Protein AF-0000000078664572 (afdb_homodimer)

Nearest PDB structures (foldseek):
  1z69-assembly1_C  TM=8.982E-01  e=6.714E-24  Methanosarcina barkeri
  8qpl-assembly1_B  TM=8.865E-01  e=1.838E-23  Methanocaldococcus jannaschii
  8cbb-assembly1_A  TM=8.096E-01  e=1.458E-16  Enhygromyxa salina
  8cbb-assembly2_C  TM=8.112E-01  e=4.990E-16  Enhygromyxa salina
  8cbb-assembly2_D  TM=7.894E-01  e=3.161E-15  Enhygromyxa salina

Organism: Nitrososphaera gargensis (strain Ga9.2) (NCBI:txid1237085)

Radius of gyration: 26.11 Å; Cα contacts (8 Å, |Δi|>4): 1426; chains: 2; bounding box: 55×78×59 Å

InterPro domains:
  IPR011251 Luciferase-like domain [PF00296] (15-304)
  IPR036661 Luciferase-like domain superfamily [G3DSA:3.20.20.30] (4-326)
  IPR036661 Luciferase-like domain superfamily [SSF51679] (7-321)
  IPR050564 F420-dependent glucose-6-phosphate dehydrogenase/mer [PTHR43244] (7-321)

Structure (mmCIF, N/CA/C/O backbone):
data_AF-0000000078664572-model_v1
#
loop_
_entity.id
_entity.type
_entity.pdbx_description
1 polymer 'Luciferase-like monooxygenase family protein'
#
loop_
_atom_site.group_PDB
_atom_site.id
_atom_site.type_symbol
_atom_site.label_atom_id
_atom_site.label_alt_id
_atom_site.label_comp_id
_atom_site.label_asym_id
_atom_site.label_entity_id
_atom_site.label_seq_id
_atom_site.pdbx_PDB_ins_code
_atom_site.Cartn_x
_atom_site.Cartn_y
_atom_site.Cartn_z
_atom_site.occupancy
_atom_site.B_iso_or_equiv
_atom_site.auth_seq_id
_atom_site.auth_comp_id
_atom_site.auth_asym_id
_atom_site.auth_atom_id
_atom_site.pdbx_PDB_model_num
ATOM 1 N N . MET A 1 1 ? -15.117 16.203 30.25 1 37.31 1 MET A N 1
ATOM 2 C CA . MET A 1 1 ? -14.383 16.844 29.156 1 37.31 1 MET A CA 1
ATOM 3 C C . MET A 1 1 ? -14.227 15.898 27.984 1 37.31 1 MET A C 1
ATOM 5 O O . MET A 1 1 ? -13.766 14.766 28.141 1 37.31 1 MET A O 1
ATOM 9 N N . THR A 1 2 ? -15.039 15.898 26.969 1 49.5 2 THR A N 1
ATOM 10 C CA . THR A 1 2 ? -15.117 14.906 25.906 1 49.5 2 THR A CA 1
ATOM 11 C C . THR A 1 2 ? -13.719 14.562 25.391 1 49.5 2 THR A C 1
ATOM 13 O O . THR A 1 2 ? -12.93 15.453 25.078 1 49.5 2 THR A O 1
ATOM 16 N N . THR A 1 3 ? -13.148 13.445 25.844 1 66.44 3 THR A N 1
ATOM 17 C CA . THR A 1 3 ? -11.781 13 25.578 1 66.44 3 THR A CA 1
ATOM 18 C C . THR A 1 3 ? -11.461 13.078 24.094 1 66.44 3 THR A C 1
ATOM 20 O O . THR A 1 3 ? -12.195 12.531 23.266 1 66.44 3 THR A O 1
ATOM 23 N N . THR A 1 4 ? -10.703 14.156 23.766 1 82.06 4 THR A N 1
ATOM 24 C CA . THR A 1 4 ? -10.25 14.359 22.391 1 82.06 4 THR A CA 1
ATOM 25 C C . THR A 1 4 ? -9.531 13.117 21.859 1 82.06 4 THR A C 1
ATOM 27 O O . THR A 1 4 ? -8.641 12.586 22.531 1 82.06 4 THR A O 1
ATOM 30 N N . ILE A 1 5 ? -10.148 12.594 20.781 1 92.19 5 ILE A N 1
ATOM 31 C CA . ILE A 1 5 ? -9.438 11.477 20.156 1 92.19 5 ILE A CA 1
ATOM 32 C C . ILE A 1 5 ? -8.281 12.008 19.312 1 92.19 5 ILE A C 1
ATOM 34 O O . ILE A 1 5 ? -8.383 13.07 18.703 1 92.19 5 ILE A O 1
ATOM 38 N N . ILE A 1 6 ? -7.199 11.352 19.391 1 96.94 6 ILE A N 1
ATOM 39 C CA . ILE A 1 6 ? -5.965 11.82 18.781 1 96.94 6 ILE A CA 1
ATOM 40 C C . ILE A 1 6 ? -5.406 10.742 17.859 1 96.94 6 ILE A C 1
ATOM 42 O O . ILE A 1 6 ? -5.43 9.555 18.188 1 96.94 6 ILE A O 1
ATOM 46 N N . GLY A 1 7 ? -5.07 11.109 16.656 1 98.44 7 GLY A N 1
ATOM 47 C CA . GLY A 1 7 ? -4.246 10.266 15.805 1 98.44 7 GLY A CA 1
ATOM 48 C C . GLY A 1 7 ? -2.77 10.602 15.883 1 98.44 7 GLY A C 1
ATOM 49 O O . GLY A 1 7 ? -2.398 11.695 16.312 1 98.44 7 GLY A O 1
ATOM 50 N N . TYR A 1 8 ? -1.929 9.711 15.562 1 98.31 8 TYR A N 1
ATOM 51 C CA . TYR A 1 8 ? -0.491 9.945 15.492 1 98.31 8 TYR A CA 1
ATOM 52 C C . TYR A 1 8 ? 0.048 9.625 14.102 1 98.31 8 TYR A C 1
ATOM 54 O O . TYR A 1 8 ? -0.328 8.617 13.508 1 98.31 8 TYR A O 1
ATOM 62 N N . SER A 1 9 ? 0.808 10.477 13.562 1 97.38 9 SER A N 1
ATOM 63 C CA . SER A 1 9 ? 1.527 10.25 12.312 1 97.38 9 SER A CA 1
ATOM 64 C C . SER A 1 9 ? 2.955 9.781 12.578 1 97.38 9 SER A C 1
ATOM 66 O O . SER A 1 9 ? 3.74 10.492 13.211 1 97.38 9 SER A O 1
ATOM 68 N N . LEU A 1 10 ? 3.211 8.617 12.164 1 94.38 10 LEU A N 1
ATOM 69 C CA . LEU A 1 10 ? 4.539 8.031 12.305 1 94.38 10 LEU A CA 1
ATOM 70 C C . LEU A 1 10 ? 5.262 7.992 10.961 1 94.38 10 LEU A C 1
ATOM 72 O O . LEU A 1 10 ? 4.902 7.215 10.078 1 94.38 10 LEU A O 1
ATOM 76 N N . GLY A 1 11 ? 6.266 8.906 10.875 1 86.88 11 GLY A N 1
ATOM 77 C CA . GLY A 1 11 ? 6.832 9.156 9.555 1 86.88 11 GLY A CA 1
ATOM 78 C C . GLY A 1 11 ? 8.336 8.953 9.508 1 86.88 11 GLY A C 1
ATOM 79 O O . GLY A 1 11 ? 8.883 8.133 10.25 1 86.88 11 GLY A O 1
ATOM 80 N N . PRO A 1 12 ? 8.906 9.656 8.562 1 80.88 12 PRO A N 1
ATOM 81 C CA . PRO A 1 12 ? 10.281 9.359 8.156 1 80.88 12 PRO A CA 1
ATOM 82 C C . PRO A 1 12 ? 11.32 9.789 9.188 1 80.88 12 PRO A C 1
ATOM 84 O O . PRO A 1 12 ? 12.492 9.406 9.094 1 80.88 12 PRO A O 1
ATOM 87 N N . LEU A 1 13 ? 10.953 10.539 10.203 1 84.31 13 LEU A N 1
ATOM 88 C CA . LEU A 1 13 ? 11.883 10.93 11.25 1 84.31 13 LEU A CA 1
ATOM 89 C C . LEU A 1 13 ? 12.203 9.75 12.164 1 84.31 13 LEU A C 1
ATOM 91 O O . LEU A 1 13 ? 13.141 9.812 12.961 1 84.31 13 LEU A O 1
ATOM 95 N N . LEU A 1 14 ? 11.445 8.727 11.961 1 91.25 14 LEU A N 1
ATOM 96 C CA . LEU A 1 14 ? 11.609 7.531 12.773 1 91.25 14 LEU A CA 1
ATOM 97 C C . LEU A 1 14 ? 12.188 6.387 11.945 1 91.25 14 LEU A C 1
ATOM 99 O O . LEU A 1 14 ? 11.906 6.273 10.75 1 91.25 14 LEU A O 1
ATOM 103 N N . SER A 1 15 ? 13.07 5.574 12.633 1 91.88 15 SER A N 1
ATOM 104 C CA . SER A 1 15 ? 13.414 4.289 12.023 1 91.88 15 SER A CA 1
ATOM 105 C C . SER A 1 15 ? 12.195 3.373 11.961 1 91.88 15 SER A C 1
ATOM 107 O O . SER A 1 15 ? 11.203 3.602 12.648 1 91.88 15 SER A O 1
ATOM 109 N N . MET A 1 16 ? 12.25 2.4 11.148 1 93.06 16 MET A N 1
ATOM 110 C CA . MET A 1 16 ? 11.125 1.475 11.039 1 93.06 16 MET A CA 1
ATOM 111 C C . MET A 1 16 ? 10.867 0.77 12.367 1 93.06 16 MET A C 1
ATOM 113 O O . MET A 1 16 ? 9.719 0.523 12.727 1 93.06 16 MET A O 1
ATOM 117 N N . GLN A 1 17 ? 11.969 0.43 13.055 1 94.25 17 GLN A N 1
ATOM 118 C CA . GLN A 1 17 ? 11.828 -0.169 14.375 1 94.25 17 GLN A CA 1
ATOM 119 C C . GLN A 1 17 ? 11.094 0.77 15.328 1 94.25 17 GLN A C 1
ATOM 121 O O . GLN A 1 17 ? 10.227 0.334 16.094 1 94.25 17 GLN A O 1
ATOM 126 N N . GLU A 1 18 ? 11.422 2.041 15.227 1 95.94 18 GLU A N 1
ATOM 127 C CA . GLU A 1 18 ? 10.773 3.037 16.078 1 95.94 18 GLU A CA 1
ATOM 128 C C . GLU A 1 18 ? 9.312 3.221 15.688 1 95.94 18 GLU A C 1
ATOM 130 O O . GLU A 1 18 ? 8.453 3.434 16.547 1 95.94 18 GLU A O 1
ATOM 135 N N . VAL A 1 19 ? 9.008 3.162 14.398 1 96.25 19 VAL A N 1
ATOM 136 C CA . VAL A 1 19 ? 7.629 3.248 13.922 1 96.25 19 VAL A CA 1
ATOM 137 C C . VAL A 1 19 ? 6.793 2.139 14.555 1 96.25 19 VAL A C 1
ATOM 139 O O . VAL A 1 19 ? 5.723 2.398 15.109 1 96.25 19 VAL A O 1
ATOM 142 N N . LEU A 1 20 ? 7.305 0.915 14.531 1 97.62 20 LEU A N 1
ATOM 143 C CA . LEU A 1 20 ? 6.574 -0.23 15.062 1 97.62 20 LEU A CA 1
ATOM 144 C C . LEU A 1 20 ? 6.438 -0.129 16.578 1 97.62 20 LEU A C 1
ATOM 146 O O . LEU A 1 20 ? 5.371 -0.406 17.125 1 97.62 20 LEU A O 1
ATOM 150 N N . ALA A 1 21 ? 7.539 0.292 17.25 1 97.62 21 ALA A N 1
ATOM 151 C CA . ALA A 1 21 ? 7.504 0.44 18.703 1 97.62 21 ALA A CA 1
ATOM 152 C C . ALA A 1 21 ? 6.492 1.501 19.125 1 97.62 21 ALA A C 1
ATOM 154 O O . ALA A 1 21 ? 5.699 1.284 20.047 1 97.62 21 ALA A O 1
ATOM 155 N N . CYS A 1 22 ? 6.461 2.637 18.391 1 97.81 22 CYS A N 1
ATOM 156 C CA . CYS A 1 22 ? 5.535 3.723 18.688 1 97.81 22 CYS A CA 1
ATOM 157 C C . CYS A 1 22 ? 4.094 3.303 18.406 1 97.81 22 CYS A C 1
ATOM 159 O O . CYS A 1 22 ? 3.191 3.621 19.188 1 97.81 22 CYS A O 1
ATOM 161 N N . ALA A 1 23 ? 3.91 2.559 17.344 1 98.31 23 ALA A N 1
ATOM 162 C CA . ALA A 1 23 ? 2.574 2.074 17 1 98.31 23 ALA A CA 1
ATOM 163 C C . ALA A 1 23 ? 2.029 1.164 18.109 1 98.31 23 ALA A C 1
ATOM 165 O O . ALA A 1 23 ? 0.873 1.293 18.516 1 98.31 23 ALA A O 1
ATOM 166 N N . LYS A 1 24 ? 2.883 0.262 18.562 1 97.94 24 LYS A N 1
ATOM 167 C CA . LYS A 1 24 ? 2.488 -0.663 19.609 1 97.94 24 LYS A CA 1
ATOM 168 C C . LYS A 1 24 ? 2.127 0.087 20.891 1 97.94 24 LYS A C 1
ATOM 170 O O . LYS A 1 24 ? 1.111 -0.207 21.531 1 97.94 24 LYS A O 1
ATOM 175 N N . MET A 1 25 ? 2.936 1.123 21.25 1 97.56 25 MET A N 1
ATOM 176 C CA . MET A 1 25 ? 2.674 1.936 22.438 1 97.56 25 MET A CA 1
ATOM 177 C C . MET A 1 25 ? 1.358 2.695 22.297 1 97.56 25 MET A C 1
ATOM 179 O O . MET A 1 25 ? 0.562 2.748 23.234 1 97.56 25 MET A O 1
ATOM 183 N N . ALA A 1 26 ? 1.149 3.244 21.094 1 97.81 26 ALA A N 1
ATOM 184 C CA . ALA A 1 26 ? -0.062 4.02 20.844 1 97.81 26 ALA A CA 1
ATOM 185 C C . ALA A 1 26 ? -1.308 3.148 20.969 1 97.81 26 ALA A C 1
ATOM 187 O O . ALA A 1 26 ? -2.334 3.598 21.484 1 97.81 26 ALA A O 1
ATOM 188 N N . ASP A 1 27 ? -1.21 1.961 20.547 1 98.06 27 ASP A N 1
ATOM 189 C CA . ASP A 1 27 ? -2.338 1.035 20.547 1 98.06 27 ASP A CA 1
ATOM 190 C C . ASP A 1 27 ? -2.826 0.75 21.969 1 98.06 27 ASP A C 1
ATOM 192 O O . ASP A 1 27 ? -4.004 0.449 22.172 1 98.06 27 ASP A O 1
ATOM 196 N N . SER A 1 28 ? -1.952 0.826 22.922 1 95.81 28 SER A N 1
ATOM 197 C CA . SER A 1 28 ? -2.273 0.498 24.297 1 95.81 28 SER A CA 1
ATOM 198 C C . SER A 1 28 ? -2.861 1.701 25.031 1 95.81 28 SER A C 1
ATOM 200 O O . SER A 1 28 ? -3.35 1.572 26.156 1 95.81 28 SER A O 1
ATOM 202 N N . HIS A 1 29 ? -2.879 2.869 24.406 1 94 29 HIS A N 1
ATOM 203 C CA . HIS A 1 29 ? -3.354 4.094 25.047 1 94 29 HIS A CA 1
ATOM 204 C C . HIS A 1 29 ? -4.785 4.41 24.625 1 94 29 HIS A C 1
ATOM 206 O O . HIS A 1 29 ? -5.066 4.594 23.438 1 94 29 HIS A O 1
ATOM 212 N N . GLN A 1 30 ? -5.586 4.605 25.484 1 90.12 30 GLN A N 1
ATOM 213 C CA . GLN A 1 30 ? -7.023 4.691 25.25 1 90.12 30 GLN A CA 1
ATOM 214 C C . GLN A 1 30 ? -7.383 5.957 24.484 1 90.12 30 GLN A C 1
ATOM 216 O O . GLN A 1 30 ? -8.383 5.988 23.75 1 90.12 30 GLN A O 1
ATOM 221 N N . SER A 1 31 ? -6.574 6.98 24.547 1 91.56 31 SER A N 1
ATOM 222 C CA . SER A 1 31 ? -6.898 8.242 23.891 1 91.56 31 SER A CA 1
ATOM 223 C C . SER A 1 31 ? -6.48 8.234 22.438 1 91.56 31 SER A C 1
ATOM 225 O O . SER A 1 31 ? -6.824 9.148 21.672 1 91.56 31 SER A O 1
ATOM 227 N N . VAL A 1 32 ? -5.797 7.176 22.031 1 97.62 32 VAL A N 1
ATOM 228 C CA . VAL A 1 32 ? -5.301 7.129 20.656 1 97.62 32 VAL A CA 1
ATOM 229 C C . VAL A 1 32 ? -6.352 6.504 19.75 1 97.62 32 VAL A C 1
ATOM 231 O O . VAL A 1 32 ? -6.809 5.387 20 1 97.62 32 VAL A O 1
ATOM 234 N N . ASP A 1 33 ? -6.664 7.223 18.719 1 98.06 33 ASP A N 1
ATOM 235 C CA . ASP A 1 33 ? -7.707 6.809 17.781 1 98.06 33 ASP A CA 1
ATOM 236 C C . ASP A 1 33 ? -7.113 6.082 16.578 1 98.06 33 ASP A C 1
ATOM 238 O O . ASP A 1 33 ? -7.691 5.113 16.078 1 98.06 33 ASP A O 1
ATOM 242 N N . SER A 1 34 ? -6.035 6.551 16.156 1 98.75 34 SER A N 1
ATOM 243 C CA . SER A 1 34 ? -5.57 6.105 14.844 1 98.75 34 SER A CA 1
ATOM 244 C C . SER A 1 34 ? -4.074 6.352 14.672 1 98.75 34 SER A C 1
ATOM 246 O O . SER A 1 34 ? -3.502 7.211 15.352 1 98.75 34 SER A O 1
ATOM 248 N N . ILE A 1 35 ? -3.48 5.586 13.867 1 98.69 35 ILE A N 1
ATOM 249 C CA . ILE A 1 35 ? -2.102 5.746 13.414 1 98.69 35 ILE A CA 1
ATOM 250 C C . ILE A 1 35 ? -2.078 6.016 11.906 1 98.69 35 ILE A C 1
ATOM 252 O O . ILE A 1 35 ? -2.768 5.34 11.141 1 98.69 35 ILE A O 1
ATOM 256 N N . TRP A 1 36 ? -1.33 7.016 11.531 1 98.5 36 TRP A N 1
ATOM 257 C CA . TRP A 1 36 ? -1.239 7.449 10.148 1 98.5 36 TRP A CA 1
ATOM 258 C C . TRP A 1 36 ? 0.193 7.348 9.633 1 98.5 36 TRP A C 1
ATOM 260 O O . TRP A 1 36 ? 1.138 7.715 10.336 1 98.5 36 TRP A O 1
ATOM 270 N N . VAL A 1 37 ? 0.343 6.793 8.438 1 97.56 37 VAL A N 1
ATOM 271 C CA . VAL A 1 37 ? 1.661 6.578 7.852 1 97.56 37 VAL A CA 1
ATOM 272 C C . VAL A 1 37 ? 1.778 7.359 6.543 1 97.56 37 VAL A C 1
ATOM 274 O O . VAL A 1 37 ? 1.081 7.062 5.574 1 97.56 37 VAL A O 1
ATOM 277 N N . PRO A 1 38 ? 2.645 8.383 6.527 1 95.56 38 PRO A N 1
ATOM 278 C CA . PRO A 1 38 ? 2.867 9.109 5.273 1 95.56 38 PRO A CA 1
ATOM 279 C C . PRO A 1 38 ? 3.688 8.312 4.266 1 95.56 38 PRO A C 1
ATOM 281 O O . PRO A 1 38 ? 4.379 7.363 4.641 1 95.56 38 PRO A O 1
ATOM 284 N N . GLU A 1 39 ? 3.4 8.562 2.938 1 92.56 39 GLU A N 1
ATOM 285 C CA . GLU A 1 39 ? 4.234 8.016 1.873 1 92.56 39 GLU A CA 1
ATOM 286 C C . GLU A 1 39 ? 5.078 9.102 1.214 1 92.56 39 GLU A C 1
ATOM 288 O O . GLU A 1 39 ? 4.559 9.922 0.459 1 92.56 39 GLU A O 1
ATOM 293 N N . SER A 1 40 ? 6.137 9.57 1.822 1 75.62 40 SER A N 1
ATOM 294 C CA . SER A 1 40 ? 7.016 10.57 1.221 1 75.62 40 SER A CA 1
ATOM 295 C C . SER A 1 40 ? 8.023 9.922 0.277 1 75.62 40 SER A C 1
ATOM 297 O O . SER A 1 40 ? 7.75 8.867 -0.299 1 75.62 40 SER A O 1
ATOM 299 N N . TRP A 1 41 ? 9.227 10.492 0.074 1 66.44 41 TRP A N 1
ATOM 300 C CA . TRP A 1 41 ? 10.203 9.93 -0.853 1 66.44 41 TRP A CA 1
ATOM 301 C C . TRP A 1 41 ? 11.094 8.906 -0.152 1 66.44 41 TRP A C 1
ATOM 303 O O . TRP A 1 41 ? 12.297 8.852 -0.406 1 66.44 41 TRP A O 1
ATOM 313 N N . GLY A 1 42 ? 10.367 7.973 0.665 1 76.12 42 GLY A N 1
ATOM 314 C CA . GLY A 1 42 ? 11.227 6.91 1.151 1 76.12 42 GLY A CA 1
ATOM 315 C C . GLY A 1 42 ? 10.461 5.711 1.68 1 76.12 42 GLY A C 1
ATOM 316 O O . GLY A 1 42 ? 10.742 4.57 1.312 1 76.12 42 GLY A O 1
ATOM 317 N N . ARG A 1 43 ? 9.453 5.922 2.469 1 91.44 43 ARG A N 1
ATOM 318 C CA . ARG A 1 43 ? 8.719 4.805 3.057 1 91.44 43 ARG A CA 1
ATOM 319 C C . ARG A 1 43 ? 7.355 4.633 2.393 1 91.44 43 ARG A C 1
ATOM 321 O O . ARG A 1 43 ? 6.668 5.617 2.115 1 91.44 43 ARG A O 1
ATOM 328 N N . GLU A 1 44 ? 7.16 3.438 2.053 1 96.06 44 GLU A N 1
ATOM 329 C CA . GLU A 1 44 ? 5.883 3.127 1.422 1 96.06 44 GLU A CA 1
ATOM 330 C C . GLU A 1 44 ? 4.816 2.801 2.465 1 96.06 44 GLU A C 1
ATOM 332 O O . GLU A 1 44 ? 5.082 2.066 3.42 1 96.06 44 GLU A O 1
ATOM 337 N N . SER A 1 45 ? 3.646 3.285 2.324 1 97.25 45 SER A N 1
ATOM 338 C CA . SER A 1 45 ? 2.623 3.322 3.363 1 97.25 45 SER A CA 1
ATOM 339 C C . SER A 1 45 ? 2.014 1.942 3.588 1 97.25 45 SER A C 1
ATOM 341 O O . SER A 1 45 ? 1.865 1.504 4.73 1 97.25 45 SER A O 1
ATOM 343 N N . PHE A 1 46 ? 1.7 1.214 2.531 1 97.88 46 PHE A N 1
ATOM 344 C CA . PHE A 1 46 ? 0.928 -0.016 2.672 1 97.88 46 PHE A CA 1
ATOM 345 C C . PHE A 1 46 ? 1.774 -1.117 3.301 1 97.88 46 PHE A C 1
ATOM 347 O O . PHE A 1 46 ? 1.289 -1.877 4.141 1 97.88 46 PHE A O 1
ATOM 354 N N . VAL A 1 47 ? 3.078 -1.199 2.895 1 97.94 47 VAL A N 1
ATOM 355 C CA . VAL A 1 47 ? 3.979 -2.166 3.514 1 97.94 47 VAL A CA 1
ATOM 356 C C . VAL A 1 47 ? 4.086 -1.887 5.012 1 97.94 47 VAL A C 1
ATOM 358 O O . VAL A 1 47 ? 3.982 -2.805 5.828 1 97.94 47 VAL A O 1
ATOM 361 N N . THR A 1 48 ? 4.219 -0.647 5.332 1 98 48 THR A N 1
ATOM 362 C CA . THR A 1 48 ? 4.367 -0.22 6.719 1 98 48 THR A CA 1
ATOM 363 C C . THR A 1 48 ? 3.102 -0.518 7.516 1 98 48 THR A C 1
ATOM 365 O O . THR A 1 48 ? 3.17 -1.071 8.617 1 98 48 THR A O 1
ATOM 368 N N . LEU A 1 49 ? 1.989 -0.214 6.91 1 98.81 49 LEU A N 1
ATOM 369 C CA . LEU A 1 49 ? 0.723 -0.424 7.602 1 98.81 49 LEU A CA 1
ATOM 370 C C . LEU A 1 49 ? 0.423 -1.913 7.746 1 98.81 49 LEU A C 1
ATOM 372 O O . LEU A 1 49 ? -0.178 -2.336 8.734 1 98.81 49 LEU A O 1
ATOM 376 N N . GLY A 1 50 ? 0.824 -2.729 6.727 1 98.69 50 GLY A N 1
ATOM 377 C CA . GLY A 1 50 ? 0.743 -4.172 6.898 1 98.69 50 GLY A CA 1
ATOM 378 C C . GLY A 1 50 ? 1.487 -4.668 8.125 1 98.69 50 GLY A C 1
ATOM 379 O O . GLY A 1 50 ? 0.953 -5.461 8.898 1 98.69 50 GLY A O 1
ATOM 380 N N . ALA A 1 51 ? 2.668 -4.156 8.328 1 98.75 51 ALA A N 1
ATOM 381 C CA . ALA A 1 51 ? 3.467 -4.52 9.5 1 98.75 51 ALA A CA 1
ATOM 382 C C . ALA A 1 51 ? 2.812 -4.02 10.781 1 98.75 51 ALA A C 1
ATOM 384 O O . ALA A 1 51 ? 2.713 -4.766 11.766 1 98.75 51 ALA A O 1
ATOM 385 N N . ILE A 1 52 ? 2.307 -2.768 10.758 1 98.81 52 ILE A N 1
ATOM 386 C CA . ILE A 1 52 ? 1.703 -2.154 11.938 1 98.81 52 ILE A CA 1
ATOM 387 C C . ILE A 1 52 ? 0.449 -2.93 12.336 1 98.81 52 ILE A C 1
ATOM 389 O O . ILE A 1 52 ? 0.161 -3.084 13.523 1 98.81 52 ILE A O 1
ATOM 393 N N . SER A 1 53 ? -0.296 -3.473 11.344 1 98.75 53 SER A N 1
ATOM 394 C CA . SER A 1 53 ? -1.51 -4.23 11.633 1 98.75 53 SER A CA 1
ATOM 395 C C . SER A 1 53 ? -1.215 -5.43 12.523 1 98.75 53 SER A C 1
ATOM 397 O O . SER A 1 53 ? -2.098 -5.914 13.234 1 98.75 53 SER A O 1
ATOM 399 N N . GLN A 1 54 ? 0.06 -5.922 12.531 1 98.44 54 GLN A N 1
ATOM 400 C CA . GLN A 1 54 ? 0.412 -7.125 13.273 1 98.44 54 GLN A CA 1
ATOM 401 C C . GLN A 1 54 ? 0.862 -6.789 14.695 1 98.44 54 GLN A C 1
ATOM 403 O O . GLN A 1 54 ? 0.981 -7.676 15.539 1 98.44 54 GLN A O 1
ATOM 408 N N . VAL A 1 55 ? 1.099 -5.457 14.969 1 98.31 55 VAL A N 1
ATOM 409 C CA . VAL A 1 55 ? 1.568 -5.102 16.297 1 98.31 55 VAL A CA 1
ATOM 410 C C . VAL A 1 55 ? 0.533 -4.219 17 1 98.31 55 VAL A C 1
ATOM 412 O O . VAL A 1 55 ? 0.803 -3.654 18.062 1 98.31 55 VAL A O 1
ATOM 415 N N . THR A 1 56 ? -0.637 -4 16.391 1 98.69 56 THR A N 1
ATOM 416 C CA . THR A 1 56 ? -1.75 -3.24 16.953 1 98.69 56 THR A CA 1
ATOM 417 C C . THR A 1 56 ? -3.047 -4.043 16.875 1 98.69 56 THR A C 1
ATOM 419 O O . THR A 1 56 ? -3.174 -4.945 16.047 1 98.69 56 THR A O 1
ATOM 422 N N . LYS A 1 57 ? -4.047 -3.654 17.672 1 97.94 57 LYS A N 1
ATOM 423 C CA . LYS A 1 57 ? -5.305 -4.395 17.719 1 97.94 57 LYS A CA 1
ATOM 424 C C . LYS A 1 57 ? -6.5 -3.449 17.719 1 97.94 57 LYS A C 1
ATOM 426 O O . LYS A 1 57 ? -7.621 -3.854 17.391 1 97.94 57 LYS A O 1
ATOM 431 N N . ARG A 1 58 ? -6.273 -2.178 18.062 1 98.12 58 ARG A N 1
ATOM 432 C CA . ARG A 1 58 ? -7.418 -1.32 18.359 1 98.12 58 ARG A CA 1
ATOM 433 C C . ARG A 1 58 ? -7.414 -0.079 17.469 1 98.12 58 ARG A C 1
ATOM 435 O O . ARG A 1 58 ? -8.445 0.295 16.906 1 98.12 58 ARG A O 1
ATOM 442 N N . VAL A 1 59 ? -6.273 0.577 17.344 1 98.69 59 VAL A N 1
ATOM 443 C CA . VAL A 1 59 ? -6.188 1.871 16.672 1 98.69 59 VAL A CA 1
ATOM 444 C C . VAL A 1 59 ? -6.469 1.702 15.18 1 98.69 59 VAL A C 1
ATOM 446 O O . VAL A 1 59 ? -6.102 0.687 14.586 1 98.69 59 VAL A O 1
ATOM 449 N N . LYS A 1 60 ? -7.125 2.643 14.594 1 98.81 60 LYS A N 1
ATOM 450 C CA . LYS A 1 60 ? -7.301 2.67 13.141 1 98.81 60 LYS A CA 1
ATOM 451 C C . LYS A 1 60 ? -5.973 2.916 12.43 1 98.81 60 LYS A C 1
ATOM 453 O O . LYS A 1 60 ? -5.051 3.492 13.008 1 98.81 60 LYS A O 1
ATOM 458 N N . LEU A 1 61 ? -5.875 2.398 11.266 1 98.88 61 LEU A N 1
ATOM 459 C CA . LEU A 1 61 ? -4.664 2.484 10.453 1 98.88 61 LEU A CA 1
ATOM 460 C C . LEU A 1 61 ? -4.93 3.236 9.156 1 98.88 61 LEU A C 1
ATOM 462 O O . LEU A 1 61 ? -5.777 2.826 8.359 1 98.88 61 LEU A O 1
ATOM 466 N N . GLY A 1 62 ? -4.172 4.359 8.938 1 98.75 62 GLY A N 1
ATOM 467 C CA . GLY A 1 62 ? -4.48 5.188 7.785 1 98.75 62 GLY A CA 1
ATOM 468 C C . GLY A 1 62 ? -3.256 5.574 6.98 1 98.75 62 GLY A C 1
ATOM 469 O O . GLY A 1 62 ? -2.166 5.727 7.535 1 98.75 62 GLY A O 1
ATOM 470 N N . THR A 1 63 ? -3.443 5.691 5.672 1 98.38 63 THR A N 1
ATOM 471 C CA . THR A 1 63 ? -2.438 6.348 4.844 1 98.38 63 THR A CA 1
ATOM 472 C C . THR A 1 63 ? -2.59 7.863 4.906 1 98.38 63 THR A C 1
ATOM 474 O O . THR A 1 63 ? -3.709 8.383 4.93 1 98.38 63 THR A O 1
ATOM 477 N N . SER A 1 64 ? -1.463 8.633 4.969 1 96.81 64 SER A N 1
ATOM 478 C CA . SER A 1 64 ? -1.563 10.086 5.059 1 96.81 64 SER A CA 1
ATOM 479 C C . SER A 1 64 ? -0.404 10.766 4.336 1 96.81 64 SER A C 1
ATOM 481 O O . SER A 1 64 ? 0.455 11.383 4.973 1 96.81 64 SER A O 1
ATOM 483 N N . ILE A 1 65 ? -0.376 10.531 3.078 1 96.5 65 ILE A N 1
ATOM 484 C CA . ILE A 1 65 ? -1.34 10.023 2.105 1 96.5 65 ILE A CA 1
ATOM 485 C C . ILE A 1 65 ? -0.617 9.203 1.041 1 96.5 65 ILE A C 1
ATOM 487 O O . ILE A 1 65 ? 0.615 9.172 1.004 1 96.5 65 ILE A O 1
ATOM 491 N N . ILE A 1 66 ? -1.343 8.5 0.234 1 97.19 66 ILE A N 1
ATOM 492 C CA . ILE A 1 66 ? -0.825 7.938 -1.009 1 97.19 66 ILE A CA 1
ATOM 493 C C . ILE A 1 66 ? -1.33 8.75 -2.195 1 97.19 66 ILE A C 1
ATOM 495 O O . ILE A 1 66 ? -2.436 9.297 -2.156 1 97.19 66 ILE A O 1
ATOM 499 N N . SER A 1 67 ? -0.48 8.906 -3.258 1 96.56 67 SER A N 1
ATOM 500 C CA . SER A 1 67 ? -0.771 9.719 -4.438 1 96.56 67 SER A CA 1
ATOM 501 C C . SER A 1 67 ? -1.711 8.984 -5.391 1 96.56 67 SER A C 1
ATOM 503 O O . SER A 1 67 ? -1.505 7.812 -5.695 1 96.56 67 SER A O 1
ATOM 505 N N . ILE A 1 68 ? -2.674 9.68 -5.977 1 97.5 68 ILE A N 1
ATOM 506 C CA . ILE A 1 68 ? -3.633 9.133 -6.93 1 97.5 68 ILE A CA 1
ATOM 507 C C . ILE A 1 68 ? -2.965 8.945 -8.289 1 97.5 68 ILE A C 1
ATOM 509 O O . ILE A 1 68 ? -3.557 8.375 -9.203 1 97.5 68 ILE A O 1
ATOM 513 N N . TYR A 1 69 ? -1.716 9.383 -8.414 1 96.56 69 TYR A N 1
ATOM 514 C CA . TYR A 1 69 ? -1.006 9.25 -9.688 1 96.56 69 TYR A CA 1
ATOM 515 C C . TYR A 1 69 ? -0.082 8.039 -9.664 1 96.56 69 TYR A C 1
ATOM 517 O O . TYR A 1 69 ? 0.261 7.496 -10.719 1 96.56 69 TYR A O 1
ATOM 525 N N . ALA A 1 70 ? 0.221 7.57 -8.5 1 95.56 70 ALA A N 1
ATOM 526 C CA . ALA A 1 70 ? 1.333 6.629 -8.375 1 95.56 70 ALA A CA 1
ATOM 527 C C . ALA A 1 70 ? 0.844 5.188 -8.469 1 95.56 70 ALA A C 1
ATOM 529 O O . ALA A 1 70 ? 1.642 4.266 -8.648 1 95.56 70 ALA A O 1
ATOM 530 N N . ARG A 1 71 ? -0.463 4.93 -8.312 1 96.38 71 ARG A N 1
ATOM 531 C CA . ARG A 1 71 ? -1.112 3.623 -8.375 1 96.38 71 ARG A CA 1
ATOM 532 C C . ARG A 1 71 ? -2.457 3.717 -9.086 1 96.38 71 ARG A C 1
ATOM 534 O O . ARG A 1 71 ? -3.102 4.766 -9.078 1 96.38 71 ARG A O 1
ATOM 541 N N . THR A 1 72 ? -2.883 2.621 -9.664 1 96.62 72 THR A N 1
ATOM 542 C CA . THR A 1 72 ? -4.234 2.578 -10.211 1 96.62 72 THR A CA 1
ATOM 543 C C . THR A 1 72 ? -5.266 2.438 -9.102 1 96.62 72 THR A C 1
ATOM 545 O O . THR A 1 72 ? -4.953 1.927 -8.023 1 96.62 72 THR A O 1
ATOM 548 N N . PRO A 1 73 ? -6.523 2.844 -9.383 1 97.12 73 PRO A N 1
ATOM 549 C CA . PRO A 1 73 ? -7.574 2.615 -8.391 1 97.12 73 PRO A CA 1
ATOM 550 C C . PRO A 1 73 ? -7.719 1.144 -8.008 1 97.12 73 PRO A C 1
ATOM 552 O O . PRO A 1 73 ? -7.984 0.824 -6.848 1 97.12 73 PRO A O 1
ATOM 555 N N . ALA A 1 74 ? -7.535 0.245 -8.961 1 96.62 74 ALA A N 1
ATOM 556 C CA . ALA A 1 74 ? -7.637 -1.187 -8.695 1 96.62 74 ALA A CA 1
ATOM 557 C C . ALA A 1 74 ? -6.586 -1.634 -7.688 1 96.62 74 ALA A C 1
ATOM 559 O O . ALA A 1 74 ? -6.887 -2.385 -6.754 1 96.62 74 ALA A O 1
ATOM 560 N N . THR A 1 75 ? -5.355 -1.149 -7.863 1 97 75 THR A N 1
ATOM 561 C CA . THR A 1 75 ? -4.262 -1.49 -6.957 1 97 75 THR A CA 1
ATOM 562 C C . THR A 1 75 ? -4.559 -1.003 -5.543 1 97 75 THR A C 1
ATOM 564 O O . THR A 1 75 ? -4.371 -1.741 -4.574 1 97 75 THR A O 1
ATOM 567 N N . VAL A 1 76 ? -5.082 0.192 -5.438 1 97.81 76 VAL A N 1
ATOM 568 C CA . VAL A 1 76 ? -5.355 0.769 -4.125 1 97.81 76 VAL A CA 1
ATOM 569 C C . VAL A 1 76 ? -6.559 0.071 -3.492 1 97.81 76 VAL A C 1
ATOM 571 O O . VAL A 1 76 ? -6.594 -0.141 -2.279 1 97.81 76 VAL A O 1
ATOM 574 N N . ALA A 1 77 ? -7.539 -0.304 -4.312 1 97.12 77 ALA A N 1
ATOM 575 C CA . ALA A 1 77 ? -8.68 -1.054 -3.791 1 97.12 77 ALA A CA 1
ATOM 576 C C . ALA A 1 77 ? -8.234 -2.389 -3.201 1 97.12 77 ALA A C 1
ATOM 578 O O . ALA A 1 77 ? -8.664 -2.77 -2.111 1 97.12 77 ALA A O 1
ATOM 579 N N . MET A 1 78 ? -7.367 -3.074 -3.898 1 96.44 78 MET A N 1
ATOM 580 C CA . MET A 1 78 ? -6.84 -4.34 -3.4 1 96.44 78 MET A CA 1
ATOM 581 C C . MET A 1 78 ? -6.047 -4.133 -2.115 1 96.44 78 MET A C 1
ATOM 583 O O . MET A 1 78 ? -6.199 -4.895 -1.157 1 96.44 78 MET A O 1
ATOM 587 N N . ALA A 1 79 ? -5.246 -3.1 -2.074 1 97.25 79 ALA A N 1
ATOM 588 C CA . ALA A 1 79 ? -4.445 -2.814 -0.887 1 97.25 79 ALA A CA 1
ATOM 589 C C . ALA A 1 79 ? -5.336 -2.455 0.301 1 97.25 79 ALA A C 1
ATOM 591 O O . ALA A 1 79 ? -5.117 -2.936 1.415 1 97.25 79 ALA A O 1
ATOM 592 N N . ALA A 1 80 ? -6.312 -1.672 0.012 1 97.69 80 ALA A N 1
ATOM 593 C CA . ALA A 1 80 ? -7.23 -1.219 1.055 1 97.69 80 ALA A CA 1
ATOM 594 C C . ALA A 1 80 ? -7.988 -2.395 1.668 1 97.69 80 ALA A C 1
ATOM 596 O O . ALA A 1 80 ? -8.062 -2.52 2.893 1 97.69 80 ALA A O 1
ATOM 597 N N . THR A 1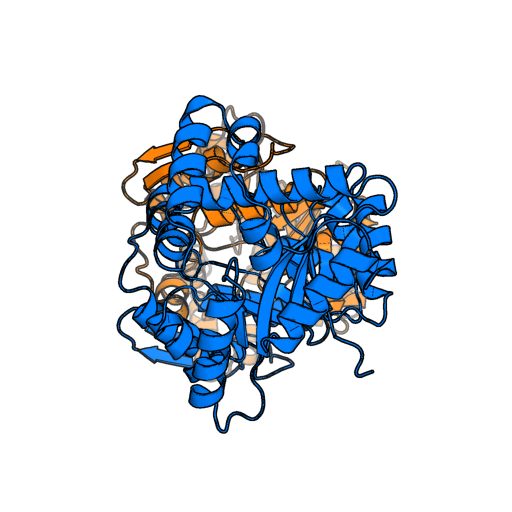 81 ? -8.562 -3.219 0.848 1 96.75 81 THR A N 1
ATOM 598 C CA . THR A 1 81 ? -9.359 -4.336 1.346 1 96.75 81 THR A CA 1
ATOM 599 C C . THR A 1 81 ? -8.477 -5.367 2.035 1 96.75 81 THR A C 1
ATOM 601 O O . THR A 1 81 ? -8.867 -5.961 3.039 1 96.75 81 THR A O 1
ATOM 604 N N . THR A 1 82 ? -7.246 -5.582 1.525 1 96.69 82 THR A N 1
ATOM 605 C CA . THR A 1 82 ? -6.305 -6.492 2.174 1 96.69 82 THR A CA 1
ATOM 606 C C . THR A 1 82 ? -5.918 -5.973 3.557 1 96.69 82 THR A C 1
ATOM 608 O O . THR A 1 82 ? -5.941 -6.723 4.535 1 96.69 82 THR A O 1
ATOM 611 N N . LEU A 1 83 ? -5.605 -4.688 3.641 1 98.06 83 LEU A N 1
ATOM 612 C CA . LEU A 1 83 ? -5.262 -4.094 4.926 1 98.06 83 LEU A CA 1
ATOM 613 C C . LEU A 1 83 ? -6.445 -4.152 5.887 1 98.06 83 LEU A C 1
ATOM 615 O O . LEU A 1 83 ? -6.262 -4.375 7.086 1 98.06 83 LEU A O 1
ATOM 619 N N . ASP A 1 84 ? -7.59 -3.934 5.336 1 97.81 84 ASP A N 1
ATOM 620 C CA . ASP A 1 84 ? -8.789 -3.969 6.164 1 97.81 84 ASP A CA 1
ATOM 621 C C . ASP A 1 84 ? -9.016 -5.359 6.754 1 97.81 84 ASP A C 1
ATOM 623 O O . ASP A 1 84 ? -9.398 -5.492 7.914 1 97.81 84 ASP A O 1
ATOM 627 N N . MET A 1 85 ? -8.781 -6.344 5.977 1 95.62 85 MET A N 1
ATOM 628 C CA . MET A 1 85 ? -8.852 -7.723 6.461 1 95.62 85 MET A CA 1
ATOM 629 C C . MET A 1 85 ? -7.809 -7.973 7.543 1 95.62 85 MET A C 1
ATOM 631 O O . MET A 1 85 ? -8.125 -8.531 8.594 1 95.62 85 MET A O 1
ATOM 635 N N . LEU A 1 86 ? -6.598 -7.527 7.344 1 97.19 86 LEU A N 1
ATOM 636 C CA . LEU A 1 86 ? -5.492 -7.754 8.266 1 97.19 86 LEU A CA 1
ATOM 637 C C . LEU A 1 86 ? -5.719 -7.016 9.578 1 97.19 86 LEU A C 1
ATOM 639 O O . LEU A 1 86 ? -5.355 -7.512 10.648 1 97.19 86 LEU A O 1
ATOM 643 N N . SER A 1 87 ? -6.328 -5.824 9.492 1 97.88 87 SER A N 1
ATOM 644 C CA . SER A 1 87 ? -6.441 -4.938 10.648 1 97.88 87 SER A CA 1
ATOM 645 C C . SER A 1 87 ? -7.734 -5.188 11.414 1 97.88 87 SER A C 1
ATOM 647 O O . SER A 1 87 ? -7.906 -4.695 12.531 1 97.88 87 SER A O 1
ATOM 649 N N . GLY A 1 88 ? -8.656 -5.988 10.875 1 97.06 88 GLY A N 1
ATOM 650 C CA . GLY A 1 88 ? -9.953 -6.168 11.5 1 97.06 88 GLY A CA 1
ATOM 651 C C . GLY A 1 88 ? -10.852 -4.953 11.359 1 97.06 88 GLY A C 1
ATOM 652 O O . GLY A 1 88 ? -11.406 -4.465 12.352 1 97.06 88 GLY A O 1
ATOM 653 N N . ASN A 1 89 ? -10.906 -4.406 10.133 1 97.94 89 ASN A N 1
ATOM 654 C CA . ASN A 1 89 ? -11.828 -3.334 9.773 1 97.94 89 ASN A CA 1
ATOM 655 C C . ASN A 1 89 ? -11.406 -2.006 10.398 1 97.94 89 ASN A C 1
ATOM 657 O O . ASN A 1 89 ? -12.25 -1.226 10.836 1 97.94 89 ASN A O 1
ATOM 661 N N . ARG A 1 90 ? -10.102 -1.733 10.414 1 98.56 90 ARG A N 1
ATOM 662 C CA . ARG A 1 90 ? -9.609 -0.522 11.055 1 98.56 90 ARG A CA 1
ATOM 663 C C . ARG A 1 90 ? -8.961 0.415 10.039 1 98.56 90 ARG A C 1
ATOM 665 O O . ARG A 1 90 ? -8.328 1.403 10.414 1 98.56 90 ARG A O 1
ATOM 672 N N . THR A 1 91 ? -9.172 0.147 8.734 1 98.75 91 THR A N 1
ATOM 673 C CA . THR A 1 91 ? -8.43 0.818 7.676 1 98.75 91 THR A CA 1
ATOM 674 C C . THR A 1 91 ? -9.109 2.121 7.273 1 98.75 91 THR A C 1
ATOM 676 O O . THR A 1 91 ? -10.336 2.172 7.145 1 98.75 91 THR A O 1
ATOM 679 N N . ILE A 1 92 ? -8.32 3.215 7.113 1 98.88 92 ILE A N 1
ATOM 680 C CA . ILE A 1 92 ? -8.711 4.469 6.477 1 98.88 92 ILE A CA 1
ATOM 681 C C . ILE A 1 92 ? -7.746 4.785 5.336 1 98.88 92 ILE A C 1
ATOM 683 O O . ILE A 1 92 ? -6.527 4.684 5.5 1 98.88 92 ILE A O 1
ATOM 687 N N . ILE A 1 93 ? -8.281 5.109 4.172 1 98.81 93 ILE A N 1
ATOM 688 C CA . ILE A 1 93 ? -7.406 5.41 3.041 1 98.81 93 ILE A CA 1
ATOM 689 C C . ILE A 1 93 ? -7.344 6.922 2.826 1 98.81 93 ILE A C 1
ATOM 691 O O . ILE A 1 93 ? -8.336 7.543 2.441 1 98.81 93 ILE A O 1
ATOM 695 N N . GLY A 1 94 ? -6.168 7.496 3.172 1 98.75 94 GLY A N 1
ATOM 696 C CA . GLY A 1 94 ? -5.906 8.891 2.85 1 98.75 94 GLY A CA 1
ATOM 697 C C . GLY A 1 94 ? -5.25 9.078 1.494 1 98.75 94 GLY A C 1
ATOM 698 O O . GLY A 1 94 ? -4.172 8.539 1.242 1 98.75 94 GLY A O 1
ATOM 699 N N . LEU A 1 95 ? -5.883 9.898 0.67 1 98.62 95 LEU A N 1
ATOM 700 C CA . LEU A 1 95 ? -5.441 10.133 -0.701 1 98.62 95 LEU A CA 1
ATOM 701 C C . LEU A 1 95 ? -5.02 11.586 -0.897 1 98.62 95 LEU A C 1
ATOM 703 O O . LEU A 1 95 ? -5.543 12.484 -0.234 1 98.62 95 LEU A O 1
ATOM 707 N N . GLY A 1 96 ? -4.086 11.773 -1.78 1 97.5 96 GLY A N 1
ATOM 708 C CA . GLY A 1 96 ? -3.705 13.102 -2.227 1 97.5 96 GLY A CA 1
ATOM 709 C C . GLY A 1 96 ? -3.182 13.125 -3.65 1 97.5 96 GLY A C 1
ATOM 710 O O . GLY A 1 96 ? -2.859 12.078 -4.215 1 97.5 96 GLY A O 1
ATOM 711 N N . ALA A 1 97 ? -3.076 14.297 -4.227 1 95.38 97 ALA A N 1
ATOM 712 C CA . ALA A 1 97 ? -2.568 14.461 -5.586 1 95.38 97 ALA A CA 1
ATOM 713 C C . ALA A 1 97 ? -1.049 14.594 -5.594 1 95.38 97 ALA A C 1
ATOM 715 O O . ALA A 1 97 ? -0.415 14.484 -6.645 1 95.38 97 ALA A O 1
ATOM 716 N N . SER A 1 98 ? -0.54 14.703 -4.367 1 93.25 98 SER A N 1
ATOM 717 C CA . SER A 1 98 ? 0.88 15.039 -4.305 1 93.25 98 SER A CA 1
ATOM 718 C C . SER A 1 98 ? 1.168 16.359 -5 1 93.25 98 SER A C 1
ATOM 720 O O . SER A 1 98 ? 0.382 17.312 -4.898 1 93.25 98 SER A O 1
ATOM 722 N N . THR A 1 99 ? 2.422 16.625 -5.449 1 92.19 99 THR A N 1
ATOM 723 C CA . THR A 1 99 ? 2.814 17.844 -6.148 1 92.19 99 THR A CA 1
ATOM 724 C C . THR A 1 99 ? 3.262 17.531 -7.574 1 92.19 99 THR A C 1
ATOM 726 O O . THR A 1 99 ? 3.646 16.391 -7.871 1 92.19 99 THR A O 1
ATOM 729 N N . ALA A 1 100 ? 3.199 18.578 -8.453 1 93.69 100 ALA A N 1
ATOM 730 C CA . ALA A 1 100 ? 3.674 18.422 -9.828 1 93.69 100 ALA A CA 1
ATOM 731 C C . ALA A 1 100 ? 5.113 17.906 -9.859 1 93.69 100 ALA A C 1
ATOM 733 O O . ALA A 1 100 ? 5.453 17.031 -10.641 1 93.69 100 ALA A O 1
ATOM 734 N N . ALA A 1 101 ? 5.934 18.422 -8.953 1 92.44 101 ALA A N 1
ATOM 735 C CA . ALA A 1 101 ? 7.344 18.062 -8.914 1 92.44 101 ALA A CA 1
ATOM 736 C C . ALA A 1 101 ? 7.516 16.562 -8.617 1 92.44 101 ALA A C 1
ATOM 738 O O . ALA A 1 101 ? 8.297 15.883 -9.281 1 92.44 101 ALA A O 1
ATOM 739 N N . ILE A 1 102 ? 6.785 16.047 -7.66 1 93.31 102 ILE A N 1
ATOM 740 C CA . ILE A 1 102 ? 6.895 14.641 -7.266 1 93.31 102 ILE A CA 1
ATOM 741 C C . ILE A 1 102 ? 6.332 13.75 -8.367 1 93.31 102 ILE A C 1
ATOM 743 O O . ILE A 1 102 ? 6.977 12.781 -8.789 1 93.31 102 ILE A O 1
ATOM 747 N N . VAL A 1 103 ? 5.148 14.086 -8.922 1 95.56 103 VAL A N 1
ATOM 748 C CA . VAL A 1 103 ? 4.441 13.273 -9.914 1 95.56 103 VAL A CA 1
ATOM 749 C C . VAL A 1 103 ? 5.234 13.242 -11.219 1 95.56 103 VAL A C 1
ATOM 751 O O . VAL A 1 103 ? 5.43 12.172 -11.805 1 95.56 103 VAL A O 1
ATOM 754 N N . GLU A 1 104 ? 5.746 14.398 -11.625 1 96.5 104 GLU A N 1
ATOM 755 C CA . GLU A 1 104 ? 6.414 14.492 -12.922 1 96.5 104 GLU A CA 1
ATOM 756 C C . GLU A 1 104 ? 7.867 14.031 -12.82 1 96.5 104 GLU A C 1
ATOM 758 O O . GLU A 1 104 ? 8.344 13.289 -13.68 1 96.5 104 GLU A O 1
ATOM 763 N N . ASN A 1 105 ? 8.586 14.414 -11.734 1 95.25 105 ASN A N 1
ATOM 764 C CA . ASN A 1 105 ? 10.016 14.125 -11.656 1 95.25 105 ASN A CA 1
ATOM 765 C C . ASN A 1 105 ? 10.281 12.734 -11.102 1 95.25 105 ASN A C 1
ATOM 767 O O . ASN A 1 105 ? 11.188 12.039 -11.555 1 95.25 105 ASN A O 1
ATOM 771 N N . TRP A 1 106 ? 9.5 12.273 -10.18 1 95.06 106 TRP A N 1
ATOM 772 C CA . TRP A 1 106 ? 9.812 11.008 -9.516 1 95.06 106 TRP A CA 1
ATOM 773 C C . TRP A 1 106 ? 9.055 9.852 -10.148 1 95.06 106 TRP A C 1
ATOM 775 O O . TRP A 1 106 ? 9.562 8.734 -10.227 1 95.06 106 TRP A O 1
ATOM 785 N N . HIS A 1 107 ? 7.855 10.188 -10.648 1 95.19 107 HIS A N 1
ATOM 786 C CA . HIS A 1 107 ? 7.027 9.125 -11.195 1 95.19 107 HIS A CA 1
ATOM 787 C C . HIS A 1 107 ? 6.965 9.203 -12.719 1 95.19 107 HIS A C 1
ATOM 789 O O . HIS A 1 107 ? 6.516 8.266 -13.375 1 95.19 107 HIS A O 1
ATOM 795 N N . GLY A 1 108 ? 7.426 10.289 -13.312 1 95.5 108 GLY A N 1
ATOM 796 C CA . GLY A 1 108 ? 7.461 10.438 -14.758 1 95.5 108 GLY A CA 1
ATOM 797 C C . GLY A 1 108 ? 6.082 10.531 -15.383 1 95.5 108 GLY A C 1
ATOM 798 O O . GLY A 1 108 ? 5.887 10.102 -16.531 1 95.5 108 GLY A O 1
ATOM 799 N N . LEU A 1 109 ? 5.102 10.898 -14.578 1 95.81 109 LEU A N 1
ATOM 800 C CA . LEU A 1 109 ? 3.721 10.984 -15.039 1 95.81 109 LEU A CA 1
ATOM 801 C C . LEU A 1 109 ? 3.311 12.43 -15.289 1 95.81 109 LEU A C 1
ATOM 803 O O . LEU A 1 109 ? 3.988 13.352 -14.828 1 95.81 109 LEU A O 1
ATOM 807 N N . LYS A 1 110 ? 2.277 12.648 -16.062 1 95.5 110 LYS A N 1
ATOM 808 C CA . LYS A 1 110 ? 1.739 13.984 -16.266 1 95.5 110 LYS A CA 1
ATOM 809 C C . LYS A 1 110 ? 0.846 14.414 -15.109 1 95.5 110 LYS A C 1
ATOM 811 O O . LYS A 1 110 ? -0.105 13.711 -14.758 1 95.5 110 LYS A O 1
ATOM 816 N N . PHE A 1 111 ? 1.259 15.5 -14.477 1 96.62 111 PHE A N 1
ATOM 817 C CA . PHE A 1 111 ? 0.413 16.078 -13.438 1 96.62 111 PHE A CA 1
ATOM 818 C C . PHE A 1 111 ? -0.72 16.891 -14.047 1 96.62 111 PHE A C 1
ATOM 820 O O . PHE A 1 111 ? -0.573 18.094 -14.281 1 96.62 111 PHE A O 1
ATOM 827 N N . GLU A 1 112 ? -1.899 16.234 -14.289 1 95.62 112 GLU A N 1
ATOM 828 C CA . GLU A 1 112 ? -2.961 16.906 -15.023 1 95.62 112 GLU A CA 1
ATOM 829 C C . GLU A 1 112 ? -4.305 16.766 -14.312 1 95.62 112 GLU A C 1
ATOM 831 O O . GLU A 1 112 ? -4.637 15.695 -13.812 1 95.62 112 GLU A O 1
ATOM 836 N N . ARG A 1 113 ? -5.086 17.891 -14.203 1 96.81 113 ARG A N 1
ATOM 837 C CA . ARG A 1 113 ? -6.457 18 -13.711 1 96.81 113 ARG A CA 1
ATOM 838 C C . ARG A 1 113 ? -6.633 17.203 -12.414 1 96.81 113 ARG A C 1
ATOM 840 O O . ARG A 1 113 ? -7.527 16.359 -12.312 1 96.81 113 ARG A O 1
ATOM 847 N N . PRO A 1 114 ? -5.809 17.531 -11.352 1 97.69 114 PRO A N 1
ATOM 848 C CA . PRO A 1 114 ? -5.801 16.734 -10.117 1 97.69 114 PRO A CA 1
ATOM 849 C C . PRO A 1 114 ? -7.18 16.656 -9.469 1 97.69 114 PRO A C 1
ATOM 851 O O . PRO A 1 114 ? -7.531 15.617 -8.898 1 97.69 114 PRO A O 1
ATOM 854 N N . VAL A 1 115 ? -8.031 17.719 -9.539 1 98.31 115 VAL A N 1
ATOM 855 C CA . VAL A 1 115 ? -9.336 17.719 -8.867 1 98.31 115 VAL A CA 1
ATOM 856 C C . VAL A 1 115 ? -10.273 16.734 -9.578 1 98.31 115 VAL A C 1
ATOM 858 O O . VAL A 1 115 ? -10.859 15.867 -8.938 1 98.31 115 VAL A O 1
ATOM 861 N N . SER A 1 116 ? -10.383 16.812 -10.953 1 98.25 116 SER A N 1
ATOM 862 C CA . SER A 1 116 ? -11.25 15.922 -11.719 1 98.25 116 SER A CA 1
ATOM 863 C C . SER A 1 116 ? -10.766 14.477 -11.648 1 98.25 116 SER A C 1
ATOM 865 O O . SER A 1 116 ? -11.57 13.547 -11.586 1 98.25 116 SER A O 1
ATOM 867 N N . ARG A 1 117 ? -9.477 14.367 -11.664 1 98.38 117 ARG A N 1
ATOM 868 C CA . ARG A 1 117 ? -8.898 13.031 -11.562 1 98.38 117 ARG A CA 1
ATOM 869 C C . ARG A 1 117 ? -9.211 12.398 -10.203 1 98.38 117 ARG A C 1
ATOM 871 O O . ARG A 1 117 ? -9.547 11.219 -10.125 1 98.38 117 ARG A O 1
ATOM 878 N N . MET A 1 118 ? -9.094 13.172 -9.172 1 98.75 118 MET A N 1
ATOM 879 C CA . MET A 1 118 ? -9.398 12.703 -7.824 1 98.75 118 MET A CA 1
ATOM 880 C C . MET A 1 118 ? -10.844 12.234 -7.723 1 98.75 118 MET A C 1
ATOM 882 O O . MET A 1 118 ? -11.125 11.195 -7.117 1 98.75 118 MET A O 1
ATOM 886 N N . ARG A 1 119 ? -11.766 12.977 -8.305 1 98.69 119 ARG A N 1
ATOM 887 C CA . ARG A 1 119 ? -13.172 12.586 -8.273 1 98.69 119 ARG A CA 1
ATOM 888 C C . ARG A 1 119 ? -13.367 11.188 -8.859 1 98.69 119 ARG A C 1
ATOM 890 O O . ARG A 1 119 ? -13.945 10.32 -8.211 1 98.69 119 ARG A O 1
ATOM 897 N N . GLU A 1 120 ? -12.867 10.961 -10.078 1 98.56 120 GLU A N 1
ATOM 898 C CA . GLU A 1 120 ? -13.023 9.656 -10.719 1 98.56 120 GLU A CA 1
ATOM 899 C C . GLU A 1 120 ? -12.289 8.57 -9.945 1 98.56 120 GLU A C 1
ATOM 901 O O . GLU A 1 120 ? -12.773 7.438 -9.836 1 98.56 120 GLU A O 1
ATOM 906 N N . TYR A 1 121 ? -11.133 8.961 -9.406 1 98.56 121 TYR A N 1
ATOM 907 C CA . TYR A 1 121 ? -10.328 8.008 -8.656 1 98.56 121 TYR A CA 1
ATOM 908 C C . TYR A 1 121 ? -11.086 7.469 -7.457 1 98.56 121 TYR A C 1
ATOM 910 O O . TYR A 1 121 ? -11.148 6.258 -7.242 1 98.56 121 TYR A O 1
ATOM 918 N N . ILE A 1 122 ? -11.672 8.328 -6.707 1 98.5 122 ILE A N 1
ATOM 919 C CA . ILE A 1 122 ? -12.406 7.957 -5.5 1 98.5 122 ILE A CA 1
ATOM 920 C C . ILE A 1 122 ? -13.648 7.148 -5.875 1 98.5 122 ILE A C 1
ATOM 922 O O . ILE A 1 122 ? -13.969 6.152 -5.227 1 98.5 122 ILE A O 1
ATOM 926 N N . GLU A 1 123 ? -14.344 7.57 -6.906 1 98 123 GLU A N 1
ATOM 927 C CA . GLU A 1 123 ? -15.516 6.824 -7.367 1 98 123 GLU A CA 1
ATOM 928 C C . GLU A 1 123 ? -15.141 5.391 -7.734 1 98 123 GLU A C 1
ATOM 930 O O . GLU A 1 123 ? -15.789 4.441 -7.289 1 98 123 GLU A O 1
ATOM 935 N N . CYS A 1 124 ? -14.094 5.223 -8.484 1 97.44 124 CYS A N 1
ATOM 936 C CA . CYS A 1 124 ? -13.609 3.904 -8.875 1 97.44 124 CYS A CA 1
ATOM 937 C C . CYS A 1 124 ? -13.195 3.088 -7.66 1 97.44 124 CYS A C 1
ATOM 939 O O . CYS A 1 124 ? -13.594 1.929 -7.52 1 97.44 124 CYS A O 1
ATOM 941 N N . LEU A 1 125 ? -12.43 3.736 -6.785 1 97.56 125 LEU A N 1
ATOM 942 C CA . LEU A 1 125 ? -11.898 3.066 -5.602 1 97.56 125 LEU A CA 1
ATOM 943 C C . LEU A 1 125 ? -13.031 2.52 -4.738 1 97.56 125 LEU A C 1
ATOM 945 O O . LEU A 1 125 ? -12.984 1.36 -4.316 1 97.56 125 LEU A O 1
ATOM 949 N N . LYS A 1 126 ? -14.031 3.314 -4.457 1 97.25 126 LYS A N 1
ATOM 950 C CA . LYS A 1 126 ? -15.148 2.91 -3.613 1 97.25 126 LYS A CA 1
ATOM 951 C C . LYS A 1 126 ? -15.922 1.752 -4.238 1 97.25 126 LYS A C 1
ATOM 953 O O . LYS A 1 126 ? -16.266 0.789 -3.551 1 97.25 126 LYS A O 1
ATOM 958 N N . LEU A 1 127 ? -16.141 1.811 -5.531 1 97 127 LEU A N 1
ATOM 959 C CA . LEU A 1 127 ? -16.812 0.729 -6.23 1 97 127 LEU A CA 1
ATOM 960 C C . LEU A 1 127 ? -16 -0.558 -6.172 1 97 127 LEU A C 1
ATOM 962 O O . LEU A 1 127 ? -16.531 -1.617 -5.824 1 97 127 LEU A O 1
ATOM 966 N N . MET A 1 128 ? -14.781 -0.464 -6.402 1 96.12 128 MET A N 1
ATOM 967 C CA . MET A 1 128 ? -13.906 -1.632 -6.504 1 96.12 128 MET A CA 1
ATOM 968 C C . MET A 1 128 ? -13.711 -2.281 -5.141 1 96.12 128 MET A C 1
ATOM 970 O O . MET A 1 128 ? -13.617 -3.506 -5.039 1 96.12 128 MET A O 1
ATOM 974 N N . ALA A 1 129 ? -13.68 -1.488 -4.113 1 96.5 129 ALA A N 1
ATOM 975 C CA . ALA A 1 129 ? -13.438 -2.002 -2.766 1 96.5 129 ALA A CA 1
ATOM 976 C C . ALA A 1 129 ? -14.703 -2.607 -2.174 1 96.5 129 ALA A C 1
ATOM 978 O O . ALA A 1 129 ? -14.648 -3.307 -1.158 1 96.5 129 ALA A O 1
ATOM 979 N N . SER A 1 130 ? -15.852 -2.426 -2.756 1 95.5 130 SER A N 1
ATOM 980 C CA . SER A 1 130 ? -17.125 -2.885 -2.221 1 95.5 130 SER A CA 1
ATOM 981 C C . SER A 1 130 ? -17.281 -4.395 -2.373 1 95.5 130 SER A C 1
ATOM 983 O O . SER A 1 130 ? -18.109 -5.012 -1.696 1 95.5 130 SER A O 1
ATOM 985 N N . GLY A 1 131 ? -16.562 -4.98 -3.342 1 93 131 GLY A N 1
ATOM 986 C CA . GLY A 1 131 ? -16.688 -6.402 -3.625 1 93 131 GLY A CA 1
ATOM 987 C C . GLY A 1 131 ? -17.672 -6.707 -4.742 1 93 131 GLY A C 1
ATOM 988 O O . GLY A 1 131 ? -17.75 -7.852 -5.199 1 93 131 GLY A O 1
ATOM 989 N N . GLU A 1 132 ? -18.266 -5.711 -5.297 1 93.81 132 GLU A N 1
ATOM 990 C CA . GLU A 1 132 ? -19.188 -5.895 -6.41 1 93.81 132 GLU A CA 1
ATOM 991 C C . GLU A 1 132 ? -18.453 -5.895 -7.75 1 93.81 132 GLU A C 1
ATOM 993 O O . GLU A 1 132 ? -17.312 -5.445 -7.832 1 93.81 132 GLU A O 1
ATOM 998 N N . LYS A 1 133 ? -19.109 -6.504 -8.781 1 95.56 133 LYS A N 1
ATOM 999 C CA . LYS A 1 133 ? -18.594 -6.371 -10.133 1 95.56 133 LYS A CA 1
ATOM 1000 C C . LYS A 1 133 ? -18.641 -4.922 -10.609 1 95.56 133 LYS A C 1
ATOM 1002 O O . LYS A 1 133 ? -19.672 -4.258 -10.477 1 95.56 133 LYS A O 1
ATOM 1007 N N . VAL A 1 134 ? -17.594 -4.426 -11.125 1 96.56 134 VAL A N 1
ATOM 1008 C CA . VAL A 1 134 ? -17.469 -2.994 -11.375 1 96.56 134 VAL A CA 1
ATOM 1009 C C . VAL A 1 134 ? -17.219 -2.748 -12.859 1 96.56 134 VAL A C 1
ATOM 1011 O O . VAL A 1 134 ? -16.375 -3.395 -13.469 1 96.56 134 VAL A O 1
ATOM 1014 N N . ASN A 1 135 ? -17.984 -1.887 -13.43 1 97.94 135 ASN A N 1
ATOM 1015 C CA . ASN A 1 135 ? -17.75 -1.199 -14.695 1 97.94 135 ASN A CA 1
ATOM 1016 C C . ASN A 1 135 ? -17.75 0.317 -14.516 1 97.94 135 ASN A C 1
ATOM 1018 O O . ASN A 1 135 ? -18.625 0.863 -13.836 1 97.94 135 ASN A O 1
ATOM 1022 N N . TYR A 1 136 ? -16.75 0.975 -14.977 1 98.12 136 TYR A N 1
ATOM 1023 C CA . TYR A 1 136 ? -16.609 2.422 -14.852 1 98.12 136 TYR A CA 1
ATOM 1024 C C . TYR A 1 136 ? -16 3.018 -16.109 1 98.12 136 TYR A C 1
ATOM 1026 O O . TYR A 1 136 ? -15.039 2.475 -16.672 1 98.12 136 TYR A O 1
ATOM 1034 N N . SER A 1 137 ? -16.578 4.035 -16.641 1 97.94 137 SER A N 1
ATOM 1035 C CA . SER A 1 137 ? -16.078 4.738 -17.812 1 97.94 137 SER A CA 1
ATOM 1036 C C . SER A 1 137 ? -16.031 6.242 -17.578 1 97.94 137 SER A C 1
ATOM 1038 O O . SER A 1 137 ? -17.031 6.938 -17.75 1 97.94 137 SER A O 1
ATOM 1040 N N . GLY A 1 138 ? -14.844 6.688 -17.141 1 97.88 138 GLY A N 1
ATOM 1041 C CA . GLY A 1 138 ? -14.625 8.117 -16.969 1 97.88 138 GLY A CA 1
ATOM 1042 C C . GLY A 1 138 ? -13.633 8.695 -17.953 1 97.88 138 GLY A C 1
ATOM 1043 O O . GLY A 1 138 ? -13.297 8.055 -18.953 1 97.88 138 GLY A O 1
ATOM 1044 N N . LYS A 1 139 ? -13.281 9.93 -17.75 1 97.5 139 LYS A N 1
ATOM 1045 C CA . LYS A 1 139 ? -12.305 10.617 -18.578 1 97.5 139 LYS A CA 1
ATOM 1046 C C . LYS A 1 139 ? -10.898 10.07 -18.344 1 97.5 139 LYS A C 1
ATOM 1048 O O . LYS A 1 139 ? -10.102 9.969 -19.281 1 97.5 139 LYS A O 1
ATOM 1053 N N . PHE A 1 140 ? -10.57 9.719 -17.062 1 97.38 140 PHE A N 1
ATOM 1054 C CA . PHE A 1 140 ? -9.211 9.352 -16.688 1 97.38 140 PHE A CA 1
ATOM 1055 C C . PHE A 1 140 ? -9.102 7.855 -16.453 1 97.38 140 PHE A C 1
ATOM 1057 O O . PHE A 1 140 ? -8.016 7.281 -16.578 1 97.38 140 PHE A O 1
ATOM 1064 N N . PHE A 1 141 ? -10.227 7.258 -16.062 1 97.56 141 PHE A N 1
ATOM 1065 C CA . PHE A 1 141 ? -10.195 5.855 -15.664 1 97.56 141 PHE A CA 1
ATOM 1066 C C . PHE A 1 141 ? -11.305 5.07 -16.359 1 97.56 141 PHE A C 1
ATOM 1068 O O . PHE A 1 141 ? -12.43 5.555 -16.484 1 97.56 141 PHE A O 1
ATOM 1075 N N . LYS A 1 142 ? -10.914 3.889 -16.859 1 97.75 142 LYS A N 1
ATOM 1076 C CA . LYS A 1 142 ? -11.828 2.904 -17.438 1 97.75 142 LYS A CA 1
ATOM 1077 C C . LYS A 1 142 ? -11.633 1.531 -16.797 1 97.75 142 LYS A C 1
ATOM 1079 O O . LYS A 1 142 ? -10.5 1.046 -16.703 1 97.75 142 LYS A O 1
ATOM 1084 N N . VAL A 1 143 ? -12.672 0.988 -16.266 1 97.12 143 VAL A N 1
ATOM 1085 C CA . VAL A 1 143 ? -12.672 -0.322 -15.617 1 97.12 143 VAL A CA 1
ATOM 1086 C C . VAL A 1 143 ? -13.75 -1.204 -16.234 1 97.12 143 VAL A C 1
ATOM 1088 O O . VAL A 1 143 ? -14.898 -0.782 -16.375 1 97.12 143 VAL A O 1
ATOM 1091 N N . ASN A 1 144 ? -13.297 -2.396 -16.672 1 96.88 144 ASN A N 1
ATOM 1092 C CA . ASN A 1 144 ? -14.25 -3.346 -17.25 1 96.88 144 ASN A CA 1
ATOM 1093 C C . ASN A 1 144 ? -14.219 -4.68 -16.5 1 96.88 144 ASN A C 1
ATOM 1095 O O . ASN A 1 144 ? -13.188 -5.344 -16.453 1 96.88 144 ASN A O 1
ATOM 1099 N N . ASN A 1 145 ? -15.352 -5.051 -15.922 1 94.25 145 ASN A N 1
ATOM 1100 C CA . ASN A 1 145 ? -15.602 -6.371 -15.359 1 94.25 145 ASN A CA 1
ATOM 1101 C C . ASN A 1 145 ? -14.602 -6.711 -14.258 1 94.25 145 ASN A C 1
ATOM 1103 O O . ASN A 1 145 ? -14.055 -7.816 -14.234 1 94.25 145 ASN A O 1
ATOM 1107 N N . PHE A 1 146 ? -14.375 -5.781 -13.43 1 94.81 146 PHE A N 1
ATOM 1108 C CA . PHE A 1 146 ? -13.5 -6.012 -12.281 1 94.81 146 PHE A CA 1
ATOM 1109 C C . PHE A 1 146 ? -14.297 -6.52 -11.094 1 94.81 146 PHE A C 1
ATOM 1111 O O . PHE A 1 146 ? -15.375 -6 -10.789 1 94.81 146 PHE A O 1
ATOM 1118 N N . LYS A 1 147 ? -13.805 -7.48 -10.461 1 93.88 147 LYS A N 1
ATOM 1119 C CA . LYS A 1 147 ? -14.352 -7.93 -9.188 1 93.88 147 LYS A CA 1
ATOM 1120 C C . LYS A 1 147 ? -13.258 -8.484 -8.281 1 93.88 147 LYS A C 1
ATOM 1122 O O . LYS A 1 147 ? -12.484 -9.352 -8.695 1 93.88 147 LYS A O 1
ATOM 1127 N N . ILE A 1 148 ? -13.242 -7.906 -7.094 1 92.31 148 ILE A N 1
ATOM 1128 C CA . ILE A 1 148 ? -12.289 -8.438 -6.117 1 92.31 148 ILE A CA 1
ATOM 1129 C C . ILE A 1 148 ? -12.633 -9.891 -5.797 1 92.31 148 ILE A C 1
ATOM 1131 O O . ILE A 1 148 ? -13.805 -10.25 -5.688 1 92.31 148 ILE A O 1
ATOM 1135 N N . LEU A 1 149 ? -11.609 -10.727 -5.633 1 88.12 149 LEU A N 1
ATOM 1136 C CA . LEU A 1 149 ? -11.734 -12.172 -5.504 1 88.12 149 LEU A CA 1
ATOM 1137 C C . LEU A 1 149 ? -12.461 -12.547 -4.211 1 88.12 149 LEU A C 1
ATOM 1139 O O . LEU A 1 149 ? -13.219 -13.516 -4.176 1 88.12 149 LEU A O 1
ATOM 1143 N N . TYR A 1 150 ? -12.234 -11.789 -3.127 1 87.44 150 TYR A N 1
ATOM 1144 C CA . TYR A 1 150 ? -12.82 -12.086 -1.824 1 87.44 150 TYR A CA 1
ATOM 1145 C C . TYR A 1 150 ? -13.938 -11.102 -1.492 1 87.44 150 TYR A C 1
ATOM 1147 O O . TYR A 1 150 ? -13.984 -10 -2.049 1 87.44 150 TYR A O 1
ATOM 1155 N N . GLN A 1 151 ? -14.711 -11.539 -0.687 1 88.75 151 GLN A N 1
ATOM 1156 C CA . GLN A 1 151 ? -15.719 -10.617 -0.179 1 88.75 151 GLN A CA 1
ATOM 1157 C C . GLN A 1 151 ? -15.141 -9.719 0.915 1 88.75 151 GLN A C 1
ATOM 1159 O O . GLN A 1 151 ? -14.773 -10.203 1.988 1 88.75 151 GLN A O 1
ATOM 1164 N N . PRO A 1 152 ? -15.062 -8.484 0.574 1 91.62 152 PRO A N 1
ATOM 1165 C CA . PRO A 1 152 ? -14.578 -7.59 1.628 1 91.62 152 PRO A CA 1
ATOM 1166 C C . PRO A 1 152 ? -15.461 -7.621 2.877 1 91.62 152 PRO A C 1
ATOM 1168 O O . PRO A 1 152 ? -16.672 -7.797 2.777 1 91.62 152 PRO A O 1
ATOM 1171 N N . GLN A 1 153 ? -14.812 -7.461 4.02 1 88.75 153 GLN A N 1
ATOM 1172 C CA . GLN A 1 153 ? -15.539 -7.48 5.281 1 88.75 153 GLN A CA 1
ATOM 1173 C C . GLN A 1 153 ? -16.469 -6.27 5.402 1 88.75 153 GLN A C 1
ATOM 1175 O O . GLN A 1 153 ? -17.578 -6.383 5.922 1 88.75 153 GLN A O 1
ATOM 1180 N N . ARG A 1 154 ? -15.891 -5.043 4.992 1 92.38 154 ARG A N 1
ATOM 1181 C CA . ARG A 1 154 ? -16.672 -3.811 4.91 1 92.38 154 ARG A CA 1
ATOM 1182 C C . ARG A 1 154 ? -16.906 -3.408 3.459 1 92.38 154 ARG A C 1
ATOM 1184 O O . ARG A 1 154 ? -15.992 -3.451 2.639 1 92.38 154 ARG A O 1
ATOM 1191 N N . LYS A 1 155 ? -18.109 -3.049 3.236 1 90.19 155 LYS A N 1
ATOM 1192 C CA . LYS A 1 155 ? -18.438 -2.594 1.889 1 90.19 155 LYS A CA 1
ATOM 1193 C C . LYS A 1 155 ? -17.844 -1.216 1.611 1 90.19 155 LYS A C 1
ATOM 1195 O O . LYS A 1 155 ? -17.609 -0.858 0.455 1 90.19 155 LYS A O 1
ATOM 1200 N N . GLN A 1 156 ? -17.641 -0.516 2.707 1 95.25 156 GLN A N 1
ATOM 1201 C CA . GLN A 1 156 ? -17.109 0.834 2.551 1 95.25 156 GLN A CA 1
ATOM 1202 C C . GLN A 1 156 ? -15.93 1.072 3.482 1 95.25 156 GLN A C 1
ATOM 1204 O O . GLN A 1 156 ? -16.078 1.096 4.703 1 95.25 156 GLN A O 1
ATOM 1209 N N . ILE A 1 157 ? -14.797 1.189 2.885 1 97.88 157 ILE A N 1
ATOM 1210 C CA . ILE A 1 157 ? -13.609 1.628 3.607 1 97.88 157 ILE A CA 1
ATOM 1211 C C . ILE A 1 157 ? -13.516 3.152 3.574 1 97.88 157 ILE A C 1
ATOM 1213 O O . ILE A 1 157 ? -13.594 3.762 2.504 1 97.88 157 ILE A O 1
ATOM 1217 N N . PRO A 1 158 ? -13.461 3.828 4.734 1 98.44 158 PRO A N 1
ATOM 1218 C CA . PRO A 1 158 ? -13.406 5.293 4.758 1 98.44 158 PRO A CA 1
ATOM 1219 C C . PRO A 1 158 ? -12.266 5.855 3.918 1 98.44 158 PRO A C 1
ATOM 1221 O O . PRO A 1 158 ? -11.156 5.312 3.934 1 98.44 158 PRO A O 1
ATOM 1224 N N . VAL A 1 159 ? -12.609 6.91 3.215 1 98.69 159 VAL A N 1
ATOM 1225 C CA . VAL A 1 159 ? -11.641 7.625 2.395 1 98.69 159 VAL A CA 1
ATOM 1226 C C . VAL A 1 159 ? -11.5 9.062 2.9 1 98.69 159 VAL A C 1
ATOM 1228 O O . VAL A 1 159 ? -12.492 9.766 3.078 1 98.69 159 VAL A O 1
ATOM 1231 N N . PHE A 1 160 ? -10.273 9.445 3.221 1 98.88 160 PHE A N 1
ATOM 1232 C CA . PHE A 1 160 ? -9.93 10.828 3.529 1 98.88 160 PHE A CA 1
ATOM 1233 C C . PHE A 1 160 ? -9.156 11.461 2.381 1 98.88 160 PHE A C 1
ATOM 1235 O O . PHE A 1 160 ? -8.469 10.773 1.631 1 98.88 160 PHE A O 1
ATOM 1242 N N . MET A 1 161 ? -9.312 12.773 2.18 1 98.69 161 MET A N 1
ATOM 1243 C CA . MET A 1 161 ? -8.641 13.492 1.102 1 98.69 161 MET A CA 1
ATOM 1244 C C . MET A 1 161 ? -7.77 14.609 1.657 1 98.69 161 MET A C 1
ATOM 1246 O O . MET A 1 161 ? -8.234 15.438 2.449 1 98.69 161 MET A O 1
ATOM 1250 N N . ALA A 1 162 ? -6.477 14.555 1.302 1 98.19 162 ALA A N 1
ATOM 1251 C CA . ALA A 1 162 ? -5.664 15.742 1.532 1 98.19 162 ALA A CA 1
ATOM 1252 C C . ALA A 1 162 ? -6.168 16.922 0.703 1 98.19 162 ALA A C 1
ATOM 1254 O O . ALA A 1 162 ? -6.551 16.75 -0.457 1 98.19 162 ALA A O 1
ATOM 1255 N N . ALA A 1 163 ? -6.227 18.078 1.281 1 97.75 163 ALA A N 1
ATOM 1256 C CA . ALA A 1 163 ? -6.727 19.266 0.576 1 97.75 163 ALA A CA 1
ATOM 1257 C C . ALA A 1 163 ? -6.039 20.531 1.068 1 97.75 163 ALA A C 1
ATOM 1259 O O . ALA A 1 163 ? -5.918 20.75 2.277 1 97.75 163 ALA A O 1
ATOM 1260 N N . ILE A 1 164 ? -5.535 21.281 0.16 1 94.94 164 ILE A N 1
ATOM 1261 C CA . ILE A 1 164 ? -4.941 22.578 0.496 1 94.94 164 ILE A CA 1
ATOM 1262 C C . ILE A 1 164 ? -5.809 23.703 -0.053 1 94.94 164 ILE A C 1
ATOM 1264 O O . ILE A 1 164 ? -6.203 24.609 0.687 1 94.94 164 ILE A O 1
ATOM 1268 N N . ASN A 1 165 ? -6.211 23.641 -1.335 1 93.69 165 ASN A N 1
ATOM 1269 C CA . ASN A 1 165 ? -6.957 24.719 -1.959 1 93.69 165 ASN A CA 1
ATOM 1270 C C . ASN A 1 165 ? -8.461 24.516 -1.826 1 93.69 165 ASN A C 1
ATOM 1272 O O . ASN A 1 165 ? -8.914 23.438 -1.448 1 93.69 165 ASN A O 1
ATOM 1276 N N . LYS A 1 166 ? -9.195 25.516 -2.152 1 94.88 166 LYS A N 1
ATOM 1277 C CA . LYS A 1 166 ? -10.641 25.547 -1.939 1 94.88 166 LYS A CA 1
ATOM 1278 C C . LYS A 1 166 ? -11.336 24.469 -2.766 1 94.88 166 LYS A C 1
ATOM 1280 O O . LYS A 1 166 ? -12.305 23.859 -2.307 1 94.88 166 LYS A O 1
ATOM 1285 N N . ARG A 1 167 ? -10.938 24.312 -4.023 1 96.31 167 ARG A N 1
ATOM 1286 C CA . ARG A 1 167 ? -11.578 23.328 -4.898 1 96.31 167 ARG A CA 1
ATOM 1287 C C . ARG A 1 167 ? -11.43 21.922 -4.355 1 96.31 167 ARG A C 1
ATOM 1289 O O . ARG A 1 167 ? -12.367 21.125 -4.406 1 96.31 167 ARG A O 1
ATOM 1296 N N . MET A 1 168 ? -10.211 21.578 -3.799 1 98.06 168 MET A N 1
ATOM 1297 C CA . MET A 1 168 ? -9.984 20.25 -3.232 1 98.06 168 MET A CA 1
ATOM 1298 C C . MET A 1 168 ? -10.758 20.078 -1.93 1 98.06 168 MET A C 1
ATOM 1300 O O . MET A 1 168 ? -11.258 18.984 -1.64 1 98.06 168 MET A O 1
ATOM 1304 N N . VAL A 1 169 ? -10.875 21.125 -1.17 1 98.25 169 VAL A N 1
ATOM 1305 C CA . VAL A 1 169 ? -11.648 21.094 0.064 1 98.25 169 VAL A CA 1
ATOM 1306 C C . VAL A 1 169 ? -13.125 20.828 -0.261 1 98.25 169 VAL A C 1
ATOM 1308 O O . VAL A 1 169 ? -13.773 20 0.39 1 98.25 169 VAL A O 1
ATOM 1311 N N . LYS A 1 170 ? -13.594 21.5 -1.218 1 97.94 170 LYS A N 1
ATOM 1312 C CA . LYS A 1 170 ? -14.977 21.297 -1.636 1 97.94 170 LYS A CA 1
ATOM 1313 C C . LYS A 1 170 ? -15.211 19.875 -2.119 1 97.94 170 LYS A C 1
ATOM 1315 O O . LYS A 1 170 ? -16.203 19.25 -1.761 1 97.94 170 LYS A O 1
ATOM 1320 N N . LEU A 1 171 ? -14.312 19.375 -2.926 1 98.31 171 LEU A N 1
ATOM 1321 C CA . LEU A 1 171 ? -14.438 18 -3.428 1 98.31 171 LEU A CA 1
ATOM 1322 C C . LEU A 1 171 ? -14.453 17 -2.277 1 98.31 171 LEU A C 1
ATOM 1324 O O . LEU A 1 171 ? -15.234 16.062 -2.285 1 98.31 171 LEU A O 1
ATOM 1328 N N . ALA A 1 172 ? -13.492 17.219 -1.301 1 98.44 172 ALA A N 1
ATOM 1329 C CA . ALA A 1 172 ? -13.469 16.344 -0.128 1 98.44 172 ALA A CA 1
ATOM 1330 C C . ALA A 1 172 ? -14.82 16.344 0.581 1 98.44 172 ALA A C 1
ATOM 1332 O O . ALA A 1 172 ? -15.328 15.273 0.954 1 98.44 172 ALA A O 1
ATOM 1333 N N . SER A 1 173 ? -15.391 17.422 0.734 1 97.56 173 SER A N 1
ATOM 1334 C CA . SER A 1 173 ? -16.672 17.562 1.408 1 97.56 173 SER A CA 1
ATOM 1335 C C . SER A 1 173 ? -17.781 16.812 0.653 1 97.56 173 SER A C 1
ATOM 1337 O O . SER A 1 173 ? -18.734 16.328 1.258 1 97.56 173 SER A O 1
ATOM 1339 N N . GLU A 1 174 ? -17.594 16.719 -0.633 1 96.25 174 GLU A N 1
ATOM 1340 C CA . GLU A 1 174 ? -18.609 16.078 -1.476 1 96.25 174 GLU A CA 1
ATOM 1341 C C . GLU A 1 174 ? -18.438 14.562 -1.49 1 96.25 174 GLU A C 1
ATOM 1343 O O . GLU A 1 174 ? -19.422 13.828 -1.394 1 96.25 174 GLU A O 1
ATOM 1348 N N . LEU A 1 175 ? -17.219 14.055 -1.511 1 96.31 175 LEU A N 1
ATOM 1349 C CA . LEU A 1 175 ? -17.016 12.672 -1.927 1 96.31 175 LEU A CA 1
ATOM 1350 C C . LEU A 1 175 ? -16.359 11.859 -0.816 1 96.31 175 LEU A C 1
ATOM 1352 O O . LEU A 1 175 ? -16.453 10.625 -0.798 1 96.31 175 LEU A O 1
ATOM 1356 N N . ALA A 1 176 ? -15.586 12.516 0.061 1 97.94 176 ALA A N 1
ATOM 1357 C CA . ALA A 1 176 ? -14.766 11.797 1.032 1 97.94 176 ALA A CA 1
ATOM 1358 C C . ALA A 1 176 ? -15.492 11.664 2.367 1 97.94 176 ALA A C 1
ATOM 1360 O O . ALA A 1 176 ? -16.594 12.203 2.543 1 97.94 176 ALA A O 1
ATOM 1361 N N . ASP A 1 177 ? -14.984 10.828 3.232 1 98 177 ASP A N 1
ATOM 1362 C CA . ASP A 1 177 ? -15.492 10.664 4.594 1 98 177 ASP A CA 1
ATOM 1363 C C . ASP A 1 177 ? -14.789 11.617 5.559 1 98 177 ASP A C 1
ATOM 1365 O O . ASP A 1 177 ? -15.25 11.812 6.684 1 98 177 ASP A O 1
ATOM 1369 N N . GLY A 1 178 ? -13.727 12.242 5.125 1 98.5 178 GLY A N 1
ATOM 1370 C CA . GLY A 1 178 ? -12.977 13.227 5.883 1 98.5 178 GLY A CA 1
ATOM 1371 C C . GLY A 1 178 ? -11.938 13.961 5.055 1 98.5 178 GLY A C 1
ATOM 1372 O O . GLY A 1 178 ? -11.648 13.555 3.924 1 98.5 178 GLY A O 1
ATOM 1373 N N . VAL A 1 179 ? -11.445 15.008 5.578 1 98.81 179 VAL A N 1
ATOM 1374 C CA . VAL A 1 179 ? -10.375 15.781 4.961 1 98.81 179 VAL A CA 1
ATOM 1375 C C . VAL A 1 179 ? -9.109 15.672 5.816 1 98.81 179 VAL A C 1
ATOM 1377 O O . VAL A 1 179 ? -9.188 15.516 7.035 1 98.81 179 VAL A O 1
ATOM 1380 N N . LEU A 1 180 ? -7.969 15.586 5.195 1 98.69 180 LEU A N 1
ATOM 1381 C CA . LEU A 1 180 ? -6.66 15.68 5.836 1 98.69 180 LEU A CA 1
ATOM 1382 C C . LEU A 1 180 ? -6.016 17.031 5.559 1 98.69 180 LEU A C 1
ATOM 1384 O O . LEU A 1 180 ? -5.52 17.281 4.457 1 98.69 180 LEU A O 1
ATOM 1388 N N . LEU A 1 181 ? -6.004 17.875 6.57 1 98.56 181 LEU A N 1
ATOM 1389 C CA . LEU A 1 181 ? -5.434 19.219 6.441 1 98.56 181 LEU A CA 1
ATOM 1390 C C . LEU A 1 181 ? -4.035 19.266 7.047 1 98.56 181 LEU A C 1
ATOM 1392 O O . LEU A 1 181 ? -3.697 18.469 7.914 1 98.56 181 LEU A O 1
ATOM 1396 N N . TYR A 1 182 ? -3.209 20.172 6.57 1 97.75 182 TYR A N 1
ATOM 1397 C CA . TYR A 1 182 ? -1.839 20.359 7.031 1 97.75 182 TYR A CA 1
ATOM 1398 C C . TYR A 1 182 ? -1.396 21.812 6.852 1 97.75 182 TYR A C 1
ATOM 1400 O O . TYR A 1 182 ? -1.677 22.422 5.82 1 97.75 182 TYR A O 1
ATOM 1408 N N . LEU A 1 183 ? -0.809 22.391 7.824 1 98 183 LEU A N 1
ATOM 1409 C CA . LEU A 1 183 ? -0.193 23.719 7.832 1 98 183 LEU A CA 1
ATOM 1410 C C . LEU A 1 183 ? -1.207 24.781 7.453 1 98 183 LEU A C 1
ATOM 1412 O O . LEU A 1 183 ? -0.96 25.594 6.547 1 98 183 LEU A O 1
ATOM 1416 N N . ARG A 1 184 ? -2.277 24.859 8.141 1 98 184 ARG A N 1
ATOM 1417 C CA . ARG A 1 184 ? -3.275 25.906 8.008 1 98 184 ARG A CA 1
ATOM 1418 C C . ARG A 1 184 ? -3.236 26.859 9.211 1 98 184 ARG A C 1
ATOM 1420 O O . ARG A 1 184 ? -3.402 26.422 10.352 1 98 184 ARG A O 1
ATOM 1427 N N . PRO A 1 185 ? -3.023 28.156 8.883 1 98 185 PRO A N 1
ATOM 1428 C CA . PRO A 1 185 ? -3.09 29.109 9.992 1 98 185 PRO A CA 1
ATOM 1429 C C . PRO A 1 185 ? -4.418 29.031 10.75 1 98 185 PRO A C 1
ATOM 1431 O O . PRO A 1 185 ? -5.473 28.875 10.133 1 98 185 PRO A O 1
ATOM 1434 N N . LEU A 1 186 ? -4.301 29.188 12.094 1 97.75 186 LEU A N 1
ATOM 1435 C CA . LEU A 1 186 ? -5.441 28.984 12.984 1 97.75 186 LEU A CA 1
ATOM 1436 C C . LEU A 1 186 ? -6.648 29.781 12.5 1 97.75 186 LEU A C 1
ATOM 1438 O O . LEU A 1 186 ? -7.762 29.25 12.438 1 97.75 186 LEU A O 1
ATOM 1442 N N . ASP A 1 187 ? -6.504 31.031 12.133 1 96.12 187 ASP A N 1
ATOM 1443 C CA . ASP A 1 187 ? -7.617 31.859 11.703 1 96.12 187 ASP A CA 1
ATOM 1444 C C . ASP A 1 187 ? -8.18 31.391 10.367 1 96.12 187 ASP A C 1
ATOM 1446 O O . ASP A 1 187 ? -9.398 31.406 10.156 1 96.12 187 ASP A O 1
ATOM 1450 N N . GLU A 1 188 ? -7.297 31.062 9.484 1 98.12 188 GLU A N 1
ATOM 1451 C CA . GLU A 1 188 ? -7.727 30.516 8.203 1 98.12 188 GLU A CA 1
ATOM 1452 C C . GLU A 1 188 ? -8.422 29.172 8.383 1 98.12 188 GLU A C 1
ATOM 1454 O O . GLU A 1 188 ? -9.414 28.891 7.711 1 98.12 188 GLU A O 1
ATOM 1459 N N . LEU A 1 189 ? -7.898 28.328 9.273 1 98.56 189 LEU A N 1
ATOM 1460 C CA . LEU A 1 189 ? -8.484 27.031 9.594 1 98.56 189 LEU A CA 1
ATOM 1461 C C . LEU A 1 189 ? -9.938 27.188 10.016 1 98.56 189 LEU A C 1
ATOM 1463 O O . LEU A 1 189 ? -10.805 26.422 9.57 1 98.56 189 LEU A O 1
ATOM 1467 N N . LYS A 1 190 ? -10.211 28.203 10.836 1 98.12 190 LYS A N 1
ATOM 1468 C CA . LYS A 1 190 ? -11.57 28.453 11.297 1 98.12 190 LYS A CA 1
ATOM 1469 C C . LYS A 1 190 ? -12.508 28.703 10.125 1 98.12 190 LYS A C 1
ATOM 1471 O O . LYS A 1 190 ? -13.641 28.203 10.102 1 98.12 190 LYS A O 1
ATOM 1476 N N . LYS A 1 191 ? -12.023 29.438 9.203 1 97.62 191 LYS A N 1
ATOM 1477 C CA . LYS A 1 191 ? -12.828 29.766 8.031 1 97.62 191 LYS A CA 1
ATOM 1478 C C . LYS A 1 191 ? -13.062 28.516 7.172 1 97.62 191 LYS A C 1
ATOM 1480 O O . LYS A 1 191 ? -14.18 28.266 6.715 1 97.62 191 LYS A O 1
ATOM 1485 N N . THR A 1 192 ? -11.984 27.781 6.914 1 98.12 192 THR A N 1
ATOM 1486 C CA . THR A 1 192 ? -12.07 26.562 6.117 1 98.12 192 THR A CA 1
ATOM 1487 C C . THR A 1 192 ? -13.039 25.578 6.754 1 98.12 192 THR A C 1
ATOM 1489 O O . THR A 1 192 ? -13.852 24.953 6.062 1 98.12 192 THR A O 1
ATOM 1492 N N . VAL A 1 193 ? -12.938 25.406 8.109 1 98 193 VAL A N 1
ATOM 1493 C CA . VAL A 1 193 ? -13.797 24.484 8.844 1 98 193 VAL A CA 1
ATOM 1494 C C . VAL A 1 193 ? -15.258 24.922 8.695 1 98 193 VAL A C 1
ATOM 1496 O O . VAL A 1 193 ? -16.141 24.078 8.523 1 98 193 VAL A O 1
ATOM 1499 N N . ALA A 1 194 ? -15.492 26.156 8.773 1 96.81 194 ALA A N 1
ATOM 1500 C CA . ALA A 1 194 ? -16.859 26.672 8.594 1 96.81 194 ALA A CA 1
ATOM 1501 C C . ALA A 1 194 ? -17.391 26.312 7.215 1 96.81 194 ALA A C 1
ATOM 1503 O O . ALA A 1 194 ? -18.547 25.906 7.086 1 96.81 194 ALA A O 1
ATOM 1504 N N . ASP A 1 195 ? -16.562 26.5 6.219 1 96.75 195 ASP A N 1
ATOM 1505 C CA . ASP A 1 195 ? -16.938 26.156 4.855 1 96.75 195 ASP A CA 1
ATOM 1506 C C . ASP A 1 195 ? -17.234 24.656 4.734 1 96.75 195 ASP A C 1
ATOM 1508 O O . ASP A 1 195 ? -18.203 24.25 4.094 1 96.75 195 ASP A O 1
ATOM 1512 N N . ILE A 1 196 ? -16.359 23.859 5.301 1 97.94 196 ILE A N 1
ATOM 1513 C CA . ILE A 1 196 ? -16.516 22.406 5.27 1 97.94 196 ILE A CA 1
ATOM 1514 C C . ILE A 1 196 ? -17.844 22.031 5.934 1 97.94 196 ILE A C 1
ATOM 1516 O O . ILE A 1 196 ? -18.594 21.219 5.395 1 97.94 196 ILE A O 1
ATOM 1520 N N . LYS A 1 197 ? -18.109 22.609 7.094 1 96.12 197 LYS A N 1
ATOM 1521 C CA . LYS A 1 197 ? -19.328 22.312 7.824 1 96.12 197 LYS A CA 1
ATOM 1522 C C . LYS A 1 197 ? -20.562 22.656 7 1 96.12 197 LYS A C 1
ATOM 1524 O O . LYS A 1 197 ? -21.562 21.922 7.008 1 96.12 197 LYS A O 1
ATOM 1529 N N . GLN A 1 198 ? -20.484 23.703 6.316 1 95.88 198 GLN A N 1
ATOM 1530 C CA . GLN A 1 198 ? -21.594 24.125 5.465 1 95.88 198 GLN A CA 1
ATOM 1531 C C . GLN A 1 198 ? -21.797 23.125 4.32 1 95.88 198 GLN A C 1
ATOM 1533 O O . GLN A 1 198 ? -22.938 22.797 3.984 1 95.88 198 GLN A O 1
ATOM 1538 N N . ASN A 1 199 ? -20.703 22.688 3.781 1 95.81 199 ASN A N 1
ATOM 1539 C CA . ASN A 1 199 ? -20.75 21.797 2.617 1 95.81 199 ASN A CA 1
ATOM 1540 C C . ASN A 1 199 ? -21.094 20.375 3.014 1 95.81 199 ASN A C 1
ATOM 1542 O O . ASN A 1 199 ? -21.453 19.547 2.16 1 95.81 199 ASN A O 1
ATOM 1546 N N . THR A 1 200 ? -20.938 20.062 4.203 1 96.31 200 THR A N 1
ATOM 1547 C CA . THR A 1 200 ? -21.156 18.688 4.641 1 96.31 200 THR A CA 1
ATOM 1548 C C . THR A 1 200 ? -22.422 18.594 5.5 1 96.31 200 THR A C 1
ATOM 1550 O O . THR A 1 200 ? -22.594 17.641 6.254 1 96.31 200 THR A O 1
ATOM 1553 N N . LYS A 1 201 ? -23.203 19.609 5.195 1 85.81 201 LYS A N 1
ATOM 1554 C CA . LYS A 1 201 ? -24.484 19.609 5.879 1 85.81 201 LYS A CA 1
ATOM 1555 C C . LYS A 1 201 ? -25.359 18.453 5.402 1 85.81 201 LYS A C 1
ATOM 1557 O O . LYS A 1 201 ? -25.484 18.219 4.203 1 85.81 201 LYS A O 1
ATOM 1562 N N . GLY A 1 202 ? -25.531 17.516 6.277 1 86.19 202 GLY A N 1
ATOM 1563 C CA . GLY A 1 202 ? -26.375 16.375 5.934 1 86.19 202 GLY A CA 1
ATOM 1564 C C . GLY A 1 202 ? -25.656 15.047 5.973 1 86.19 202 GLY A C 1
ATOM 1565 O O . GLY A 1 202 ? -26.297 13.992 5.953 1 86.19 202 GLY A O 1
ATOM 1566 N N . LYS A 1 203 ? -24.406 15.289 5.82 1 88.69 203 LYS A N 1
ATOM 1567 C CA . LYS A 1 203 ? -23.641 14.055 5.969 1 88.69 203 LYS A CA 1
ATOM 1568 C C . LYS A 1 203 ? -23.719 13.539 7.406 1 88.69 203 LYS A C 1
ATOM 1570 O O . LYS A 1 203 ? -23.734 14.328 8.352 1 88.69 203 LYS A O 1
ATOM 1575 N N . LYS A 1 204 ? -23.859 12.242 7.531 1 78.38 204 LYS A N 1
ATOM 1576 C CA . LYS A 1 204 ? -23.938 11.594 8.836 1 78.38 204 LYS A CA 1
ATOM 1577 C C . LYS A 1 204 ? -22.672 11.852 9.656 1 78.38 204 LYS A C 1
ATOM 1579 O O . LYS A 1 204 ? -22.75 12.078 10.867 1 78.38 204 LYS A O 1
ATOM 1584 N N . SER A 1 205 ? -21.594 11.719 8.922 1 91 205 SER A N 1
ATOM 1585 C CA . SER A 1 205 ? -20.328 11.953 9.609 1 91 205 SER A CA 1
ATOM 1586 C C . SER A 1 205 ? -19.234 12.375 8.633 1 91 205 SER A C 1
ATOM 1588 O O . SER A 1 205 ? -19.203 11.914 7.492 1 91 205 SER A O 1
ATOM 1590 N N . PHE A 1 206 ? -18.531 13.391 9.023 1 97.38 206 PHE A N 1
ATOM 1591 C CA . PHE A 1 206 ? -17.375 13.875 8.266 1 97.38 206 PHE A CA 1
ATOM 1592 C C . PHE A 1 206 ? -16.266 14.305 9.211 1 97.38 206 PHE A C 1
ATOM 1594 O O . PHE A 1 206 ? -16.484 15.102 10.125 1 97.38 206 PHE A O 1
ATOM 1601 N N . GLU A 1 207 ? -15.164 13.766 8.992 1 97.75 207 GLU A N 1
ATOM 1602 C CA . GLU A 1 207 ? -14.047 14.078 9.883 1 97.75 207 GLU A CA 1
ATOM 1603 C C . GLU A 1 207 ? -13.203 15.211 9.328 1 97.75 207 GLU A C 1
ATOM 1605 O O . GLU A 1 207 ? -12.773 15.172 8.172 1 97.75 207 GLU A O 1
ATOM 1610 N N . VAL A 1 208 ? -13.008 16.219 10.133 1 98.31 208 VAL A N 1
ATOM 1611 C CA . VAL A 1 208 ? -12 17.234 9.844 1 98.31 208 VAL A CA 1
ATOM 1612 C C . VAL A 1 208 ? -10.688 16.891 10.547 1 98.31 208 VAL A C 1
ATOM 1614 O O . VAL A 1 208 ? -10.453 17.297 11.688 1 98.31 208 VAL A O 1
ATOM 1617 N N . ALA A 1 209 ? -9.891 16.125 9.852 1 98.69 209 ALA A N 1
ATOM 1618 C CA . ALA A 1 209 ? -8.586 15.727 10.367 1 98.69 209 ALA A CA 1
ATOM 1619 C C . ALA A 1 209 ? -7.512 16.734 9.961 1 98.69 209 ALA A C 1
ATOM 1621 O O . ALA A 1 209 ? -7.535 17.266 8.844 1 98.69 209 ALA A O 1
ATOM 1622 N N . SER A 1 210 ? -6.617 17.031 10.891 1 98.69 210 SER A N 1
ATOM 1623 C CA . SER A 1 210 ? -5.488 17.906 10.617 1 98.69 210 SER A CA 1
ATOM 1624 C C . SER A 1 210 ? -4.223 17.422 11.305 1 98.69 210 SER A C 1
ATOM 1626 O O . SER A 1 210 ? -4.25 17.078 12.492 1 98.69 210 SER A O 1
ATOM 1628 N N . SER A 1 211 ? -3.191 17.328 10.477 1 98.19 211 SER A N 1
ATOM 1629 C CA . SER A 1 211 ? -1.898 16.953 11.047 1 98.19 211 SER A CA 1
ATOM 1630 C C . SER A 1 211 ? -1.15 18.172 11.562 1 98.19 211 SER A C 1
ATOM 1632 O O . SER A 1 211 ? -1.19 19.234 10.938 1 98.19 211 SER A O 1
ATOM 1634 N N . PHE A 1 212 ? -0.457 18.016 12.727 1 98.44 212 PHE A N 1
ATOM 1635 C CA . PHE A 1 212 ? 0.289 19.109 13.344 1 98.44 212 PHE A CA 1
ATOM 1636 C C . PHE A 1 212 ? 1.719 18.688 13.648 1 98.44 212 PHE A C 1
ATOM 1638 O O . PHE A 1 212 ? 1.94 17.641 14.266 1 98.44 212 PHE A O 1
ATOM 1645 N N . ILE A 1 213 ? 2.664 19.531 13.156 1 98.19 213 ILE A N 1
ATOM 1646 C CA . ILE A 1 213 ? 4.031 19.391 13.641 1 98.19 213 ILE A CA 1
ATOM 1647 C C . ILE A 1 213 ? 4.055 19.516 15.164 1 98.19 213 ILE A C 1
ATOM 1649 O O . ILE A 1 213 ? 3.643 20.531 15.719 1 98.19 213 ILE A O 1
ATOM 1653 N N . CYS A 1 214 ? 4.5 18.438 15.805 1 98.5 214 CYS A N 1
ATOM 1654 C CA . CYS A 1 214 ? 4.48 18.484 17.266 1 98.5 214 CYS A CA 1
ATOM 1655 C C . CYS A 1 214 ? 5.855 18.156 17.828 1 98.5 214 CYS A C 1
ATOM 1657 O O . CYS A 1 214 ? 6.426 17.109 17.531 1 98.5 214 CYS A O 1
ATOM 1659 N N . ALA A 1 215 ? 6.469 19.016 18.547 1 98.44 215 ALA A N 1
ATOM 1660 C CA . ALA A 1 215 ? 7.668 18.812 19.359 1 98.44 215 ALA A CA 1
ATOM 1661 C C . ALA A 1 215 ? 7.426 19.219 20.812 1 98.44 215 ALA A C 1
ATOM 1663 O O . ALA A 1 215 ? 7.051 20.359 21.094 1 98.44 215 ALA A O 1
ATOM 1664 N N . LEU A 1 216 ? 7.602 18.266 21.703 1 98.56 216 LEU A N 1
ATOM 1665 C CA . LEU A 1 216 ? 7.234 18.438 23.109 1 98.56 216 LEU A CA 1
ATOM 1666 C C . LEU A 1 216 ? 8.367 18 24.016 1 98.56 216 LEU A C 1
ATOM 1668 O O . LEU A 1 216 ? 8.984 16.953 23.797 1 98.56 216 LEU A O 1
ATOM 1672 N N . SER A 1 217 ? 8.75 18.812 24.891 1 98.5 217 SER A N 1
ATOM 1673 C CA . SER A 1 217 ? 9.656 18.469 25.969 1 98.5 217 SER A CA 1
ATOM 1674 C C . SER A 1 217 ? 9.383 19.297 27.219 1 98.5 217 SER A C 1
ATOM 1676 O O . SER A 1 217 ? 9.5 20.516 27.188 1 98.5 217 SER A O 1
ATOM 1678 N N . ASN A 1 218 ? 8.969 18.625 28.312 1 98 218 ASN A N 1
ATOM 1679 C CA . ASN A 1 218 ? 8.789 19.344 29.562 1 98 218 ASN A CA 1
ATOM 1680 C C . ASN A 1 218 ? 10.117 19.844 30.125 1 98 218 ASN A C 1
ATOM 1682 O O . ASN A 1 218 ? 10.172 20.906 30.75 1 98 218 ASN A O 1
ATOM 1686 N N . LYS A 1 219 ? 11.242 19.078 29.875 1 97.44 219 LYS A N 1
ATOM 1687 C CA . LYS A 1 219 ? 12.57 19.406 30.375 1 97.44 219 LYS A CA 1
ATOM 1688 C C . LYS A 1 219 ? 13.195 20.547 29.562 1 97.44 219 LYS A C 1
ATOM 1690 O O . LYS A 1 219 ? 13.906 21.391 30.109 1 97.44 219 LYS A O 1
ATOM 1695 N N . GLU A 1 220 ? 12.914 20.594 28.297 1 98 220 GLU A N 1
ATOM 1696 C CA . GLU A 1 220 ? 13.516 21.578 27.406 1 98 220 GLU A CA 1
ATOM 1697 C C . GLU A 1 220 ? 12.492 22.156 26.422 1 98 220 GLU A C 1
ATOM 1699 O O . GLU A 1 220 ? 12.633 22 25.203 1 98 220 GLU A O 1
ATOM 1704 N N . PRO A 1 221 ? 11.578 22.938 26.922 1 98.25 221 PRO A N 1
ATOM 1705 C CA . PRO A 1 221 ? 10.508 23.438 26.062 1 98.25 221 PRO A CA 1
ATOM 1706 C C . PRO A 1 221 ? 11.031 24.312 24.922 1 98.25 221 PRO A C 1
ATOM 1708 O O . PRO A 1 221 ? 10.453 24.312 23.828 1 98.25 221 PRO A O 1
ATOM 1711 N N . GLU A 1 222 ? 12.117 25.062 25.172 1 97.75 222 GLU A N 1
ATOM 1712 C CA . GLU A 1 222 ? 12.664 25.922 24.125 1 97.75 222 GLU A CA 1
ATOM 1713 C C . GLU A 1 222 ? 13.273 25.094 22.984 1 97.75 222 GLU A C 1
ATOM 1715 O O . GLU A 1 222 ? 13.164 25.453 21.812 1 97.75 222 GLU A O 1
ATOM 1720 N N . LYS A 1 223 ? 13.891 23.984 23.328 1 97.81 223 LYS A N 1
ATOM 1721 C CA . LYS A 1 223 ? 14.43 23.094 22.312 1 97.81 223 LYS A CA 1
ATOM 1722 C C . LYS A 1 223 ? 13.312 22.469 21.469 1 97.81 223 LYS A C 1
ATOM 1724 O O . LYS A 1 223 ? 13.484 22.219 20.281 1 97.81 223 LYS A O 1
ATOM 1729 N N . ALA A 1 224 ? 12.211 22.156 22.125 1 98.5 224 ALA A N 1
ATOM 1730 C CA . ALA A 1 224 ? 11.047 21.641 21.422 1 98.5 224 ALA A CA 1
ATOM 1731 C C . ALA A 1 224 ? 10.539 22.641 20.391 1 98.5 224 ALA A C 1
ATOM 1733 O O . ALA A 1 224 ? 10.242 22.281 19.25 1 98.5 224 ALA A O 1
ATOM 1734 N N . ARG A 1 225 ? 10.484 23.906 20.797 1 98.31 225 ARG A N 1
ATOM 1735 C CA . ARG A 1 225 ? 10.039 24.953 19.891 1 98.31 225 ARG A CA 1
ATOM 1736 C C . ARG A 1 225 ? 10.992 25.094 18.719 1 98.31 225 ARG A C 1
ATOM 1738 O O . ARG A 1 225 ? 10.555 25.266 17.578 1 98.31 225 ARG A O 1
ATOM 1745 N N . GLU A 1 226 ? 12.281 25.016 19 1 97.81 226 GLU A N 1
ATOM 1746 C CA . GLU A 1 226 ? 13.281 25.094 17.938 1 97.81 226 GLU A CA 1
ATOM 1747 C C . GLU A 1 226 ? 13.141 23.938 16.969 1 97.81 226 GLU A C 1
ATOM 1749 O O . GLU A 1 226 ? 13.281 24.109 15.75 1 97.81 226 GLU A O 1
ATOM 1754 N N . ARG A 1 227 ? 12.875 22.766 17.547 1 97.44 227 ARG A N 1
ATOM 1755 C CA . ARG A 1 227 ? 12.695 21.578 16.703 1 97.44 227 ARG A CA 1
ATOM 1756 C C . ARG A 1 227 ? 11.5 21.734 15.781 1 97.44 227 ARG A C 1
ATOM 1758 O O . ARG A 1 227 ? 11.578 21.406 14.594 1 97.44 227 ARG A O 1
ATOM 1765 N N . ALA A 1 228 ? 10.391 22.188 16.297 1 98.25 228 ALA A N 1
ATOM 1766 C CA . ALA A 1 228 ? 9.203 22.438 15.484 1 98.25 228 ALA A CA 1
ATOM 1767 C C . ALA A 1 228 ? 9.477 23.484 14.414 1 98.25 228 ALA A C 1
ATOM 1769 O O . ALA A 1 228 ? 9.055 23.344 13.266 1 98.25 228 ALA A O 1
ATOM 1770 N N . ALA A 1 229 ? 10.242 24.531 14.789 1 98.56 229 ALA A N 1
ATOM 1771 C CA . ALA A 1 229 ? 10.578 25.609 13.859 1 98.56 229 ALA A CA 1
ATOM 1772 C C . ALA A 1 229 ? 11.398 25.078 12.688 1 98.56 229 ALA A C 1
ATOM 1774 O O . ALA A 1 229 ? 11.211 25.516 11.547 1 98.56 229 ALA A O 1
ATOM 1775 N N . LYS A 1 230 ? 12.281 24.234 12.992 1 97.25 230 LYS A N 1
ATOM 1776 C CA . LYS A 1 230 ? 13.125 23.656 11.945 1 97.25 230 LYS A CA 1
ATOM 1777 C C . LYS A 1 230 ? 12.297 22.875 10.938 1 97.25 230 LYS A C 1
ATOM 1779 O O . LYS A 1 230 ? 12.477 23.031 9.727 1 97.25 230 LYS A O 1
ATOM 1784 N N . THR A 1 231 ? 11.414 22 11.445 1 96.56 231 THR A N 1
ATOM 1785 C CA . THR A 1 231 ? 10.539 21.234 10.57 1 96.56 231 THR A CA 1
ATOM 1786 C C . THR A 1 231 ? 9.625 22.156 9.766 1 96.56 231 THR A C 1
ATOM 1788 O O . THR A 1 231 ? 9.438 21.953 8.562 1 96.56 231 THR A O 1
ATOM 1791 N N . LEU A 1 232 ? 9.062 23.156 10.398 1 97.94 232 LEU A N 1
ATOM 1792 C CA . LEU A 1 232 ? 8.188 24.109 9.727 1 97.94 232 LEU A CA 1
ATOM 1793 C C . LEU A 1 232 ? 8.945 24.844 8.625 1 97.94 232 LEU A C 1
ATOM 1795 O O . LEU A 1 232 ? 8.422 25.016 7.52 1 97.94 232 LEU A O 1
ATOM 1799 N N . ALA A 1 233 ? 10.219 25.234 8.883 1 97.81 233 ALA A N 1
ATOM 1800 C CA . ALA A 1 233 ? 11.039 25.938 7.91 1 97.81 233 ALA A CA 1
ATOM 1801 C C . ALA A 1 233 ? 11.258 25.094 6.66 1 97.81 233 ALA A C 1
ATOM 1803 O O . ALA A 1 233 ? 11.25 25.609 5.543 1 97.81 233 ALA A O 1
ATOM 1804 N N . PHE A 1 234 ? 11.414 23.891 6.855 1 94.19 234 PHE A N 1
ATOM 1805 C CA . PHE A 1 234 ? 11.578 22.969 5.746 1 94.19 234 PHE A CA 1
ATOM 1806 C C . PHE A 1 234 ? 10.359 22.984 4.832 1 94.19 234 PHE A C 1
ATOM 1808 O O . PHE A 1 234 ? 10.484 23.172 3.621 1 94.19 234 PHE A O 1
ATOM 1815 N N . TYR A 1 235 ? 9.141 22.766 5.457 1 94.69 235 TYR A N 1
ATOM 1816 C CA . TYR A 1 235 ? 7.918 22.703 4.668 1 94.69 235 TYR A CA 1
ATOM 1817 C C . TYR A 1 235 ? 7.652 24.031 3.957 1 94.69 235 TYR A C 1
ATOM 1819 O O . TYR A 1 235 ? 7.191 24.031 2.812 1 94.69 235 TYR A O 1
ATOM 1827 N N . VAL A 1 236 ? 7.961 25.109 4.609 1 96.62 236 VAL A N 1
ATOM 1828 C CA . VAL A 1 236 ? 7.75 26.422 4.023 1 96.62 236 VAL A CA 1
ATOM 1829 C C . VAL A 1 236 ? 8.688 26.625 2.834 1 96.62 236 VAL A C 1
ATOM 1831 O O . VAL A 1 236 ? 8.273 27.125 1.788 1 96.62 236 VAL A O 1
ATOM 1834 N N . ALA A 1 237 ? 9.914 26.188 2.982 1 94.56 237 ALA A N 1
ATOM 1835 C CA . ALA A 1 237 ? 10.945 26.469 1.986 1 94.56 237 ALA A CA 1
ATOM 1836 C C . ALA A 1 237 ? 10.82 25.531 0.789 1 94.56 237 ALA A C 1
ATOM 1838 O O . ALA A 1 237 ? 11.016 25.953 -0.355 1 94.56 2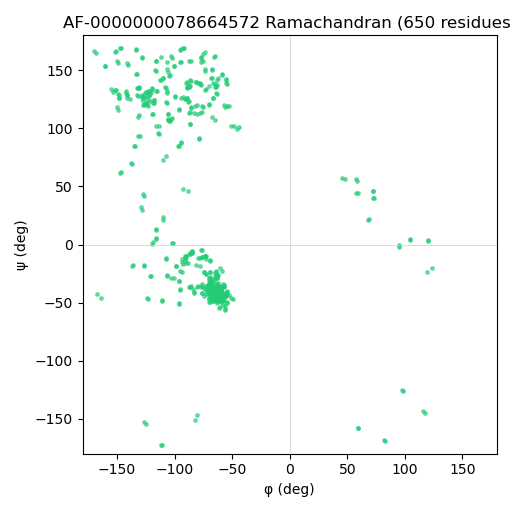37 ALA A O 1
ATOM 1839 N N . VAL A 1 238 ? 10.438 24.281 1.05 1 87.31 238 VAL A N 1
ATOM 1840 C CA . VAL A 1 238 ? 10.547 23.266 0.008 1 87.31 238 VAL A CA 1
ATOM 1841 C C . VAL A 1 238 ? 9.164 23 -0.59 1 87.31 238 VAL A C 1
ATOM 1843 O O . VAL A 1 238 ? 9.055 22.641 -1.766 1 87.31 238 VAL A O 1
ATOM 1846 N N . GLY A 1 239 ? 8.141 23.188 0.202 1 90.44 239 GLY A N 1
ATOM 1847 C CA . GLY A 1 239 ? 6.785 22.953 -0.274 1 90.44 239 GLY A CA 1
ATOM 1848 C C . GLY A 1 239 ? 6.18 24.156 -0.971 1 90.44 239 GLY A C 1
ATOM 1849 O O . GLY A 1 239 ? 5.598 25.016 -0.322 1 90.44 239 GLY A O 1
ATOM 1850 N N . LYS A 1 240 ? 6.152 24.062 -2.307 1 89.81 240 LYS A N 1
ATOM 1851 C CA . LYS A 1 240 ? 5.707 25.203 -3.105 1 89.81 240 LYS A CA 1
ATOM 1852 C C . LYS A 1 240 ? 4.262 25.562 -2.775 1 89.81 240 LYS A C 1
ATOM 1854 O O . LYS A 1 240 ? 3.926 26.75 -2.682 1 89.81 240 LYS A O 1
ATOM 1859 N N . TYR A 1 241 ? 3.42 24.641 -2.572 1 91.19 241 TYR A N 1
ATOM 1860 C CA . TYR A 1 241 ? 2.016 24.906 -2.279 1 91.19 241 TYR A CA 1
ATOM 1861 C C . TYR A 1 241 ? 1.853 25.516 -0.89 1 91.19 241 TYR A C 1
ATOM 1863 O O . TYR A 1 241 ? 1.06 26.438 -0.698 1 91.19 241 TYR A O 1
ATOM 1871 N N . TYR A 1 242 ? 2.625 25 0.076 1 94.81 242 TYR A N 1
ATOM 1872 C CA . TYR A 1 242 ? 2.551 25.547 1.427 1 94.81 242 TYR A CA 1
ATOM 1873 C C . TYR A 1 242 ? 3.121 26.953 1.478 1 94.81 242 TYR A C 1
ATOM 1875 O O . TYR A 1 242 ? 2.584 27.812 2.17 1 94.81 242 TYR A O 1
ATOM 1883 N N . ASN A 1 243 ? 4.195 27.109 0.698 1 96.5 243 ASN A N 1
ATOM 1884 C CA . ASN A 1 243 ? 4.805 28.438 0.588 1 96.5 243 ASN A CA 1
ATOM 1885 C C . ASN A 1 243 ? 3.795 29.469 0.117 1 96.5 243 ASN A C 1
ATOM 1887 O O . ASN A 1 243 ? 3.537 30.453 0.817 1 96.5 243 ASN A O 1
ATOM 1891 N N . LYS A 1 244 ? 3.154 29.266 -1.002 1 96.56 244 LYS A N 1
ATOM 1892 C CA . LYS A 1 244 ? 2.176 30.172 -1.576 1 96.56 244 LYS A CA 1
ATOM 1893 C C . LYS A 1 244 ? 0.978 30.359 -0.647 1 96.56 244 LYS A C 1
ATOM 1895 O O . LYS A 1 244 ? 0.532 31.484 -0.408 1 96.56 244 LYS A O 1
ATOM 1900 N N . PHE A 1 245 ? 0.49 29.297 -0.111 1 97.12 245 PHE A N 1
ATOM 1901 C CA . PHE A 1 245 ? -0.695 29.312 0.738 1 97.12 245 PHE A CA 1
ATOM 1902 C C . PHE A 1 245 ? -0.452 30.156 1.985 1 97.12 245 PHE A C 1
ATOM 1904 O O . PHE A 1 245 ? -1.282 31 2.346 1 97.12 245 PHE A O 1
ATOM 1911 N N . LEU A 1 246 ? 0.675 29.984 2.688 1 98.19 246 LEU A N 1
ATOM 1912 C CA . LEU A 1 246 ? 0.987 30.703 3.916 1 98.19 246 LEU A CA 1
ATOM 1913 C C . LEU A 1 246 ? 1.26 32.188 3.625 1 98.19 246 LEU A C 1
ATOM 1915 O O . LEU A 1 246 ? 0.89 33.062 4.414 1 98.19 246 LEU A O 1
ATOM 1919 N N . SER A 1 247 ? 1.903 32.438 2.422 1 98.06 247 SER A N 1
ATOM 1920 C CA . SER A 1 247 ? 2.117 33.812 2.006 1 98.06 247 SER A CA 1
ATOM 1921 C C . SER A 1 247 ? 0.793 34.531 1.822 1 98.06 247 SER A C 1
ATOM 1923 O O . SER A 1 247 ? 0.667 35.719 2.201 1 98.06 247 SER A O 1
ATOM 1925 N N . GLU A 1 248 ? -0.209 33.875 1.324 1 97.5 248 GLU A N 1
ATOM 1926 C CA . GLU A 1 248 ? -1.509 34.469 1.021 1 97.5 248 GLU A CA 1
ATOM 1927 C C . GLU A 1 248 ? -2.402 34.5 2.258 1 97.5 248 GLU A C 1
ATOM 1929 O O . GLU A 1 248 ? -3.467 35.125 2.242 1 97.5 248 GLU A O 1
ATOM 1934 N N . ASN A 1 249 ? -1.941 33.875 3.342 1 97.31 249 ASN A N 1
ATOM 1935 C CA . ASN A 1 249 ? -2.797 33.781 4.52 1 97.31 249 ASN A CA 1
ATOM 1936 C C . ASN A 1 249 ? -2.09 34.312 5.77 1 97.31 249 ASN A C 1
ATOM 1938 O O . ASN A 1 249 ? -2.16 33.688 6.832 1 97.31 249 ASN A O 1
ATOM 1942 N N . GLY A 1 250 ? -1.382 35.438 5.598 1 96.62 250 GLY A N 1
ATOM 1943 C CA . GLY A 1 250 ? -1.003 36.25 6.746 1 96.62 250 GLY A CA 1
ATOM 1944 C C . GLY A 1 250 ? 0.46 36.094 7.121 1 96.62 250 GLY A C 1
ATOM 1945 O O . GLY A 1 250 ? 0.919 36.688 8.094 1 96.62 250 GLY A O 1
ATOM 1946 N N . PHE A 1 251 ? 1.282 35.312 6.316 1 98.25 251 PHE A N 1
ATOM 1947 C CA . PHE A 1 251 ? 2.658 35.062 6.742 1 98.25 251 PHE A CA 1
ATOM 1948 C C . PHE A 1 251 ? 3.633 35.406 5.613 1 98.25 251 PHE A C 1
ATOM 1950 O O . PHE A 1 251 ? 4.66 34.719 5.469 1 98.25 251 PHE A O 1
ATOM 1957 N N . ARG A 1 252 ? 3.295 36.375 4.746 1 98 252 ARG A N 1
ATOM 1958 C CA . ARG A 1 252 ? 4.09 36.719 3.57 1 98 252 ARG A CA 1
ATOM 1959 C C . ARG A 1 252 ? 5.531 37.031 3.953 1 98 252 ARG A C 1
ATOM 1961 O O . ARG A 1 252 ? 6.465 36.5 3.342 1 98 252 ARG A O 1
ATOM 1968 N N . ASP A 1 253 ? 5.734 37.906 4.973 1 97.88 253 ASP A N 1
ATOM 1969 C CA . ASP A 1 253 ? 7.078 38.312 5.355 1 97.88 253 ASP A CA 1
ATOM 1970 C C . ASP A 1 253 ? 7.898 37.125 5.879 1 97.88 253 ASP A C 1
ATOM 1972 O O . ASP A 1 253 ? 9.055 36.969 5.5 1 97.88 253 ASP A O 1
ATOM 1976 N N . GLU A 1 254 ? 7.332 36.312 6.766 1 98.19 254 GLU A N 1
ATOM 1977 C CA . GLU A 1 254 ? 8.023 35.125 7.285 1 98.19 254 GLU A CA 1
ATOM 1978 C C . GLU A 1 254 ? 8.422 34.188 6.16 1 98.19 254 GLU A C 1
ATOM 1980 O O . GLU A 1 254 ? 9.555 33.719 6.117 1 98.19 254 GLU A O 1
ATOM 1985 N N . VAL A 1 255 ? 7.457 33.906 5.258 1 98.38 255 VAL A N 1
ATOM 1986 C CA . VAL A 1 255 ? 7.672 32.969 4.164 1 98.38 255 VAL A CA 1
ATOM 1987 C C . VAL A 1 255 ? 8.844 33.438 3.303 1 98.38 255 VAL A C 1
ATOM 1989 O O . VAL A 1 255 ? 9.711 32.625 2.943 1 98.38 255 VAL A O 1
ATOM 1992 N N . GLU A 1 256 ? 8.875 34.75 2.984 1 97.81 256 GLU A N 1
ATOM 1993 C CA . GLU A 1 256 ? 9.953 35.312 2.176 1 97.81 256 GLU A CA 1
ATOM 1994 C C . GLU A 1 256 ? 11.305 35.156 2.863 1 97.81 256 GLU A C 1
ATOM 1996 O O . GLU A 1 256 ? 12.273 34.719 2.238 1 97.81 256 GLU A O 1
ATOM 2001 N N . SER A 1 257 ? 11.367 35.469 4.098 1 98.06 257 SER A N 1
ATOM 2002 C CA . SER A 1 257 ? 12.609 35.375 4.859 1 98.06 257 SER A CA 1
ATOM 2003 C C . SER A 1 257 ? 13.078 33.938 4.996 1 98.06 257 SER A C 1
ATOM 2005 O O . SER A 1 257 ? 14.266 33.656 4.828 1 98.06 257 SER A O 1
ATOM 2007 N N . ILE A 1 258 ? 12.188 33 5.387 1 98.44 258 ILE A N 1
ATOM 2008 C CA . ILE A 1 258 ? 12.5 31.594 5.566 1 98.44 258 ILE A CA 1
ATOM 2009 C C . ILE A 1 258 ? 13.047 31.016 4.262 1 98.44 258 ILE A C 1
ATOM 2011 O O . ILE A 1 258 ? 14.078 30.344 4.254 1 98.44 258 ILE A O 1
ATOM 2015 N N . THR A 1 259 ? 12.32 31.328 3.174 1 97.75 259 THR A N 1
ATOM 2016 C CA . THR A 1 259 ? 12.695 30.797 1.872 1 97.75 259 THR A CA 1
ATOM 2017 C C . THR A 1 259 ? 14.078 31.297 1.46 1 97.75 259 THR A C 1
ATOM 2019 O O . THR A 1 259 ? 14.922 30.516 1.013 1 97.75 259 THR A O 1
ATOM 2022 N N . ALA A 1 260 ? 14.32 32.625 1.641 1 97.19 260 ALA A N 1
ATOM 2023 C CA . ALA A 1 260 ? 15.602 33.219 1.29 1 97.19 260 ALA A CA 1
ATOM 2024 C C . ALA A 1 260 ? 16.734 32.625 2.107 1 97.19 260 ALA A C 1
ATOM 2026 O O . ALA A 1 260 ? 17.797 32.281 1.562 1 97.19 260 ALA A O 1
ATOM 2027 N N . GLU A 1 261 ? 16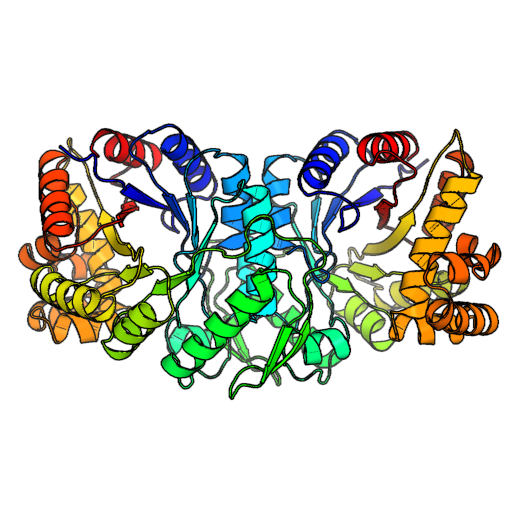.531 32.438 3.322 1 97.5 261 GLU A N 1
ATOM 2028 C CA . GLU A 1 261 ? 17.594 31.969 4.211 1 97.5 261 GLU A CA 1
ATOM 2029 C C . GLU A 1 261 ? 17.828 30.469 4.031 1 97.5 261 GLU A C 1
ATOM 2031 O O . GLU A 1 261 ? 18.953 30 4.195 1 97.5 261 GLU A O 1
ATOM 2036 N N . TYR A 1 262 ? 16.75 29.703 3.805 1 96.31 262 TYR A N 1
ATOM 2037 C CA . TYR A 1 262 ? 16.906 28.281 3.602 1 96.31 262 TYR A CA 1
ATOM 2038 C C . TYR A 1 262 ? 17.859 27.984 2.447 1 96.31 262 TYR A C 1
ATOM 2040 O O . TYR A 1 262 ? 18.656 27.062 2.52 1 96.31 262 TYR A O 1
ATOM 2048 N N . GLY A 1 263 ? 17.734 28.734 1.36 1 93.44 263 GLY A N 1
ATOM 2049 C CA . GLY A 1 263 ? 18.609 28.578 0.208 1 93.44 263 GLY A CA 1
ATOM 2050 C C . GLY A 1 263 ? 20.062 28.922 0.513 1 93.44 263 GLY A C 1
ATOM 2051 O O . GLY A 1 263 ? 20.969 28.375 -0.111 1 93.44 263 GLY A O 1
ATOM 2052 N N . ARG A 1 264 ? 20.344 29.766 1.533 1 93.88 264 ARG A N 1
ATOM 2053 C CA . ARG A 1 264 ? 21.688 30.25 1.877 1 93.88 264 ARG A CA 1
ATOM 2054 C C . ARG A 1 264 ? 22.297 29.406 2.992 1 93.88 264 ARG A C 1
ATOM 2056 O O . ARG A 1 264 ? 23.422 28.922 2.863 1 93.88 264 ARG A O 1
ATOM 2063 N N . GLY A 1 265 ? 21.484 29.281 3.984 1 94.5 265 GLY A N 1
ATOM 2064 C CA . GLY A 1 265 ? 22.062 28.703 5.188 1 94.5 265 GLY A CA 1
ATOM 2065 C C . GLY A 1 265 ? 21.391 27.406 5.609 1 94.5 265 GLY A C 1
ATOM 2066 O O . GLY A 1 265 ? 21.766 26.812 6.629 1 94.5 265 GLY A O 1
ATOM 2067 N N . GLY A 1 266 ? 20.406 26.922 4.91 1 93 266 GLY A N 1
ATOM 2068 C CA . GLY A 1 266 ? 19.734 25.672 5.23 1 93 266 GLY A CA 1
ATOM 2069 C C . GLY A 1 266 ? 18.672 25.812 6.301 1 93 266 GLY A C 1
ATOM 2070 O O . GLY A 1 266 ? 18.297 26.922 6.668 1 93 266 GLY A O 1
ATOM 2071 N N . ALA A 1 267 ? 18.219 24.656 6.785 1 90.88 267 ALA A N 1
ATOM 2072 C CA . ALA A 1 267 ? 17.078 24.578 7.688 1 90.88 267 ALA A CA 1
ATOM 2073 C C . ALA A 1 267 ? 17.391 25.25 9.023 1 90.88 267 ALA A C 1
ATOM 2075 O O . ALA A 1 267 ? 16.547 25.953 9.586 1 90.88 267 ALA A O 1
ATOM 2076 N N . ASP A 1 268 ? 18.562 25.078 9.484 1 93.62 268 ASP A N 1
ATOM 2077 C CA . ASP A 1 268 ? 18.922 25.641 10.781 1 93.62 268 ASP A CA 1
ATOM 2078 C C . ASP A 1 268 ? 18.906 27.156 10.75 1 93.62 268 ASP A C 1
ATOM 2080 O O . ASP A 1 268 ? 18.344 27.797 11.641 1 93.62 268 ASP A O 1
ATOM 2084 N N . ALA A 1 269 ? 19.469 27.688 9.695 1 96.62 269 ALA A N 1
ATOM 2085 C CA . ALA A 1 269 ? 19.484 29.141 9.547 1 96.62 269 ALA A CA 1
ATOM 2086 C C . ALA A 1 269 ? 18.062 29.672 9.305 1 96.62 269 ALA A C 1
ATOM 2088 O O . ALA A 1 269 ? 17.672 30.688 9.883 1 96.62 269 ALA A O 1
ATOM 2089 N N . ALA A 1 270 ? 17.266 29.016 8.531 1 97.81 270 ALA A N 1
ATOM 2090 C CA . ALA A 1 270 ? 15.93 29.453 8.133 1 97.81 270 ALA A CA 1
ATOM 2091 C C . ALA A 1 270 ? 14.961 29.406 9.312 1 97.81 270 ALA A C 1
ATOM 2093 O O . ALA A 1 270 ? 14.039 30.203 9.398 1 97.81 270 ALA A O 1
ATOM 2094 N N . SER A 1 271 ? 15.266 28.422 10.227 1 97.56 271 SER A N 1
ATOM 2095 C CA . SER A 1 271 ? 14.352 28.219 11.352 1 97.56 271 SER A CA 1
ATOM 2096 C C . SER A 1 271 ? 14.305 29.453 12.242 1 97.56 271 SER A C 1
ATOM 2098 O O . SER A 1 271 ? 13.312 29.703 12.938 1 97.56 271 SER A O 1
ATOM 2100 N N . LYS A 1 272 ? 15.344 30.312 12.219 1 96.94 272 LYS A N 1
ATOM 2101 C CA . LYS A 1 272 ? 15.422 31.531 13.031 1 96.94 272 LYS A CA 1
ATOM 2102 C C . LYS A 1 272 ? 14.414 32.562 12.555 1 96.94 272 LYS A C 1
ATOM 2104 O O . LYS A 1 272 ? 14.102 33.531 13.289 1 96.94 272 LYS A O 1
ATOM 2109 N N . PHE A 1 273 ? 13.883 32.344 11.398 1 97.88 273 PHE A N 1
ATOM 2110 C CA . PHE A 1 273 ? 12.938 33.312 10.836 1 97.88 273 PHE A CA 1
ATOM 2111 C C . PHE A 1 273 ? 11.508 32.812 11.008 1 97.88 273 PHE A C 1
ATOM 2113 O O . PHE A 1 273 ? 10.562 33.5 10.562 1 97.88 273 PHE A O 1
ATOM 2120 N N . VAL A 1 274 ? 11.328 31.719 11.594 1 98.62 274 VAL A N 1
ATOM 2121 C CA . VAL A 1 274 ? 9.992 31.297 12 1 98.62 274 VAL A CA 1
ATOM 2122 C C . VAL A 1 274 ? 9.555 32.062 13.25 1 98.62 274 VAL A C 1
ATOM 2124 O O . VAL A 1 274 ? 10.164 31.922 14.312 1 98.62 274 VAL A O 1
ATOM 2127 N N . SER A 1 275 ? 8.531 32.906 13.141 1 98.25 275 SER A N 1
ATOM 2128 C CA . SER A 1 275 ? 8.086 33.75 14.258 1 98.25 275 SER A CA 1
ATOM 2129 C C . SER A 1 275 ? 7.277 32.938 15.258 1 98.25 275 SER A C 1
ATOM 2131 O O . SER A 1 275 ? 6.773 31.859 14.938 1 98.25 275 SER A O 1
ATOM 2133 N N . ASP A 1 276 ? 7.145 33.438 16.453 1 97.44 276 ASP A N 1
ATOM 2134 C CA . ASP A 1 276 ? 6.305 32.812 17.469 1 97.44 276 ASP A CA 1
ATOM 2135 C C . ASP A 1 276 ? 4.852 32.75 17.016 1 97.44 276 ASP A C 1
ATOM 2137 O O . ASP A 1 276 ? 4.168 31.75 17.297 1 97.44 276 ASP A O 1
ATOM 2141 N N . ARG A 1 277 ? 4.453 33.781 16.344 1 97.25 277 ARG A N 1
ATOM 2142 C CA . ARG A 1 277 ? 3.08 33.781 15.859 1 97.25 277 ARG A CA 1
ATOM 2143 C C . ARG A 1 277 ? 2.855 32.656 14.852 1 97.25 277 ARG A C 1
ATOM 2145 O O . ARG A 1 277 ? 1.793 32.031 14.844 1 97.25 277 ARG A O 1
ATOM 2152 N N . MET A 1 278 ? 3.867 32.406 13.984 1 97.94 278 MET A N 1
ATOM 2153 C CA . MET A 1 278 ? 3.781 31.312 13.008 1 97.94 278 MET A CA 1
ATOM 2154 C C . MET A 1 278 ? 3.742 29.953 13.703 1 97.94 278 MET A C 1
ATOM 2156 O O . MET A 1 278 ? 2.922 29.094 13.367 1 97.94 278 MET A O 1
ATOM 2160 N N . LEU A 1 279 ? 4.629 29.719 14.688 1 98.12 279 LEU A N 1
ATOM 2161 C CA . LEU A 1 279 ? 4.648 28.469 15.453 1 98.12 279 LEU A CA 1
ATOM 2162 C C . LEU A 1 279 ? 3.312 28.25 16.156 1 98.12 279 LEU A C 1
ATOM 2164 O O . LEU A 1 279 ? 2.736 27.156 16.062 1 98.12 279 LEU A O 1
ATOM 2168 N N . ASP A 1 280 ? 2.797 29.281 16.781 1 97.44 280 ASP A N 1
ATOM 2169 C CA . ASP A 1 280 ? 1.573 29.188 17.578 1 97.44 280 ASP A CA 1
ATOM 2170 C C . ASP A 1 280 ? 0.367 28.891 16.688 1 97.44 280 ASP A C 1
ATOM 2172 O O . ASP A 1 280 ? -0.583 28.234 17.125 1 97.44 280 ASP A O 1
ATOM 2176 N N . SER A 1 281 ? 0.462 29.359 15.477 1 98.25 281 SER A N 1
ATOM 2177 C CA . SER A 1 281 ? -0.683 29.25 14.578 1 98.25 281 SER A CA 1
ATOM 2178 C C . SER A 1 281 ? -0.647 27.953 13.797 1 98.25 281 SER A C 1
ATOM 2180 O O . SER A 1 281 ? -1.667 27.516 13.258 1 98.25 281 SER A O 1
ATOM 2182 N N . LEU A 1 282 ? 0.556 27.281 13.773 1 98.56 282 LEU A N 1
ATOM 2183 C CA . LEU A 1 282 ? 0.688 26.203 12.797 1 98.56 282 LEU A CA 1
ATOM 2184 C C . LEU A 1 282 ? 1.129 24.906 13.477 1 98.56 282 LEU A C 1
ATOM 2186 O O . LEU A 1 282 ? 1.015 23.828 12.891 1 98.56 282 LEU A O 1
ATOM 2190 N N . THR A 1 283 ? 1.679 24.984 14.688 1 98.75 283 THR A N 1
ATOM 2191 C CA . THR A 1 283 ? 2.312 23.812 15.281 1 98.75 283 THR A CA 1
ATOM 2192 C C . THR A 1 283 ? 1.856 23.625 16.734 1 98.75 283 THR A C 1
ATOM 2194 O O . THR A 1 283 ? 1.115 24.453 17.266 1 98.75 283 THR A O 1
ATOM 2197 N N . ILE A 1 284 ? 2.131 22.484 17.328 1 98.75 284 ILE A N 1
ATOM 2198 C CA . ILE A 1 284 ? 2.002 22.141 18.734 1 98.75 28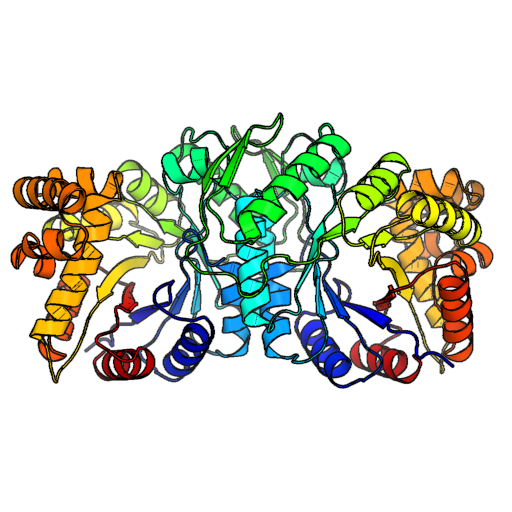4 ILE A CA 1
ATOM 2199 C C . ILE A 1 284 ? 3.385 21.891 19.328 1 98.75 284 ILE A C 1
ATOM 2201 O O . ILE A 1 284 ? 3.98 20.828 19.094 1 98.75 284 ILE A O 1
ATOM 2205 N N . CYS A 1 285 ? 3.951 22.875 20.078 1 98.81 285 CYS A N 1
ATOM 2206 C CA . CYS A 1 285 ? 5.332 22.703 20.531 1 98.81 285 CYS A CA 1
ATOM 2207 C C . CYS A 1 285 ? 5.566 23.391 21.859 1 98.81 285 CYS A C 1
ATOM 2209 O O . CYS A 1 285 ? 4.824 24.312 22.234 1 98.81 285 CYS A O 1
ATOM 2211 N N . GLY A 1 286 ? 6.48 23.016 22.609 1 98.56 286 GLY A N 1
ATOM 2212 C CA . GLY A 1 286 ? 6.836 23.562 23.906 1 98.56 286 GLY A CA 1
ATOM 2213 C C . GLY A 1 286 ? 6.676 22.562 25.031 1 98.56 286 GLY A C 1
ATOM 2214 O O . GLY A 1 286 ? 7 21.375 24.875 1 98.56 286 GLY A O 1
ATOM 2215 N N . SER A 1 287 ? 6.285 23.031 26.172 1 98.5 287 SER A N 1
ATOM 2216 C CA . SER A 1 287 ? 5.977 22.156 27.297 1 98.5 287 SER A CA 1
ATOM 2217 C C . SER A 1 287 ? 4.656 21.422 27.094 1 98.5 287 SER A C 1
ATOM 2219 O O . SER A 1 287 ? 3.879 21.781 26.203 1 98.5 287 SER A O 1
ATOM 2221 N N . GLY A 1 288 ? 4.457 20.375 27.953 1 98.25 288 GLY A N 1
ATOM 2222 C CA . GLY A 1 288 ? 3.195 19.656 27.891 1 98.25 288 GLY A CA 1
ATOM 2223 C C . GLY A 1 288 ? 1.985 20.562 28.047 1 98.25 288 GLY A C 1
ATOM 2224 O O . GLY A 1 288 ? 0.992 20.391 27.328 1 98.25 288 GLY A O 1
ATOM 2225 N N . GLU A 1 289 ? 2.078 21.484 28.938 1 98.12 289 GLU A N 1
ATOM 2226 C CA . GLU A 1 289 ? 0.984 22.422 29.156 1 98.12 289 GLU A CA 1
ATOM 2227 C C . GLU A 1 289 ? 0.737 23.281 27.922 1 98.12 289 GLU A C 1
ATOM 2229 O O . GLU A 1 289 ? -0.409 23.469 27.516 1 98.12 289 GLU A O 1
ATOM 2234 N N . GLU A 1 290 ? 1.778 23.781 27.344 1 98.25 290 GLU A N 1
ATOM 2235 C CA . GLU A 1 290 ? 1.666 24.594 26.125 1 98.25 290 GLU A CA 1
ATOM 2236 C C . GLU A 1 290 ? 1.063 23.781 24.984 1 98.25 290 GLU A C 1
ATOM 2238 O O . GLU A 1 290 ? 0.227 24.281 24.234 1 98.25 290 GLU A O 1
ATOM 2243 N N . CYS A 1 291 ? 1.495 22.578 24.875 1 98.44 291 CYS A N 1
ATOM 2244 C CA . CYS A 1 291 ? 1.008 21.703 23.812 1 98.44 291 CYS A CA 1
ATOM 2245 C C . CYS A 1 291 ? -0.475 21.391 23.984 1 98.44 291 CYS A C 1
ATOM 2247 O O . CYS A 1 291 ? -1.234 21.391 23.016 1 98.44 291 CYS A O 1
ATOM 2249 N N . ARG A 1 292 ? -0.917 21.156 25.234 1 97.81 292 ARG A N 1
ATOM 2250 C CA . ARG A 1 292 ? -2.334 20.922 25.484 1 97.81 292 ARG A CA 1
ATOM 2251 C C . ARG A 1 292 ? -3.164 22.156 25.125 1 97.81 292 ARG A C 1
ATOM 2253 O O . ARG A 1 292 ? -4.25 22.031 24.562 1 97.81 292 ARG A O 1
ATOM 2260 N N . LYS A 1 293 ? -2.629 23.266 25.5 1 97.81 293 LYS A N 1
ATOM 2261 C CA . LYS A 1 293 ? -3.322 24.516 25.172 1 97.81 293 LYS A CA 1
ATOM 2262 C C . LYS A 1 293 ? -3.449 24.703 23.656 1 97.81 293 LYS A C 1
ATOM 2264 O O . LYS A 1 293 ? -4.508 25.078 23.156 1 97.81 293 LYS A O 1
ATOM 2269 N N . SER A 1 294 ? -2.352 24.438 22.969 1 98 294 SER A N 1
ATOM 2270 C CA . SER A 1 294 ? -2.371 24.547 21.516 1 98 294 SER A CA 1
ATOM 2271 C C . SER A 1 294 ? -3.377 23.578 20.906 1 98 294 SER A C 1
ATOM 2273 O O . SER A 1 294 ? -4.141 23.938 20.016 1 98 294 SER A O 1
ATOM 2275 N N . LEU A 1 295 ? -3.332 22.312 21.359 1 97.94 295 LEU A N 1
ATOM 2276 C CA . LEU A 1 295 ? -4.273 21.312 20.859 1 97.94 295 LEU A CA 1
ATOM 2277 C C . LEU A 1 295 ? -5.711 21.781 21.062 1 97.94 295 LEU A C 1
ATOM 2279 O O . LEU A 1 295 ? -6.547 21.625 20.172 1 97.94 295 LEU A O 1
ATOM 2283 N N . THR A 1 296 ? -5.996 22.344 22.219 1 97.69 296 THR A N 1
ATOM 2284 C CA . THR A 1 296 ? -7.332 22.828 22.531 1 97.69 296 THR A CA 1
ATOM 2285 C C . THR A 1 296 ? -7.758 23.922 21.562 1 97.69 296 THR A C 1
ATOM 2287 O O . THR A 1 296 ? -8.914 23.969 21.125 1 97.69 296 THR A O 1
ATOM 2290 N N . LYS A 1 297 ? -6.855 24.766 21.219 1 97.69 297 LYS A N 1
ATOM 2291 C CA . LYS A 1 297 ? -7.156 25.828 20.25 1 97.69 297 LYS A CA 1
ATOM 2292 C C . LYS A 1 297 ? -7.559 25.25 18.906 1 97.69 297 LYS A C 1
ATOM 2294 O O . LYS A 1 297 ? -8.523 25.703 18.281 1 97.69 297 LYS A O 1
ATOM 2299 N N . PHE A 1 298 ? -6.82 24.312 18.422 1 98.12 298 PHE A N 1
ATOM 2300 C CA . PHE A 1 298 ? -7.098 23.719 17.109 1 98.12 298 PHE A CA 1
ATOM 2301 C C . PHE A 1 298 ? -8.406 22.938 17.141 1 98.12 298 PHE A C 1
ATOM 2303 O O . PHE A 1 298 ? -9.18 22.969 16.172 1 98.12 298 PHE A O 1
ATOM 2310 N N . VAL A 1 299 ? -8.641 22.188 18.25 1 98 299 VAL A N 1
ATOM 2311 C CA . VAL A 1 299 ? -9.898 21.469 18.391 1 98 299 VAL A CA 1
ATOM 2312 C C . VAL A 1 299 ? -11.062 22.469 18.438 1 98 299 VAL A C 1
ATOM 2314 O O . VAL A 1 299 ? -12.094 22.25 17.797 1 98 299 VAL A O 1
ATOM 2317 N N . SER A 1 300 ? -10.867 23.562 19.141 1 97.56 300 SER A N 1
ATOM 2318 C CA . SER A 1 300 ? -11.891 24.594 19.234 1 97.56 300 SER A CA 1
ATOM 2319 C C . SER A 1 300 ? -12.156 25.234 17.875 1 97.56 300 SER A C 1
ATOM 2321 O O . SER A 1 300 ? -13.25 25.719 17.609 1 97.56 300 SER A O 1
ATOM 2323 N N . ALA A 1 301 ? -11.141 25.203 17.031 1 97.88 301 ALA A N 1
ATOM 2324 C CA . ALA A 1 301 ? -11.273 25.766 15.688 1 97.88 301 ALA A CA 1
ATOM 2325 C C . ALA A 1 301 ? -12.07 24.828 14.781 1 97.88 301 ALA A C 1
ATOM 2327 O O . ALA A 1 301 ? -12.445 25.203 13.672 1 97.88 301 ALA A O 1
ATOM 2328 N N . GLY A 1 302 ? -12.32 23.594 15.227 1 97.12 302 GLY A N 1
ATOM 2329 C CA . GLY A 1 302 ? -13.203 22.719 14.484 1 97.12 302 GLY A CA 1
ATOM 2330 C C . GLY A 1 302 ? -12.531 21.438 14.016 1 97.12 302 GLY A C 1
ATOM 2331 O O . GLY A 1 302 ? -13.148 20.609 13.352 1 97.12 302 GLY A O 1
ATOM 2332 N N . VAL A 1 303 ? -11.258 21.234 14.391 1 98.12 303 VAL A N 1
ATOM 2333 C CA . VAL A 1 303 ? -10.578 19.984 14.094 1 98.12 303 VAL A CA 1
ATOM 2334 C C . VAL A 1 303 ? -11.172 18.859 14.938 1 98.12 303 VAL A C 1
ATOM 2336 O O . VAL A 1 303 ? -11.172 18.922 16.172 1 98.12 303 VAL A O 1
ATOM 2339 N N . THR A 1 304 ? -11.711 17.797 14.281 1 97.31 304 THR A N 1
ATOM 2340 C CA . THR A 1 304 ? -12.352 16.703 15 1 97.31 304 THR A CA 1
ATOM 2341 C C . THR A 1 304 ? -11.359 15.562 15.227 1 97.31 304 THR A C 1
ATOM 2343 O O . THR A 1 304 ? -11.523 14.766 16.156 1 97.31 304 THR A O 1
ATOM 2346 N N . LEU A 1 305 ? -10.312 15.469 14.43 1 98.19 305 LEU A N 1
ATOM 2347 C CA . LEU A 1 305 ? -9.258 14.469 14.555 1 98.19 305 LEU A CA 1
ATOM 2348 C C . LEU A 1 305 ? -7.883 15.102 14.398 1 98.19 305 LEU A C 1
ATOM 2350 O O . LEU A 1 305 ? -7.328 15.125 13.297 1 98.19 305 LEU A O 1
ATOM 2354 N N . PRO A 1 306 ? -7.383 15.625 15.508 1 98.5 306 PRO A N 1
ATOM 2355 C CA . PRO A 1 306 ? -5.984 16.047 15.445 1 98.5 306 PRO A CA 1
ATOM 2356 C C . PRO A 1 306 ? -5.012 14.891 15.273 1 98.5 306 PRO A C 1
ATOM 2358 O O . PRO A 1 306 ? -5.094 13.898 16 1 98.5 306 PRO A O 1
ATOM 2361 N N . ILE A 1 307 ? -4.195 14.969 14.289 1 98.62 307 ILE A N 1
ATOM 2362 C CA . ILE A 1 307 ? -3.152 13.977 14.023 1 98.62 307 ILE A CA 1
ATOM 2363 C C . ILE A 1 307 ? -1.789 14.555 14.398 1 98.62 307 ILE A C 1
ATOM 2365 O O . ILE A 1 307 ? -1.294 15.469 13.734 1 98.62 307 ILE A O 1
ATOM 2369 N N . ILE A 1 308 ? -1.2 14 15.43 1 98.06 308 ILE A N 1
ATOM 2370 C CA . ILE A 1 308 ? 0.041 14.523 15.984 1 98.06 308 ILE A CA 1
ATOM 2371 C C . ILE A 1 308 ? 1.235 13.914 15.258 1 98.06 308 ILE A C 1
ATOM 2373 O O . ILE A 1 308 ? 1.44 12.703 15.297 1 98.06 308 ILE A O 1
ATOM 2377 N N . GLN A 1 309 ? 1.937 14.75 14.547 1 97.12 309 GLN A N 1
ATOM 2378 C CA . GLN A 1 309 ? 3.174 14.344 13.891 1 97.12 309 GLN A CA 1
ATOM 2379 C C . GLN A 1 309 ? 4.363 14.453 14.844 1 97.12 309 GLN A C 1
ATOM 2381 O O . GLN A 1 309 ? 4.758 15.555 15.227 1 97.12 309 GLN A O 1
ATOM 2386 N N . LEU A 1 310 ? 4.957 13.414 15.109 1 94.81 310 LEU A N 1
ATOM 2387 C CA . LEU A 1 310 ? 6.031 13.375 16.094 1 94.81 310 LEU A CA 1
ATOM 2388 C C . LEU A 1 310 ? 7.312 13.984 15.523 1 94.81 310 LEU A C 1
ATOM 2390 O O . LEU A 1 310 ? 7.82 13.523 14.5 1 94.81 310 LEU A O 1
ATOM 2394 N N . ASN A 1 311 ? 7.781 15.031 16.125 1 96.12 311 ASN A N 1
ATOM 2395 C CA . ASN A 1 311 ? 9.117 15.586 15.961 1 96.12 311 ASN A CA 1
ATOM 2396 C C . ASN A 1 311 ? 9.938 15.453 17.25 1 96.12 311 ASN A C 1
ATOM 2398 O O . ASN A 1 311 ? 9.852 16.312 18.125 1 96.12 311 ASN A O 1
ATOM 2402 N N . PRO A 1 312 ? 10.703 14.422 17.312 1 95.56 312 PRO A N 1
ATOM 2403 C CA . PRO A 1 312 ? 11.359 14.102 18.578 1 95.56 312 PRO A CA 1
ATOM 2404 C C . PRO A 1 312 ? 12.359 15.172 19.016 1 95.56 312 PRO A C 1
ATOM 2406 O O . PRO A 1 312 ? 13.055 15.75 18.188 1 95.56 312 PRO A O 1
ATOM 2409 N N . VAL A 1 313 ? 12.242 15.492 20.375 1 94.81 313 VAL A N 1
ATOM 2410 C CA . VAL A 1 313 ? 13.273 16.281 21.047 1 94.81 313 VAL A CA 1
ATOM 2411 C C . VAL A 1 313 ? 14.25 15.336 21.766 1 94.81 313 VAL A C 1
ATOM 2413 O O . VAL A 1 313 ? 13.922 14.781 22.812 1 94.81 313 VAL A O 1
ATOM 2416 N N . GLY A 1 314 ? 15.281 14.805 21.062 1 91.19 314 GLY A N 1
ATOM 2417 C CA . GLY A 1 314 ? 16.172 13.766 21.562 1 91.19 314 GLY A CA 1
ATOM 2418 C C . GLY A 1 314 ? 15.789 12.375 21.094 1 91.19 314 GLY A C 1
ATOM 2419 O O . GLY A 1 314 ? 15.578 12.156 19.906 1 91.19 314 GLY A O 1
ATOM 2420 N N . ASP A 1 315 ? 15.633 11.461 22.094 1 93.5 315 ASP A N 1
ATOM 2421 C CA . ASP A 1 315 ? 15.289 10.078 21.781 1 93.5 315 ASP A CA 1
ATOM 2422 C C . ASP A 1 315 ? 13.836 9.961 21.328 1 93.5 315 ASP A C 1
ATOM 2424 O O . ASP A 1 315 ? 12.938 10.516 21.969 1 93.5 315 ASP A O 1
ATOM 2428 N N . SER A 1 316 ? 13.609 9.227 20.234 1 94.06 316 SER A N 1
ATOM 2429 C CA . SER A 1 316 ? 12.305 9.156 19.594 1 94.06 316 SER A CA 1
ATOM 2430 C C . SER A 1 316 ? 11.273 8.484 20.5 1 94.06 316 SER A C 1
ATOM 2432 O O . SER A 1 316 ? 10.172 9 20.688 1 94.06 316 SER A O 1
ATOM 2434 N N . GLU A 1 317 ? 11.641 7.352 21.078 1 94.56 317 GLU A N 1
ATOM 2435 C CA . GLU A 1 317 ? 10.688 6.613 21.891 1 94.56 317 GLU A CA 1
ATOM 2436 C C . GLU A 1 317 ? 10.344 7.383 23.172 1 94.56 317 GLU A C 1
ATOM 2438 O O . GLU A 1 317 ? 9.188 7.41 23.594 1 94.56 317 GLU A O 1
ATOM 2443 N N . SER A 1 318 ? 11.406 8.008 23.75 1 95.81 318 SER A N 1
ATOM 2444 C CA . SER A 1 318 ? 11.156 8.805 24.953 1 95.81 318 SER A CA 1
ATOM 2445 C C . SER A 1 318 ? 10.266 10.008 24.641 1 95.81 318 SER A C 1
ATOM 2447 O O . SER A 1 318 ? 9.367 10.336 25.406 1 95.81 318 SER A O 1
ATOM 2449 N N . SER A 1 319 ? 10.562 10.633 23.516 1 96.69 319 SER A N 1
ATOM 2450 C CA . SER A 1 319 ? 9.734 11.758 23.078 1 96.69 319 SER A CA 1
ATOM 2451 C C . SER A 1 319 ? 8.289 11.32 22.859 1 96.69 319 SER A C 1
ATOM 2453 O O . SER A 1 319 ? 7.352 12.031 23.219 1 96.69 319 SER A O 1
ATOM 2455 N N . PHE A 1 320 ? 8.102 10.172 22.312 1 97.25 320 PHE A N 1
ATOM 2456 C CA . PHE A 1 320 ? 6.762 9.68 22 1 97.25 320 PHE A CA 1
ATOM 2457 C C . PHE A 1 320 ? 6.004 9.344 23.281 1 97.25 320 PHE A C 1
ATOM 2459 O O . PHE A 1 320 ? 4.812 9.633 23.406 1 97.25 320 PHE A O 1
ATOM 2466 N N . ARG A 1 321 ? 6.688 8.688 24.203 1 96.31 321 ARG A N 1
ATOM 2467 C CA . ARG A 1 321 ? 6.066 8.375 25.484 1 96.31 321 ARG A CA 1
ATOM 2468 C C . ARG A 1 321 ? 5.602 9.648 26.188 1 96.31 321 ARG A C 1
ATOM 2470 O O . ARG A 1 321 ? 4.523 9.672 26.797 1 96.31 321 ARG A O 1
ATOM 2477 N N . GLU A 1 322 ? 6.48 10.68 26.125 1 96.88 322 GLU A N 1
ATOM 2478 C CA . GLU A 1 322 ? 6.098 11.953 26.734 1 96.88 322 GLU A CA 1
ATOM 2479 C C . GLU A 1 322 ? 4.871 12.547 26.047 1 96.88 322 GLU A C 1
ATOM 2481 O O . GLU A 1 322 ? 3.975 13.078 26.703 1 96.88 322 GLU A O 1
ATOM 2486 N N . MET A 1 323 ? 4.852 12.406 24.766 1 96.19 323 MET A N 1
ATOM 2487 C CA . MET A 1 323 ? 3.723 12.891 23.969 1 96.19 323 MET A CA 1
ATOM 2488 C C . MET A 1 323 ? 2.447 12.133 24.328 1 96.19 323 MET A C 1
ATOM 2490 O O . MET A 1 323 ? 1.391 12.734 24.516 1 96.19 323 MET A O 1
ATOM 2494 N N . LEU A 1 324 ? 2.527 10.805 24.438 1 96.12 324 LEU A N 1
ATOM 2495 C CA . LEU A 1 324 ? 1.387 9.969 24.797 1 96.12 324 LEU A CA 1
ATOM 2496 C C . LEU A 1 324 ? 0.856 10.336 26.188 1 96.12 324 LEU A C 1
ATOM 2498 O O . LEU A 1 324 ? -0.358 10.398 26.391 1 96.12 324 LEU A O 1
ATOM 2502 N N . SER A 1 325 ? 1.801 10.562 27.078 1 94.94 325 SER A N 1
ATOM 2503 C CA . SER A 1 325 ? 1.416 10.883 28.438 1 94.94 325 SER A CA 1
ATOM 2504 C C . SER A 1 325 ? 0.774 12.266 28.531 1 94.94 325 SER A C 1
ATOM 2506 O O . SER A 1 325 ? -0.04 12.523 29.406 1 94.94 325 SER A O 1
ATOM 2508 N N . THR A 1 326 ? 1.172 13.109 27.625 1 96.06 326 THR A N 1
ATOM 2509 C CA . THR A 1 326 ? 0.705 14.492 27.641 1 96.06 326 THR A CA 1
ATOM 2510 C C . THR A 1 326 ? -0.727 14.586 27.125 1 96.06 326 THR A C 1
ATOM 2512 O O . THR A 1 326 ? -1.55 15.32 27.688 1 96.06 326 THR A O 1
ATOM 2515 N N . PHE A 1 327 ? -0.997 13.875 26.125 1 94.5 327 PHE A N 1
ATOM 2516 C CA . PHE A 1 327 ? -2.305 13.992 25.484 1 94.5 327 PHE A CA 1
ATOM 2517 C C . PHE A 1 327 ? -3.219 12.852 25.906 1 94.5 327 PHE A C 1
ATOM 2519 O O . PHE A 1 327 ? -4.379 12.789 25.484 1 94.5 327 PHE A O 1
ATOM 2526 N N . MET B 1 1 ? 22.344 -35.812 0.521 1 37.34 1 MET B N 1
ATOM 2527 C CA . MET B 1 1 ? 21.344 -35.406 -0.468 1 37.34 1 MET B CA 1
ATOM 2528 C C . MET B 1 1 ? 21.094 -33.906 -0.401 1 37.34 1 MET B C 1
ATOM 2530 O O . MET B 1 1 ? 20.812 -33.344 0.669 1 37.34 1 MET B O 1
ATOM 2534 N N . THR B 1 2 ? 21.719 -33 -1.152 1 49.66 2 THR B N 1
ATOM 2535 C CA . THR B 1 2 ? 21.703 -31.562 -1.035 1 49.66 2 THR B CA 1
ATOM 2536 C C . THR B 1 2 ? 20.281 -31.047 -0.797 1 49.66 2 THR B C 1
ATOM 2538 O O . THR B 1 2 ? 19.359 -31.422 -1.521 1 49.66 2 THR B O 1
ATOM 2541 N N . THR B 1 3 ? 19.953 -30.719 0.444 1 66.19 3 THR B N 1
ATOM 2542 C CA . THR B 1 3 ? 18.625 -30.344 0.91 1 66.19 3 THR B CA 1
ATOM 2543 C C . THR B 1 3 ? 18.031 -29.25 0.024 1 66.19 3 THR B C 1
ATOM 2545 O O . THR B 1 3 ? 18.641 -28.203 -0.19 1 66.19 3 THR B O 1
ATOM 2548 N N . THR B 1 4 ? 17.094 -29.703 -0.887 1 81.56 4 THR B N 1
ATOM 2549 C CA . THR B 1 4 ? 16.391 -28.797 -1.781 1 81.56 4 THR B CA 1
ATOM 2550 C C . THR B 1 4 ? 15.695 -27.688 -0.991 1 81.56 4 THR B C 1
ATOM 2552 O O . THR B 1 4 ? 15 -27.953 -0.012 1 81.56 4 THR B O 1
ATOM 2555 N N . ILE B 1 5 ? 16.141 -26.453 -1.32 1 92.19 5 ILE B N 1
ATOM 2556 C CA . ILE B 1 5 ? 15.445 -25.328 -0.694 1 92.19 5 ILE B CA 1
ATOM 2557 C C . ILE B 1 5 ? 14.102 -25.109 -1.39 1 92.19 5 ILE B C 1
ATOM 2559 O O . ILE B 1 5 ? 13.984 -25.297 -2.604 1 92.19 5 ILE B O 1
ATOM 2563 N N . ILE B 1 6 ? 13.125 -24.875 -0.632 1 96.88 6 ILE B N 1
ATOM 2564 C CA . ILE B 1 6 ? 11.758 -24.797 -1.135 1 96.88 6 ILE B CA 1
ATOM 2565 C C . ILE B 1 6 ? 11.141 -23.453 -0.741 1 96.88 6 ILE B C 1
ATOM 2567 O O . ILE B 1 6 ? 11.336 -22.984 0.38 1 96.88 6 ILE B O 1
ATOM 2571 N N . GLY B 1 7 ? 10.539 -22.781 -1.688 1 98.44 7 GLY B N 1
ATOM 2572 C CA . GLY B 1 7 ? 9.656 -21.672 -1.383 1 98.44 7 GLY B CA 1
ATOM 2573 C C . GLY B 1 7 ? 8.195 -22.078 -1.317 1 98.44 7 GLY B C 1
ATOM 2574 O O . GLY B 1 7 ? 7.809 -23.125 -1.839 1 98.44 7 GLY B O 1
ATOM 2575 N N . TYR B 1 8 ? 7.41 -21.344 -0.657 1 98.31 8 TYR B N 1
ATOM 2576 C CA . TYR B 1 8 ? 5.969 -21.562 -0.608 1 98.31 8 TYR B CA 1
ATOM 2577 C C . TYR B 1 8 ? 5.215 -20.328 -1.083 1 98.31 8 TYR B C 1
ATOM 2579 O O . TYR B 1 8 ? 5.57 -19.203 -0.732 1 98.31 8 TYR B O 1
ATOM 2587 N N . SER B 1 9 ? 4.277 -20.531 -1.934 1 97.38 9 SER B N 1
ATOM 2588 C CA . SER B 1 9 ? 3.359 -19.484 -2.365 1 97.38 9 SER B CA 1
ATOM 2589 C C . SER B 1 9 ? 2.059 -19.516 -1.568 1 97.38 9 SER B C 1
ATOM 2591 O O . SER B 1 9 ? 1.342 -20.516 -1.592 1 97.38 9 SER B O 1
ATOM 2593 N N . LEU B 1 10 ? 1.854 -18.5 -0.875 1 94.31 10 LEU B N 1
ATOM 2594 C CA . LEU B 1 10 ? 0.639 -18.359 -0.079 1 94.31 10 LEU B CA 1
ATOM 2595 C C . LEU B 1 10 ? -0.322 -17.359 -0.721 1 94.31 10 LEU B C 1
ATOM 2597 O O . LEU B 1 10 ? -0.056 -16.156 -0.736 1 94.31 10 LEU B O 1
ATOM 2601 N N . GLY B 1 11 ? -1.404 -17.953 -1.257 1 86.5 11 GLY B N 1
ATOM 2602 C CA . GLY B 1 11 ? -2.227 -17.156 -2.145 1 86.5 11 GLY B CA 1
ATOM 2603 C C . GLY B 1 11 ? -3.693 -17.141 -1.756 1 86.5 11 GLY B C 1
ATOM 2604 O O . GLY B 1 11 ? -4.027 -17.234 -0.572 1 86.5 11 GLY B O 1
ATOM 2605 N N . PRO B 1 12 ? -4.488 -16.938 -2.768 1 81 12 PRO B N 1
ATOM 2606 C CA . PRO B 1 12 ? -5.891 -16.578 -2.557 1 81 12 PRO B CA 1
ATOM 2607 C C . PRO B 1 12 ? -6.734 -17.75 -2.047 1 81 12 PRO B C 1
ATOM 2609 O O . PRO B 1 12 ? -7.871 -17.547 -1.608 1 81 12 PRO B O 1
ATOM 2612 N N . LEU B 1 13 ? -6.219 -18.953 -2.096 1 84.69 13 LEU B N 1
ATOM 2613 C CA . LEU B 1 13 ? -6.969 -20.094 -1.581 1 84.69 13 LEU B CA 1
ATOM 2614 C C . LEU B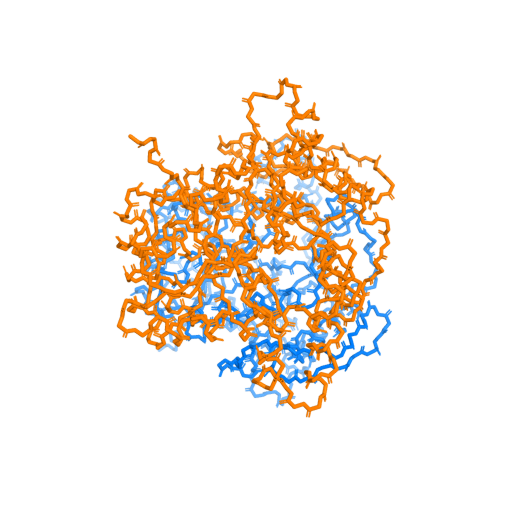 1 13 ? -7 -20.078 -0.056 1 84.69 13 LEU B C 1
ATOM 2616 O O . LEU B 1 13 ? -7.75 -20.844 0.56 1 84.69 13 LEU B O 1
ATOM 2620 N N . LEU B 1 14 ? -6.215 -19.203 0.517 1 91.44 14 LEU B N 1
ATOM 2621 C CA . LEU B 1 14 ? -6.109 -19.094 1.968 1 91.44 14 LEU B CA 1
ATOM 2622 C C . LEU B 1 14 ? -6.734 -17.797 2.465 1 91.44 14 LEU B C 1
ATOM 2624 O O . LEU B 1 14 ? -6.672 -16.781 1.78 1 91.44 14 LEU B O 1
ATOM 2628 N N . SER B 1 15 ? -7.391 -17.891 3.65 1 92 15 SER B N 1
ATOM 2629 C CA . SER B 1 15 ? -7.719 -16.656 4.34 1 92 15 SER B CA 1
ATOM 2630 C C . SER B 1 15 ? -6.461 -15.914 4.785 1 92 15 SER B C 1
ATOM 2632 O O . SER B 1 15 ? -5.375 -16.5 4.832 1 92 15 SER B O 1
ATOM 2634 N N . MET B 1 16 ? -6.598 -14.695 5.07 1 93.25 16 MET B N 1
ATOM 2635 C CA . MET B 1 16 ? -5.438 -13.93 5.512 1 93.25 16 MET B CA 1
ATOM 2636 C C . MET B 1 16 ? -4.867 -14.5 6.805 1 93.25 16 MET B C 1
ATOM 2638 O O . MET B 1 16 ? -3.648 -14.523 6.992 1 93.25 16 MET B O 1
ATOM 2642 N N . GLN B 1 17 ? -5.754 -14.914 7.699 1 94.25 17 GLN B N 1
ATOM 2643 C CA . GLN B 1 17 ? -5.309 -15.555 8.93 1 94.25 17 GLN B CA 1
ATOM 2644 C C . GLN B 1 17 ? -4.496 -16.812 8.633 1 94.25 17 GLN B C 1
ATOM 2646 O O . GLN B 1 17 ? -3.469 -17.062 9.266 1 94.25 17 GLN B O 1
ATOM 2651 N N . GLU B 1 18 ? -4.969 -17.562 7.648 1 95.94 18 GLU B N 1
ATOM 2652 C CA . GLU B 1 18 ? -4.266 -18.781 7.258 1 95.94 18 GLU B CA 1
ATOM 2653 C C . GLU B 1 18 ? -2.924 -18.453 6.602 1 95.94 18 GLU B C 1
ATOM 2655 O O . GLU B 1 18 ? -1.944 -19.172 6.793 1 95.94 18 GLU B O 1
ATOM 2660 N N . VAL B 1 19 ? -2.873 -17.375 5.809 1 96.25 19 VAL B N 1
ATOM 2661 C CA . VAL B 1 19 ? -1.625 -16.938 5.191 1 96.25 19 VAL B CA 1
ATOM 2662 C C . VAL B 1 19 ? -0.583 -16.656 6.273 1 96.25 19 VAL B C 1
ATOM 2664 O O . VAL B 1 19 ? 0.545 -17.141 6.199 1 96.25 19 VAL B O 1
ATOM 2667 N N . LEU B 1 20 ? -0.979 -15.945 7.316 1 97.62 20 LEU B N 1
ATOM 2668 C CA . LEU B 1 20 ? -0.059 -15.586 8.391 1 97.62 20 LEU B CA 1
ATOM 2669 C C . LEU B 1 20 ? 0.354 -16.812 9.188 1 97.62 20 LEU B C 1
ATOM 2671 O O . LEU B 1 20 ? 1.527 -16.969 9.531 1 97.62 20 LEU B O 1
ATOM 2675 N N . ALA B 1 21 ? -0.615 -17.672 9.484 1 97.56 21 ALA B N 1
ATOM 2676 C CA . ALA B 1 21 ? -0.322 -18.906 10.227 1 97.56 21 ALA B CA 1
ATOM 2677 C C . ALA B 1 21 ? 0.648 -19.797 9.461 1 97.56 21 ALA B C 1
ATOM 2679 O O . ALA B 1 21 ? 1.614 -20.297 10.023 1 97.56 21 ALA B O 1
ATOM 2680 N N . CYS B 1 22 ? 0.427 -19.938 8.125 1 97.81 22 CYS B N 1
ATOM 2681 C CA . CYS B 1 22 ? 1.288 -20.75 7.285 1 97.81 22 CYS B CA 1
ATOM 2682 C C . CYS B 1 22 ? 2.68 -20.141 7.168 1 97.81 22 CYS B C 1
ATOM 2684 O O . CYS B 1 22 ? 3.682 -20.859 7.207 1 97.81 22 CYS B O 1
ATOM 2686 N N . ALA B 1 23 ? 2.711 -18.812 7.078 1 98.31 23 ALA B N 1
ATOM 2687 C CA . ALA B 1 23 ? 4 -18.141 6.996 1 98.31 23 ALA B CA 1
ATOM 2688 C C . ALA B 1 23 ? 4.824 -18.375 8.258 1 98.31 23 ALA B C 1
ATOM 2690 O O . ALA B 1 23 ? 6.02 -18.656 8.18 1 98.31 23 ALA B O 1
ATOM 2691 N N . LYS B 1 24 ? 4.18 -18.266 9.375 1 97.94 24 LYS B N 1
ATOM 2692 C CA . LYS B 1 24 ? 4.848 -18.484 10.656 1 97.94 24 LYS B CA 1
ATOM 2693 C C . LYS B 1 24 ? 5.375 -19.906 10.773 1 97.94 24 LYS B C 1
ATOM 2695 O O . LYS B 1 24 ? 6.516 -20.125 11.18 1 97.94 24 LYS B O 1
ATOM 2700 N N . MET B 1 25 ? 4.551 -20.875 10.359 1 97.5 25 MET B N 1
ATOM 2701 C CA . MET B 1 25 ? 4.953 -22.281 10.375 1 97.5 25 MET B CA 1
ATOM 2702 C C . MET B 1 25 ? 6.137 -22.516 9.445 1 97.5 25 MET B C 1
ATOM 2704 O O . MET B 1 25 ? 7.09 -23.203 9.82 1 97.5 25 MET B O 1
ATOM 2708 N N . ALA B 1 26 ? 6.055 -21.922 8.25 1 97.81 26 ALA B N 1
ATOM 2709 C CA . ALA B 1 26 ? 7.113 -22.094 7.262 1 97.81 26 ALA B CA 1
ATOM 2710 C C . ALA B 1 26 ? 8.445 -21.547 7.781 1 97.81 26 ALA B C 1
ATOM 2712 O O . ALA B 1 26 ? 9.5 -22.141 7.543 1 97.81 26 ALA B O 1
ATOM 2713 N N . ASP B 1 27 ? 8.383 -20.484 8.492 1 98.06 27 ASP B N 1
ATOM 2714 C CA . ASP B 1 27 ? 9.57 -19.797 8.992 1 98.06 27 ASP B CA 1
ATOM 2715 C C . ASP B 1 27 ? 10.344 -20.688 9.969 1 98.06 27 ASP B C 1
ATOM 2717 O O . ASP B 1 27 ? 11.562 -20.562 10.094 1 98.06 27 ASP B O 1
ATOM 2721 N N . SER B 1 28 ? 9.68 -21.547 10.633 1 95.81 28 SER B N 1
ATOM 2722 C CA . SER B 1 28 ? 10.281 -22.391 11.648 1 95.81 28 SER B CA 1
ATOM 2723 C C . SER B 1 28 ? 10.883 -23.656 11.039 1 95.81 28 SER B C 1
ATOM 2725 O O . SER B 1 28 ? 11.586 -24.406 11.719 1 95.81 28 SER B O 1
ATOM 2727 N N . HIS B 1 29 ? 10.664 -23.891 9.758 1 94 29 HIS B N 1
ATOM 2728 C CA . HIS B 1 29 ? 11.133 -25.109 9.094 1 94 29 HIS B CA 1
ATOM 2729 C C . HIS B 1 29 ? 12.422 -24.844 8.328 1 94 29 HIS B C 1
ATOM 2731 O O . HIS B 1 29 ? 12.445 -24.016 7.41 1 94 29 HIS B O 1
ATOM 2737 N N . GLN B 1 30 ? 13.359 -25.547 8.539 1 90.19 30 GLN B N 1
ATOM 2738 C CA . GLN B 1 30 ? 14.703 -25.266 8.055 1 90.19 30 GLN B CA 1
ATOM 2739 C C . GLN B 1 30 ? 14.789 -25.422 6.539 1 90.19 30 GLN B C 1
ATOM 2741 O O . GLN B 1 30 ? 15.617 -24.797 5.883 1 90.19 30 GLN B O 1
ATOM 2746 N N . SER B 1 31 ? 13.914 -26.188 5.957 1 91.56 31 SER B N 1
ATOM 2747 C CA . SER B 1 31 ? 13.984 -26.453 4.523 1 91.56 31 SER B CA 1
ATOM 2748 C C . SER B 1 31 ? 13.297 -25.344 3.73 1 91.56 31 SER B C 1
ATOM 2750 O O . SER B 1 31 ? 13.398 -25.297 2.504 1 91.56 31 SER B O 1
ATOM 2752 N N . VAL B 1 32 ? 12.664 -24.438 4.438 1 97.62 32 VAL B N 1
ATOM 2753 C CA . VAL B 1 32 ? 11.922 -23.391 3.744 1 97.62 32 VAL B CA 1
ATOM 2754 C C . VAL B 1 32 ? 12.828 -22.203 3.482 1 97.62 32 VAL B C 1
ATOM 2756 O O . VAL B 1 32 ? 13.422 -21.656 4.414 1 97.62 32 VAL B O 1
ATOM 2759 N N . ASP B 1 33 ? 12.875 -21.812 2.238 1 98 33 ASP B N 1
ATOM 2760 C CA . ASP B 1 33 ? 13.758 -20.734 1.798 1 98 33 ASP B CA 1
ATOM 2761 C C . ASP B 1 33 ? 13.016 -19.406 1.76 1 98 33 ASP B C 1
ATOM 2763 O O . ASP B 1 33 ? 13.578 -18.359 2.105 1 98 33 ASP B O 1
ATOM 2767 N N . SER B 1 34 ? 11.828 -19.469 1.361 1 98.75 34 SER B N 1
ATOM 2768 C CA . SER B 1 34 ? 11.172 -18.219 1.012 1 98.75 34 SER B CA 1
ATOM 2769 C C . SER B 1 34 ? 9.648 -18.375 1.005 1 98.75 34 SER B C 1
ATOM 2771 O O . SER B 1 34 ? 9.141 -19.484 0.855 1 98.75 34 SER B O 1
ATOM 2773 N N . ILE B 1 35 ? 9 -17.328 1.226 1 98.69 35 ILE B N 1
ATOM 2774 C CA . ILE B 1 35 ? 7.555 -17.203 1.099 1 98.69 35 ILE B CA 1
ATOM 2775 C C . ILE B 1 35 ? 7.219 -16.203 -0.004 1 98.69 35 ILE B C 1
ATOM 2777 O O . ILE B 1 35 ? 7.809 -15.117 -0.069 1 98.69 35 ILE B O 1
ATOM 2781 N N . TRP B 1 36 ? 6.312 -16.609 -0.864 1 98.5 36 TRP B N 1
ATOM 2782 C CA . TRP B 1 36 ? 5.918 -15.805 -2.018 1 98.5 36 TRP B CA 1
ATOM 2783 C C . TRP B 1 36 ? 4.43 -15.469 -1.967 1 98.5 36 TRP B C 1
ATOM 2785 O O . TRP B 1 36 ? 3.607 -16.328 -1.647 1 98.5 36 TRP B O 1
ATOM 2795 N N . VAL B 1 37 ? 4.117 -14.219 -2.232 1 97.62 37 VAL B N 1
ATOM 2796 C CA . VAL B 1 37 ? 2.74 -13.742 -2.164 1 97.62 37 VAL B CA 1
ATOM 2797 C C . VAL B 1 37 ? 2.303 -13.227 -3.531 1 97.62 37 VAL B C 1
ATOM 2799 O O . VAL B 1 37 ? 2.838 -12.227 -4.023 1 97.62 37 VAL B O 1
ATOM 2802 N N . PRO B 1 38 ? 1.348 -13.938 -4.168 1 95.69 38 PRO B N 1
ATOM 2803 C CA . PRO B 1 38 ? 0.827 -13.438 -5.445 1 95.69 38 PRO B CA 1
ATOM 2804 C C . PRO B 1 38 ? -0.093 -12.234 -5.273 1 95.69 38 PRO B C 1
ATOM 2806 O O . PRO B 1 38 ? -0.595 -11.984 -4.176 1 95.69 38 PRO B O 1
ATOM 2809 N N . GLU B 1 39 ? -0.149 -11.336 -6.293 1 92.75 39 GLU B N 1
ATOM 2810 C CA . GLU B 1 39 ? -1.113 -10.242 -6.352 1 92.75 39 GLU B CA 1
ATOM 2811 C C . GLU B 1 39 ? -2.148 -10.477 -7.449 1 92.75 39 GLU B C 1
ATOM 2813 O O . GLU B 1 39 ? -1.898 -10.188 -8.617 1 92.75 39 GLU B O 1
ATOM 2818 N N . SER B 1 40 ? -3.023 -11.352 -7.277 1 75.94 40 SER B N 1
ATOM 2819 C CA . SER B 1 40 ? -4.074 -11.578 -8.266 1 75.94 40 SER B CA 1
ATOM 2820 C C . SER B 1 40 ? -5.199 -10.555 -8.117 1 75.94 40 SER B C 1
ATOM 2822 O O . SER B 1 40 ? -4.969 -9.43 -7.672 1 75.94 40 SER B O 1
ATOM 2824 N N . TRP B 1 41 ? -6.508 -10.883 -8.383 1 67.12 41 TRP B N 1
ATOM 2825 C CA . TRP B 1 41 ? -7.594 -9.914 -8.328 1 67.12 41 TRP B CA 1
ATOM 2826 C C . TRP B 1 41 ? -8.242 -9.898 -6.945 1 67.12 41 TRP B C 1
ATOM 2828 O O . TRP B 1 41 ? -9.469 -9.797 -6.828 1 67.12 41 TRP B O 1
ATOM 2838 N N . GLY B 1 42 ? -7.289 -9.82 -5.844 1 77.44 42 GLY B N 1
ATOM 2839 C CA . GLY B 1 42 ? -7.953 -9.578 -4.57 1 77.44 42 GLY B CA 1
ATOM 2840 C C . GLY B 1 42 ? -6.992 -9.188 -3.463 1 77.44 42 GLY B C 1
ATOM 2841 O O . GLY B 1 42 ? -7.27 -8.281 -2.682 1 77.44 42 GLY B O 1
ATOM 2842 N N . ARG B 1 43 ? -5.875 -9.859 -3.387 1 91.56 43 ARG B N 1
ATOM 2843 C CA . ARG B 1 43 ? -4.934 -9.555 -2.311 1 91.56 43 ARG B CA 1
ATOM 2844 C C . ARG B 1 43 ? -3.717 -8.805 -2.842 1 91.56 43 ARG B C 1
ATOM 2846 O O . ARG B 1 43 ? -3.203 -9.133 -3.916 1 91.56 43 ARG B O 1
ATOM 2853 N N . GLU B 1 44 ? -3.455 -7.777 -2.131 1 96.25 44 GLU B N 1
ATOM 2854 C CA . GLU B 1 44 ? -2.295 -6.98 -2.516 1 96.25 44 GLU B CA 1
ATOM 2855 C C . GLU B 1 44 ? -1.025 -7.492 -1.839 1 96.25 44 GLU B C 1
ATOM 2857 O O . GLU B 1 44 ? -1.035 -7.809 -0.648 1 96.25 44 GLU B O 1
ATOM 2862 N N . SER B 1 45 ? 0.055 -7.609 -2.553 1 97.38 45 SER B N 1
ATOM 2863 C CA . SER B 1 45 ? 1.249 -8.344 -2.152 1 97.38 45 SER B CA 1
ATOM 2864 C C . SER B 1 45 ? 2.016 -7.605 -1.062 1 97.38 45 SER B C 1
ATOM 2866 O O . SER B 1 45 ? 2.424 -8.211 -0.066 1 97.38 45 SER B O 1
ATOM 2868 N N . PHE B 1 46 ? 2.178 -6.277 -1.173 1 97.88 46 PHE B N 1
ATOM 2869 C CA . PHE B 1 46 ? 3.076 -5.551 -0.283 1 97.88 46 PHE B CA 1
ATOM 2870 C C . PHE B 1 46 ? 2.473 -5.426 1.111 1 97.88 46 PHE B C 1
ATOM 2872 O O . PHE B 1 46 ? 3.178 -5.562 2.113 1 97.88 46 PHE B O 1
ATOM 2879 N N . VAL B 1 47 ? 1.147 -5.207 1.178 1 97.94 47 VAL B N 1
ATOM 2880 C CA . VAL B 1 47 ? 0.48 -5.168 2.475 1 97.94 47 VAL B CA 1
ATOM 2881 C C . VAL B 1 47 ? 0.635 -6.516 3.176 1 97.94 47 VAL B C 1
ATOM 2883 O O . VAL B 1 47 ? 0.977 -6.57 4.359 1 97.94 47 VAL B O 1
ATOM 2886 N N . THR B 1 48 ? 0.44 -7.547 2.428 1 98.06 48 THR B N 1
ATOM 2887 C CA . THR B 1 48 ? 0.521 -8.906 2.953 1 98.06 48 THR B CA 1
ATOM 2888 C C . THR B 1 48 ? 1.938 -9.219 3.424 1 98.06 48 THR B C 1
ATOM 2890 O O . THR B 1 48 ? 2.133 -9.727 4.527 1 98.06 48 THR B O 1
ATOM 2893 N N . LEU B 1 49 ? 2.881 -8.82 2.604 1 98.81 49 LEU B N 1
ATOM 2894 C CA . LEU B 1 49 ? 4.273 -9.109 2.938 1 98.81 49 LEU B CA 1
ATOM 2895 C C . LEU B 1 49 ? 4.734 -8.273 4.121 1 98.81 49 LEU B C 1
ATOM 2897 O O . LEU B 1 49 ? 5.551 -8.727 4.93 1 98.81 49 LEU B O 1
ATOM 2901 N N . GLY B 1 50 ? 4.215 -7.027 4.227 1 98.69 50 GLY B N 1
ATOM 2902 C CA . GLY B 1 50 ? 4.465 -6.254 5.434 1 98.69 50 GLY B CA 1
ATOM 2903 C C . GLY B 1 50 ? 4.02 -6.965 6.699 1 98.69 50 GLY B C 1
ATOM 2904 O O . GLY B 1 50 ? 4.766 -7.027 7.68 1 98.69 50 GLY B O 1
ATOM 2905 N N . ALA B 1 51 ? 2.867 -7.535 6.66 1 98.75 51 ALA B N 1
ATOM 2906 C CA . ALA B 1 51 ? 2.346 -8.297 7.793 1 98.75 51 ALA B CA 1
ATOM 2907 C C . ALA B 1 51 ? 3.186 -9.547 8.047 1 98.75 51 ALA B C 1
ATOM 2909 O O . ALA B 1 51 ? 3.543 -9.836 9.188 1 98.75 51 ALA B O 1
ATOM 2910 N N . ILE B 1 52 ? 3.549 -10.281 6.949 1 98.81 52 ILE B N 1
ATOM 2911 C CA . ILE B 1 52 ? 4.309 -11.523 7.062 1 98.81 52 ILE B CA 1
ATOM 2912 C C . ILE B 1 52 ? 5.68 -11.234 7.668 1 98.81 52 ILE B C 1
ATOM 2914 O O . ILE B 1 52 ? 6.203 -12.039 8.445 1 98.81 52 ILE B O 1
ATOM 2918 N N . SER B 1 53 ? 6.266 -10.023 7.352 1 98.75 53 SER B N 1
ATOM 2919 C CA . SER B 1 53 ? 7.578 -9.672 7.879 1 98.75 53 SER B CA 1
ATOM 2920 C C . SER B 1 53 ? 7.57 -9.641 9.406 1 98.75 53 SER B C 1
ATOM 2922 O O . SER B 1 53 ? 8.617 -9.82 10.039 1 98.75 53 SER B O 1
ATOM 2924 N N . GLN B 1 54 ? 6.387 -9.508 10.023 1 98.44 54 GLN B N 1
ATOM 2925 C CA . GLN B 1 54 ? 6.297 -9.359 11.477 1 98.44 54 GLN B CA 1
ATOM 2926 C C . GLN B 1 54 ? 6.098 -10.719 12.148 1 98.44 54 GLN B C 1
ATOM 2928 O O . GLN B 1 54 ? 6.234 -10.836 13.367 1 98.44 54 GLN B O 1
ATOM 2933 N N . VAL B 1 55 ? 5.789 -11.742 11.344 1 98.31 55 VAL B N 1
ATOM 2934 C CA . VAL B 1 55 ? 5.551 -13.047 11.953 1 98.31 55 VAL B CA 1
ATOM 2935 C C . VAL B 1 55 ? 6.609 -14.039 11.484 1 98.31 55 VAL B C 1
ATOM 2937 O O . VAL B 1 55 ? 6.492 -15.242 11.727 1 98.31 55 VAL B O 1
ATOM 2940 N N . THR B 1 56 ? 7.613 -13.617 10.719 1 98.69 56 THR B N 1
ATOM 2941 C CA . THR B 1 56 ? 8.734 -14.422 10.25 1 98.69 56 THR B CA 1
ATOM 2942 C C . THR B 1 56 ? 10.062 -13.742 10.578 1 98.69 56 THR B C 1
ATOM 2944 O O . THR B 1 56 ? 10.117 -12.523 10.766 1 98.69 56 THR B O 1
ATOM 2947 N N . LYS B 1 57 ? 11.148 -14.492 10.586 1 98 57 LYS B N 1
ATOM 2948 C CA . LYS B 1 57 ? 12.453 -13.938 10.945 1 98 57 LYS B CA 1
ATOM 2949 C C . LYS B 1 57 ? 13.539 -14.422 9.984 1 98 57 LYS B C 1
ATOM 2951 O O . LYS B 1 57 ? 14.609 -13.82 9.898 1 98 57 LYS B O 1
ATOM 2956 N N . ARG B 1 58 ? 13.273 -15.5 9.234 1 98.06 58 ARG B N 1
ATOM 2957 C CA . ARG B 1 58 ? 14.367 -16.156 8.523 1 98.06 58 ARG B CA 1
ATOM 2958 C C . ARG B 1 58 ? 14.078 -16.234 7.027 1 98.06 58 ARG B C 1
ATOM 2960 O O . ARG B 1 58 ? 14.938 -15.93 6.203 1 98.06 58 ARG B O 1
ATOM 2967 N N . VAL B 1 59 ? 12.859 -16.641 6.66 1 98.69 59 VAL B N 1
ATOM 2968 C CA . VAL B 1 59 ? 12.531 -16.938 5.273 1 98.69 59 VAL B CA 1
ATOM 2969 C C . VAL B 1 59 ? 12.531 -15.648 4.453 1 98.69 59 VAL B C 1
ATOM 2971 O O . VAL B 1 59 ? 12.156 -14.594 4.953 1 98.69 59 VAL B O 1
ATOM 2974 N N . LYS B 1 60 ? 12.984 -15.734 3.246 1 98.81 60 LYS B N 1
ATOM 2975 C CA . LYS B 1 60 ? 12.875 -14.609 2.324 1 98.81 60 LYS B CA 1
ATOM 2976 C C . LYS B 1 60 ? 11.422 -14.328 1.96 1 98.81 60 LYS B C 1
ATOM 2978 O O . LYS B 1 60 ? 10.57 -15.227 2.033 1 98.81 60 LYS B O 1
ATOM 2983 N N . LEU B 1 61 ? 11.148 -13.109 1.678 1 98.88 61 LEU B N 1
ATOM 2984 C CA . LEU B 1 61 ? 9.805 -12.648 1.36 1 98.88 61 LEU B CA 1
ATOM 2985 C C . LEU B 1 61 ? 9.742 -12.07 -0.051 1 98.88 61 LEU B C 1
ATOM 2987 O O . LEU B 1 61 ? 10.469 -11.133 -0.374 1 98.88 61 LEU B O 1
ATOM 2991 N N . GLY B 1 62 ? 8.859 -12.664 -0.911 1 98.81 62 GLY B N 1
ATOM 2992 C CA . GLY B 1 62 ? 8.867 -12.242 -2.303 1 98.81 62 GLY B CA 1
ATOM 2993 C C . GLY B 1 62 ? 7.48 -11.977 -2.852 1 98.81 62 GLY B C 1
ATOM 2994 O O . GLY B 1 62 ? 6.508 -12.609 -2.434 1 98.81 62 GLY B O 1
ATOM 2995 N N . THR B 1 63 ? 7.371 -11.031 -3.752 1 98.44 63 THR B N 1
ATOM 2996 C CA . THR B 1 63 ? 6.172 -10.891 -4.57 1 98.44 63 THR B CA 1
ATOM 2997 C C . THR B 1 63 ? 6.195 -11.867 -5.742 1 98.44 63 THR B C 1
ATOM 2999 O O . THR B 1 63 ? 7.246 -12.109 -6.34 1 98.44 63 THR B O 1
ATOM 3002 N N . SER B 1 64 ? 5.059 -12.492 -6.105 1 97 64 SER B N 1
ATOM 3003 C CA . SER B 1 64 ? 5.039 -13.461 -7.199 1 97 64 SER B CA 1
ATOM 3004 C C . SER B 1 64 ? 3.709 -13.43 -7.945 1 97 64 SER B C 1
ATOM 3006 O O . SER B 1 64 ? 2.932 -14.383 -7.875 1 97 64 SER B O 1
ATOM 3008 N N . ILE B 1 65 ? 3.457 -12.312 -8.492 1 96.56 65 ILE B N 1
ATOM 3009 C CA . ILE B 1 65 ? 4.262 -11.156 -8.859 1 96.56 65 ILE B CA 1
ATOM 3010 C C . ILE B 1 65 ? 3.428 -9.883 -8.727 1 96.56 65 ILE B C 1
ATOM 3012 O O . ILE B 1 65 ? 2.221 -9.945 -8.484 1 96.56 65 ILE B O 1
ATOM 3016 N N . ILE B 1 66 ? 4.023 -8.75 -8.797 1 97.19 66 ILE B N 1
ATOM 3017 C CA . ILE B 1 66 ? 3.33 -7.484 -9.008 1 97.19 66 ILE B CA 1
ATOM 3018 C C . ILE B 1 66 ? 3.52 -7.02 -10.445 1 97.19 66 ILE B C 1
ATOM 3020 O O . ILE B 1 66 ? 4.555 -7.281 -11.062 1 97.19 66 ILE B O 1
ATOM 3024 N N . SER B 1 67 ? 2.492 -6.344 -11.039 1 96.62 67 SER B N 1
ATOM 3025 C CA . SER B 1 67 ? 2.471 -5.91 -12.43 1 96.62 67 SER B CA 1
ATOM 3026 C C . SER B 1 67 ? 3.273 -4.629 -12.625 1 96.62 67 SER B C 1
ATOM 3028 O O . SER B 1 67 ? 3.125 -3.676 -11.852 1 96.62 67 SER B O 1
ATOM 3030 N N . ILE B 1 68 ? 4.027 -4.531 -13.695 1 97.56 68 ILE B N 1
ATOM 3031 C CA . ILE B 1 68 ? 4.836 -3.361 -14.016 1 97.56 68 ILE B CA 1
ATOM 3032 C C . ILE B 1 68 ? 3.939 -2.252 -14.562 1 97.56 68 ILE B C 1
ATOM 3034 O O . ILE B 1 68 ? 4.395 -1.125 -14.773 1 97.56 68 ILE B O 1
ATOM 3038 N N . TYR B 1 69 ? 2.67 -2.539 -14.75 1 96.62 69 TYR B N 1
ATOM 3039 C CA . TYR B 1 69 ? 1.751 -1.536 -15.273 1 96.62 69 TYR B CA 1
ATOM 3040 C C . TYR B 1 69 ? 0.96 -0.879 -14.148 1 96.62 69 TYR B C 1
ATOM 3042 O O . TYR B 1 69 ? 0.472 0.244 -14.297 1 96.62 69 TYR B O 1
ATOM 3050 N N . ALA B 1 70 ? 0.93 -1.529 -13.023 1 95.56 70 ALA B N 1
ATOM 3051 C CA . ALA B 1 70 ? -0.047 -1.136 -12.016 1 95.56 70 ALA B CA 1
ATOM 3052 C C . ALA B 1 70 ? 0.552 -0.13 -11.031 1 95.56 70 ALA B C 1
ATOM 3054 O O . ALA B 1 70 ? -0.175 0.513 -10.273 1 95.56 70 ALA B O 1
ATOM 3055 N N . ARG B 1 71 ? 1.855 0.052 -10.977 1 96.44 71 ARG B N 1
ATOM 3056 C CA . ARG B 1 71 ? 2.602 0.971 -10.125 1 96.44 71 ARG B CA 1
ATOM 3057 C C . ARG B 1 71 ? 3.768 1.598 -10.883 1 96.44 71 ARG B C 1
ATOM 3059 O O . ARG B 1 71 ? 4.301 0.998 -11.82 1 96.44 71 ARG B O 1
ATOM 3066 N N . THR B 1 72 ? 4.219 2.744 -10.461 1 96.62 72 THR B N 1
ATOM 3067 C CA . THR B 1 72 ? 5.438 3.326 -11.008 1 96.62 72 THR B CA 1
ATOM 3068 C C . THR B 1 72 ? 6.672 2.645 -10.43 1 96.62 72 THR B C 1
ATOM 3070 O O . THR B 1 72 ? 6.625 2.096 -9.328 1 96.62 72 THR B O 1
ATOM 3073 N N . PRO B 1 73 ? 7.77 2.732 -11.164 1 97.12 73 PRO B N 1
ATOM 3074 C CA . PRO B 1 73 ? 9.008 2.195 -10.586 1 97.12 73 PRO B CA 1
ATOM 3075 C C . PRO B 1 73 ? 9.359 2.83 -9.242 1 97.12 73 PRO B C 1
ATOM 3077 O O . PRO B 1 73 ? 9.867 2.148 -8.352 1 97.12 73 PRO B O 1
ATOM 3080 N N . ALA B 1 74 ? 9.102 4.109 -9.086 1 96.62 74 ALA B N 1
ATOM 3081 C CA . ALA B 1 74 ? 9.383 4.805 -7.832 1 96.62 74 ALA B CA 1
ATOM 3082 C C . ALA B 1 74 ? 8.586 4.199 -6.68 1 96.62 74 ALA B C 1
ATOM 3084 O O . ALA B 1 74 ? 9.125 3.969 -5.598 1 96.62 74 ALA B O 1
ATOM 3085 N N . THR B 1 75 ? 7.312 3.904 -6.926 1 96.94 75 THR B N 1
ATOM 3086 C CA . THR B 1 75 ? 6.449 3.307 -5.914 1 96.94 75 THR B CA 1
ATOM 3087 C C . THR B 1 75 ? 6.965 1.933 -5.504 1 96.94 75 THR B C 1
ATOM 3089 O O . THR B 1 75 ? 7.035 1.62 -4.312 1 96.94 75 THR B O 1
ATOM 3092 N N . VAL B 1 76 ? 7.375 1.173 -6.457 1 97.81 76 VAL B N 1
ATOM 3093 C CA . VAL B 1 76 ? 7.84 -0.179 -6.168 1 97.81 76 VAL B CA 1
ATOM 3094 C C . VAL B 1 76 ? 9.195 -0.121 -5.473 1 97.81 76 VAL B C 1
ATOM 3096 O O . VAL B 1 76 ? 9.484 -0.926 -4.582 1 97.81 76 VAL B O 1
ATOM 3099 N N . ALA B 1 77 ? 10.055 0.834 -5.875 1 97.12 77 ALA B N 1
ATOM 3100 C CA . ALA B 1 77 ? 11.336 0.999 -5.195 1 97.12 77 ALA B CA 1
ATOM 3101 C C . ALA B 1 77 ? 11.133 1.335 -3.721 1 97.12 77 ALA B C 1
ATOM 3103 O O . ALA B 1 77 ? 11.805 0.768 -2.854 1 97.12 77 ALA B O 1
ATOM 3104 N N . MET B 1 78 ? 10.219 2.213 -3.436 1 96.44 78 MET B N 1
ATOM 3105 C CA . MET B 1 78 ? 9.914 2.57 -2.053 1 96.44 78 MET B CA 1
ATOM 3106 C C . MET B 1 78 ? 9.367 1.371 -1.288 1 96.44 78 MET B C 1
ATOM 3108 O O . MET B 1 78 ? 9.766 1.117 -0.151 1 96.44 78 MET B O 1
ATOM 3112 N N . ALA B 1 79 ? 8.484 0.631 -1.907 1 97.25 79 ALA B N 1
ATOM 3113 C CA . ALA B 1 79 ? 7.906 -0.548 -1.271 1 97.25 79 ALA B CA 1
ATOM 3114 C C . ALA B 1 79 ? 8.969 -1.608 -1.009 1 97.25 79 ALA B C 1
ATOM 3116 O O . ALA B 1 79 ? 9.016 -2.199 0.073 1 97.25 79 ALA B O 1
ATOM 3117 N N . ALA B 1 80 ? 9.812 -1.798 -1.996 1 97.75 80 ALA B N 1
ATOM 3118 C CA . ALA B 1 80 ? 10.867 -2.803 -1.897 1 97.75 80 ALA B CA 1
ATOM 3119 C C . ALA B 1 80 ? 11.836 -2.475 -0.763 1 97.75 80 ALA B C 1
ATOM 3121 O O . ALA B 1 80 ? 12.156 -3.338 0.055 1 97.75 80 ALA B O 1
ATOM 3122 N N . THR B 1 81 ? 12.305 -1.247 -0.708 1 96.62 81 THR B N 1
ATOM 3123 C CA . THR B 1 81 ? 13.281 -0.869 0.304 1 96.62 81 THR B CA 1
ATOM 3124 C C . THR B 1 81 ? 12.648 -0.838 1.69 1 96.62 81 THR B C 1
ATOM 3126 O O . THR B 1 81 ? 13.281 -1.214 2.68 1 96.62 81 THR B O 1
ATOM 3129 N N . THR B 1 82 ? 11.375 -0.446 1.778 1 96.62 82 THR B N 1
ATOM 3130 C CA . THR B 1 82 ? 10.664 -0.471 3.053 1 96.62 82 THR B CA 1
ATOM 3131 C C . THR B 1 82 ? 10.508 -1.904 3.555 1 96.62 82 THR B C 1
ATOM 3133 O O . THR B 1 82 ? 10.789 -2.193 4.719 1 96.62 82 THR B O 1
ATOM 3136 N N . LEU B 1 83 ? 10.086 -2.789 2.678 1 98 83 LEU B N 1
ATOM 3137 C CA . LEU B 1 83 ? 9.945 -4.191 3.049 1 98 83 LEU B CA 1
ATOM 3138 C C . LEU B 1 83 ? 11.289 -4.789 3.447 1 98 83 LEU B C 1
ATOM 3140 O O . LEU B 1 83 ? 11.359 -5.602 4.375 1 98 83 LEU B O 1
ATOM 3144 N N . ASP B 1 84 ? 12.297 -4.395 2.701 1 97.75 84 ASP B N 1
ATOM 3145 C CA . ASP B 1 84 ? 13.633 -4.906 2.992 1 97.75 84 ASP B CA 1
ATOM 3146 C C . ASP B 1 84 ? 14.094 -4.48 4.383 1 97.75 84 ASP B C 1
ATOM 3148 O O . ASP B 1 84 ? 14.711 -5.262 5.105 1 97.75 84 ASP B O 1
ATOM 3152 N N . MET B 1 85 ? 13.789 -3.287 4.754 1 95.62 85 MET B N 1
ATOM 3153 C CA . MET B 1 85 ? 14.086 -2.801 6.098 1 95.62 85 MET B CA 1
ATOM 3154 C C . MET B 1 85 ? 13.305 -3.582 7.145 1 95.62 85 MET B C 1
ATOM 3156 O O . MET B 1 85 ? 13.867 -4.027 8.148 1 95.62 85 MET B O 1
ATOM 3160 N N . LEU B 1 86 ? 12.047 -3.818 6.902 1 97.06 86 LEU B N 1
ATOM 3161 C CA . LEU B 1 86 ? 11.172 -4.5 7.844 1 97.06 86 LEU B CA 1
ATOM 3162 C C . LEU B 1 86 ? 11.578 -5.961 8.008 1 97.06 86 LEU B C 1
ATOM 3164 O O . LEU B 1 86 ? 11.477 -6.523 9.102 1 97.06 86 LEU B O 1
ATOM 3168 N N . SER B 1 87 ? 12.023 -6.57 6.906 1 97.88 87 SER B N 1
ATOM 3169 C CA . SER B 1 87 ? 12.273 -8.008 6.887 1 97.88 87 SER B CA 1
ATOM 3170 C C . SER B 1 87 ? 13.711 -8.328 7.301 1 97.88 87 SER B C 1
ATOM 3172 O O . SER B 1 87 ? 14.047 -9.484 7.551 1 97.88 87 SER B O 1
ATOM 3174 N N . GLY B 1 88 ? 14.578 -7.332 7.422 1 97.06 88 GLY B N 1
ATOM 3175 C CA . GLY B 1 88 ? 15.984 -7.582 7.684 1 97.06 88 GLY B CA 1
ATOM 3176 C C . GLY B 1 88 ? 16.734 -8.148 6.488 1 97.06 88 GLY B C 1
ATOM 3177 O O . GLY B 1 88 ? 17.406 -9.164 6.598 1 97.06 88 GLY B O 1
ATOM 3178 N N . ASN B 1 89 ? 16.484 -7.504 5.328 1 97.94 89 ASN B N 1
ATOM 3179 C CA . ASN B 1 89 ? 17.219 -7.812 4.102 1 97.94 89 ASN B CA 1
ATOM 3180 C C . ASN B 1 89 ? 16.812 -9.156 3.521 1 97.94 89 ASN B C 1
ATOM 3182 O O . ASN B 1 89 ? 17.641 -9.906 3.01 1 97.94 89 ASN B O 1
ATOM 3186 N N . ARG B 1 90 ? 15.5 -9.461 3.562 1 98.56 90 ARG B N 1
ATOM 3187 C CA . ARG B 1 90 ? 15.031 -10.766 3.1 1 98.56 90 ARG B CA 1
ATOM 3188 C C . ARG B 1 90 ? 14.117 -10.617 1.888 1 98.56 90 ARG B C 1
ATOM 3190 O O . ARG B 1 90 ? 13.477 -11.578 1.463 1 98.56 90 ARG B O 1
ATOM 3197 N N . THR B 1 91 ? 14.086 -9.43 1.296 1 98.75 91 THR B N 1
ATOM 3198 C CA . THR B 1 91 ? 13.094 -9.094 0.284 1 98.75 91 THR B CA 1
ATOM 3199 C C . THR B 1 91 ? 13.562 -9.531 -1.102 1 98.75 91 THR B C 1
ATOM 3201 O O . THR B 1 91 ? 14.727 -9.352 -1.453 1 98.75 91 THR B O 1
ATOM 3204 N N . ILE B 1 92 ? 12.68 -10.148 -1.932 1 98.88 92 ILE B N 1
ATOM 3205 C CA . ILE B 1 92 ? 12.82 -10.391 -3.363 1 98.88 92 ILE B CA 1
ATOM 3206 C C . ILE B 1 92 ? 11.633 -9.789 -4.109 1 98.88 92 ILE B C 1
ATOM 3208 O O . ILE B 1 92 ? 10.484 -9.961 -3.693 1 98.88 92 ILE B O 1
ATOM 3212 N N . ILE B 1 93 ? 11.859 -9.062 -5.121 1 98.81 93 ILE B N 1
ATOM 3213 C CA . ILE B 1 93 ? 10.773 -8.445 -5.867 1 98.81 93 ILE B CA 1
ATOM 3214 C C . ILE B 1 93 ? 10.523 -9.227 -7.156 1 98.81 93 ILE B C 1
ATOM 3216 O O . ILE B 1 93 ? 11.367 -9.227 -8.055 1 98.81 93 ILE B O 1
ATOM 3220 N N . GLY B 1 94 ? 9.414 -9.93 -7.199 1 98.81 94 GLY B N 1
ATOM 3221 C CA . GLY B 1 94 ? 8.961 -10.57 -8.422 1 98.81 94 GLY B CA 1
ATOM 3222 C C . GLY B 1 94 ? 8.047 -9.703 -9.25 1 98.81 94 GLY B C 1
ATOM 3223 O O . GLY B 1 94 ? 6.992 -9.266 -8.773 1 98.81 94 GLY B O 1
ATOM 3224 N N . LEU B 1 95 ? 8.414 -9.523 -10.492 1 98.69 95 LEU B N 1
ATOM 3225 C CA . LEU B 1 95 ? 7.703 -8.641 -11.406 1 98.69 95 LEU B CA 1
ATOM 3226 C C . LEU B 1 95 ? 7.117 -9.438 -12.57 1 98.69 95 LEU B C 1
ATOM 3228 O O . LEU B 1 95 ? 7.672 -10.461 -12.977 1 98.69 95 LEU B O 1
ATOM 3232 N N . GLY B 1 96 ? 6.031 -8.953 -13.078 1 97.56 96 GLY B N 1
ATOM 3233 C CA . GLY B 1 96 ? 5.445 -9.469 -14.305 1 97.56 96 GLY B CA 1
ATOM 3234 C C . GLY B 1 96 ? 4.652 -8.43 -15.07 1 97.56 96 GLY B C 1
ATOM 3235 O O . GLY B 1 96 ? 4.328 -7.367 -14.531 1 97.56 96 GLY B O 1
ATOM 3236 N N . ALA B 1 97 ? 4.336 -8.719 -16.312 1 95.5 97 ALA B N 1
ATOM 3237 C CA . ALA B 1 97 ? 3.559 -7.816 -17.156 1 95.5 97 ALA B CA 1
ATOM 3238 C C . ALA B 1 97 ? 2.062 -8.039 -16.953 1 95.5 97 ALA B C 1
ATOM 3240 O O . ALA B 1 97 ? 1.247 -7.211 -17.375 1 95.5 97 ALA B O 1
ATOM 3241 N N . SER B 1 98 ? 1.78 -9.102 -16.203 1 93.31 98 SER B N 1
ATOM 3242 C CA . SER B 1 98 ? 0.375 -9.484 -16.156 1 93.31 98 SER B CA 1
ATOM 3243 C C . SER B 1 98 ? -0.171 -9.797 -17.531 1 93.31 98 SER B C 1
ATOM 3245 O O . SER B 1 98 ? 0.523 -10.398 -18.359 1 93.31 98 SER B O 1
ATOM 3247 N N . THR B 1 99 ? -1.497 -9.734 -17.781 1 92.38 99 THR B N 1
ATOM 3248 C CA . THR B 1 99 ? -2.133 -9.984 -19.062 1 92.38 99 THR B CA 1
ATOM 3249 C C . THR B 1 99 ? -2.814 -8.727 -19.594 1 92.38 99 THR B C 1
ATOM 3251 O O . THR B 1 99 ? -3.139 -7.82 -18.812 1 92.38 99 THR B O 1
ATOM 3254 N N . ALA B 1 100 ? -3.02 -8.68 -20.922 1 93.81 100 ALA B N 1
ATOM 3255 C CA . ALA B 1 100 ? -3.732 -7.559 -21.547 1 93.81 100 ALA B CA 1
ATOM 3256 C C . ALA B 1 100 ? -5.098 -7.355 -20.891 1 93.81 100 ALA B C 1
ATOM 3258 O O . ALA B 1 100 ? -5.492 -6.223 -20.609 1 93.81 100 ALA B O 1
ATOM 3259 N N . ALA B 1 101 ? -5.777 -8.469 -20.594 1 92.5 101 ALA B N 1
ATOM 3260 C CA . ALA B 1 101 ? -7.113 -8.398 -20 1 92.5 101 ALA B CA 1
ATOM 3261 C C . ALA B 1 101 ? -7.082 -7.711 -18.641 1 92.5 101 ALA B C 1
ATOM 3263 O O . ALA B 1 101 ? -7.902 -6.836 -18.359 1 92.5 101 ALA B O 1
ATOM 3264 N N . ILE B 1 102 ? -6.152 -8.039 -17.797 1 93.44 102 ILE B N 1
ATOM 3265 C CA . ILE B 1 102 ? -6.047 -7.48 -16.453 1 93.44 102 ILE B CA 1
ATOM 3266 C C . ILE B 1 102 ? -5.625 -6.016 -16.547 1 93.44 102 ILE B C 1
ATOM 3268 O O . ILE B 1 102 ? -6.246 -5.145 -15.922 1 93.44 102 ILE B O 1
ATOM 3272 N N . VAL B 1 103 ? -4.598 -5.695 -17.359 1 95.62 103 VAL B N 1
ATOM 3273 C CA . VAL B 1 103 ? -4.02 -4.359 -17.453 1 95.62 103 VAL B CA 1
ATOM 3274 C C . VAL B 1 103 ? -5.043 -3.4 -18.062 1 95.62 103 VAL B C 1
ATOM 3276 O O . VAL B 1 103 ? -5.246 -2.297 -17.547 1 95.62 103 VAL B O 1
ATOM 3279 N N . GLU B 1 104 ? -5.723 -3.881 -19.125 1 96.5 104 GLU B N 1
ATOM 3280 C CA . GLU B 1 104 ? -6.629 -2.992 -19.844 1 96.5 104 GLU B CA 1
ATOM 3281 C C . GLU B 1 104 ? -7.988 -2.91 -19.156 1 96.5 104 GLU B C 1
ATOM 3283 O O . GLU B 1 104 ? -8.555 -1.823 -19 1 96.5 104 GLU B O 1
ATOM 3288 N N . ASN B 1 105 ? -8.516 -4.035 -18.656 1 95.31 105 ASN B N 1
ATOM 3289 C CA . ASN B 1 105 ? -9.867 -4.055 -18.125 1 95.31 105 ASN B CA 1
ATOM 3290 C C . ASN B 1 105 ? -9.891 -3.641 -16.656 1 95.31 105 ASN B C 1
ATOM 3292 O O . ASN B 1 105 ? -10.797 -2.934 -16.203 1 95.31 105 ASN B O 1
ATOM 3296 N N . TRP B 1 106 ? -8.93 -4 -15.883 1 95.12 106 TRP B N 1
ATOM 3297 C CA . TRP B 1 106 ? -8.992 -3.766 -14.445 1 95.12 106 TRP B CA 1
ATOM 3298 C C . TRP B 1 106 ? -8.258 -2.482 -14.07 1 95.12 106 TRP B C 1
ATOM 3300 O O . TRP B 1 106 ? -8.656 -1.781 -13.141 1 95.12 106 TRP B O 1
ATOM 3310 N N . HIS B 1 107 ? -7.207 -2.188 -14.852 1 95.25 107 HIS B N 1
ATOM 3311 C CA . HIS B 1 107 ? -6.402 -1.02 -14.516 1 95.25 107 HIS B CA 1
ATOM 3312 C C . HIS B 1 107 ? -6.637 0.119 -15.5 1 95.25 107 HIS B C 1
ATOM 3314 O O . HIS B 1 107 ? -6.227 1.255 -15.25 1 95.25 107 HIS B O 1
ATOM 3320 N N . GLY B 1 108 ? -7.285 -0.148 -16.625 1 95.5 108 GLY B N 1
ATOM 3321 C CA . GLY B 1 108 ? -7.613 0.878 -17.609 1 95.5 108 GLY B CA 1
ATOM 3322 C C . GLY B 1 108 ? -6.395 1.435 -18.312 1 95.5 108 GLY B C 1
ATOM 3323 O O . GLY B 1 108 ? -6.379 2.604 -18.703 1 95.5 108 GLY B O 1
ATOM 3324 N N . LEU B 1 109 ? -5.32 0.669 -18.312 1 95.88 109 LEU B N 1
ATOM 3325 C CA . LEU B 1 109 ? -4.07 1.105 -18.922 1 95.88 109 LEU B CA 1
ATOM 3326 C C . LEU B 1 109 ? -3.857 0.433 -20.266 1 95.88 109 LEU B C 1
ATOM 3328 O O . LEU B 1 109 ? -4.535 -0.545 -20.594 1 95.88 109 LEU B O 1
ATOM 3332 N N . LYS B 1 110 ? -2.994 0.968 -21.078 1 95.56 110 LYS B N 1
ATOM 3333 C CA . LYS B 1 110 ? -2.639 0.347 -22.344 1 95.56 110 LYS B CA 1
ATOM 3334 C C . LYS B 1 110 ? -1.585 -0.74 -22.156 1 95.56 110 LYS B C 1
ATOM 3336 O O . LYS B 1 110 ? -0.52 -0.485 -21.594 1 95.56 110 LYS B O 1
ATOM 3341 N N . PHE B 1 111 ? -1.99 -1.927 -22.531 1 96.62 111 PHE B N 1
ATOM 3342 C CA . PHE B 1 111 ? -1.021 -3.016 -22.516 1 96.62 111 PHE B CA 1
ATOM 3343 C C . PHE B 1 111 ? -0.11 -2.945 -23.734 1 96.62 111 PHE B C 1
ATOM 3345 O O . PHE B 1 111 ? -0.411 -3.533 -24.781 1 96.62 111 PHE B O 1
ATOM 3352 N N . GLU B 1 112 ? 1.073 -2.213 -23.609 1 95.69 112 GLU B N 1
ATOM 3353 C CA . GLU B 1 112 ? 1.907 -1.976 -24.781 1 95.69 112 GLU B CA 1
ATOM 3354 C C . GLU B 1 112 ? 3.369 -2.307 -24.5 1 95.69 112 GLU B C 1
ATOM 3356 O O . GLU B 1 112 ? 3.887 -1.984 -23.422 1 95.69 112 GLU B O 1
ATOM 3361 N N . ARG B 1 113 ? 4.047 -3.033 -25.438 1 96.88 113 ARG B N 1
ATOM 3362 C CA . ARG B 1 113 ? 5.473 -3.332 -25.484 1 96.88 113 ARG B CA 1
ATOM 3363 C C . ARG B 1 113 ? 5.969 -3.834 -24.125 1 96.88 113 ARG B C 1
ATOM 3365 O O . ARG B 1 113 ? 6.938 -3.305 -23.578 1 96.88 113 ARG B O 1
ATOM 3372 N N . PRO B 1 114 ? 5.336 -4.941 -23.594 1 97.75 114 PRO B N 1
ATOM 3373 C CA . PRO B 1 114 ? 5.645 -5.402 -22.25 1 97.75 114 PRO B CA 1
ATOM 3374 C C . PRO B 1 114 ? 7.125 -5.723 -22.047 1 97.75 114 PRO B C 1
ATOM 3376 O O . PRO B 1 114 ? 7.676 -5.484 -20.969 1 97.75 114 PRO B O 1
ATOM 3379 N N . VAL B 1 115 ? 7.852 -6.258 -23.078 1 98.31 115 VAL B N 1
ATOM 3380 C CA . VAL B 1 115 ? 9.25 -6.652 -22.938 1 98.31 115 VAL B CA 1
ATOM 3381 C C . VAL B 1 115 ? 10.125 -5.41 -22.766 1 98.31 115 VAL B C 1
ATOM 3383 O O . VAL B 1 115 ? 10.898 -5.309 -21.828 1 98.31 115 VAL B O 1
ATOM 3386 N N . SER B 1 116 ? 9.945 -4.379 -23.672 1 98.25 116 SER B N 1
ATOM 3387 C CA . SER B 1 116 ? 10.734 -3.154 -23.609 1 98.25 116 SER B CA 1
ATOM 3388 C C . SER B 1 116 ? 10.406 -2.355 -22.344 1 98.25 116 SER B C 1
ATOM 3390 O O . SER B 1 116 ? 11.297 -1.755 -21.734 1 98.25 116 SER B O 1
ATOM 3392 N N . ARG B 1 117 ? 9.172 -2.367 -22.016 1 98.44 117 ARG B N 1
ATOM 3393 C CA . ARG B 1 117 ? 8.758 -1.672 -20.812 1 98.44 117 ARG B CA 1
ATOM 3394 C C . ARG B 1 117 ? 9.375 -2.307 -19.562 1 98.44 117 ARG B C 1
ATOM 3396 O O . ARG B 1 117 ? 9.836 -1.601 -18.672 1 98.44 117 ARG B O 1
ATOM 3403 N N . MET B 1 118 ? 9.375 -3.619 -19.531 1 98.75 118 MET B N 1
ATOM 3404 C CA . MET B 1 118 ? 9.969 -4.352 -18.422 1 98.75 118 MET B CA 1
ATOM 3405 C C . MET B 1 118 ? 11.445 -4.004 -18.266 1 98.75 118 MET B C 1
ATOM 3407 O O . MET B 1 118 ? 11.93 -3.799 -17.141 1 98.75 118 MET B O 1
ATOM 3411 N N . ARG B 1 119 ? 12.164 -3.906 -19.375 1 98.69 119 ARG B N 1
ATOM 3412 C CA . ARG B 1 119 ? 13.586 -3.561 -19.312 1 98.69 119 ARG B CA 1
ATOM 3413 C C . ARG B 1 119 ? 13.797 -2.223 -18.625 1 98.69 119 ARG B C 1
ATOM 3415 O O . ARG B 1 119 ? 14.562 -2.137 -17.656 1 98.69 119 ARG B O 1
ATOM 3422 N N . GLU B 1 120 ? 13.102 -1.201 -19.078 1 98.62 120 GLU B N 1
ATOM 3423 C CA . GLU B 1 120 ? 13.258 0.121 -18.484 1 98.62 120 GLU B CA 1
ATOM 3424 C C . GLU B 1 120 ? 12.789 0.128 -17.031 1 98.62 120 GLU B C 1
ATOM 3426 O O . GLU B 1 120 ? 13.383 0.795 -16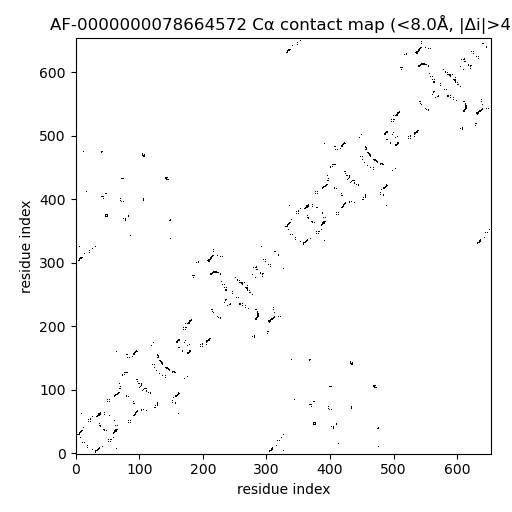.188 1 98.62 120 GLU B O 1
ATOM 3431 N N . TYR B 1 121 ? 11.727 -0.609 -16.781 1 98.62 121 TYR B N 1
ATOM 3432 C CA . TYR B 1 121 ? 11.172 -0.673 -15.43 1 98.62 121 TYR B CA 1
ATOM 3433 C C . TYR B 1 121 ? 12.203 -1.202 -14.445 1 98.62 121 TYR B C 1
ATOM 3435 O O . TYR B 1 121 ? 12.414 -0.607 -13.383 1 98.62 121 TYR B O 1
ATOM 3443 N N . ILE B 1 122 ? 12.828 -2.299 -14.789 1 98.56 122 ILE B N 1
ATOM 3444 C CA . ILE B 1 122 ? 13.812 -2.938 -13.914 1 98.56 122 ILE B CA 1
ATOM 3445 C C . ILE B 1 122 ? 15.023 -2.027 -13.75 1 98.56 122 ILE B C 1
ATOM 3447 O O . ILE B 1 122 ? 15.555 -1.882 -12.648 1 98.56 122 ILE B O 1
ATOM 3451 N N . GLU B 1 123 ? 15.469 -1.391 -14.828 1 98.06 123 GLU B N 1
ATOM 3452 C CA . GLU B 1 123 ? 16.594 -0.462 -14.75 1 98.06 123 GLU B CA 1
ATOM 3453 C C . GLU B 1 123 ? 16.297 0.685 -13.781 1 98.06 123 GLU B C 1
ATOM 3455 O O . GLU B 1 123 ? 17.094 0.985 -12.898 1 98.06 123 GLU B O 1
ATOM 3460 N N . CYS B 1 124 ? 15.141 1.258 -13.898 1 97.5 124 CYS B N 1
ATOM 3461 C CA . CYS B 1 124 ? 14.719 2.342 -13.016 1 97.5 124 CYS B CA 1
ATOM 3462 C C . CYS B 1 124 ? 14.625 1.864 -11.57 1 97.5 124 CYS B C 1
ATOM 3464 O O . CYS B 1 124 ? 15.156 2.51 -10.664 1 97.5 124 CYS B O 1
ATOM 3466 N N . LEU B 1 125 ? 13.977 0.722 -11.406 1 97.56 125 LEU B N 1
ATOM 3467 C CA . LEU B 1 125 ? 13.75 0.168 -10.07 1 97.56 125 LEU B CA 1
ATOM 3468 C C . LEU B 1 125 ? 15.07 -0.055 -9.344 1 97.56 125 LEU B C 1
ATOM 3470 O O . LEU B 1 125 ? 15.219 0.338 -8.188 1 97.56 125 LEU B O 1
ATOM 3474 N N . LYS B 1 126 ? 16.031 -0.696 -10.008 1 97.31 126 LYS B N 1
ATOM 3475 C CA . LYS B 1 126 ? 17.328 -0.997 -9.398 1 97.31 126 LYS B CA 1
ATOM 3476 C C . LYS B 1 126 ? 18.062 0.282 -9.023 1 97.31 126 LYS B C 1
ATOM 3478 O O . LYS B 1 126 ? 18.625 0.383 -7.926 1 97.31 126 LYS B O 1
ATOM 3483 N N . LEU B 1 127 ? 18.016 1.279 -9.875 1 97.06 127 LEU B N 1
ATOM 3484 C CA . LEU B 1 127 ? 18.656 2.561 -9.578 1 97.06 127 LEU B CA 1
ATOM 3485 C C . LEU B 1 127 ? 17.984 3.238 -8.391 1 97.06 127 LEU B C 1
ATOM 3487 O O . LEU B 1 127 ? 18.656 3.672 -7.453 1 97.06 127 LEU B O 1
ATOM 3491 N N . MET B 1 128 ? 16.75 3.256 -8.359 1 96.19 128 MET B N 1
ATOM 3492 C CA . MET B 1 128 ? 15.984 3.979 -7.348 1 96.19 128 MET B CA 1
ATOM 3493 C C . MET B 1 128 ? 16.125 3.303 -5.984 1 96.19 128 MET B C 1
ATOM 3495 O O . MET B 1 128 ? 16.172 3.979 -4.957 1 96.19 128 MET B O 1
ATOM 3499 N N . ALA B 1 129 ? 16.203 1.994 -5.988 1 96.5 129 ALA B N 1
ATOM 3500 C CA . ALA B 1 129 ? 16.281 1.243 -4.738 1 96.5 129 ALA B CA 1
ATOM 3501 C C . ALA B 1 129 ? 17.688 1.287 -4.152 1 96.5 129 ALA B C 1
ATOM 3503 O O . ALA B 1 129 ? 17.891 0.93 -2.99 1 96.5 129 ALA B O 1
ATOM 3504 N N . SER B 1 130 ? 18.688 1.746 -4.859 1 95.56 130 SER B N 1
ATOM 3505 C CA . SER B 1 130 ? 20.078 1.741 -4.426 1 95.56 130 SER B CA 1
ATOM 3506 C C . SER B 1 130 ? 20.328 2.814 -3.373 1 95.56 130 SER B C 1
ATOM 3508 O O . SER B 1 130 ? 21.328 2.754 -2.646 1 95.56 130 SER B O 1
ATOM 3510 N N . GLY B 1 131 ? 19.469 3.869 -3.365 1 93 131 GLY B N 1
ATOM 3511 C CA . GLY B 1 131 ? 19.656 4.984 -2.451 1 93 131 GLY B CA 1
ATOM 3512 C C . GLY B 1 131 ? 20.422 6.141 -3.064 1 93 131 GLY B C 1
ATOM 3513 O O . GLY B 1 131 ? 20.531 7.207 -2.461 1 93 131 GLY B O 1
ATOM 3514 N N . GLU B 1 132 ? 20.844 5.996 -4.285 1 93.88 132 GLU B N 1
ATOM 3515 C CA . GLU B 1 132 ? 21.547 7.07 -4.977 1 93.88 132 GLU B CA 1
ATOM 3516 C C . GLU B 1 132 ? 20.578 8.031 -5.645 1 93.88 132 GLU B C 1
ATOM 3518 O O . GLU B 1 132 ? 19.406 7.703 -5.836 1 93.88 132 GLU B O 1
ATOM 3523 N N . LYS B 1 133 ? 21.047 9.289 -5.906 1 95.88 133 LYS B N 1
ATOM 3524 C CA . LYS B 1 133 ? 20.266 10.211 -6.723 1 95.88 133 LYS B CA 1
ATOM 3525 C C . LYS B 1 133 ? 20.094 9.68 -8.148 1 95.88 133 LYS B C 1
ATOM 3527 O O . LYS B 1 133 ? 21.078 9.266 -8.781 1 95.88 133 LYS B O 1
ATOM 3532 N N . VAL B 1 134 ? 18.922 9.664 -8.617 1 96.62 134 VAL B N 1
ATOM 3533 C CA . VAL B 1 134 ? 18.641 8.953 -9.859 1 96.62 134 VAL B CA 1
ATOM 3534 C C . VAL B 1 134 ? 18.078 9.922 -10.891 1 96.62 134 VAL B C 1
ATOM 3536 O O . VAL B 1 134 ? 17.188 10.719 -10.594 1 96.62 134 VAL B O 1
ATOM 3539 N N . ASN B 1 135 ? 18.641 9.875 -12.078 1 98.06 135 ASN B N 1
ATOM 3540 C CA . ASN B 1 135 ? 18.109 10.406 -13.328 1 98.06 135 ASN B CA 1
ATOM 3541 C C . ASN B 1 135 ? 18.016 9.32 -14.398 1 98.06 135 ASN B C 1
ATOM 3543 O O . ASN B 1 135 ? 18.938 8.523 -14.57 1 98.06 135 ASN B O 1
ATOM 3547 N N . TYR B 1 136 ? 16.875 9.203 -14.977 1 98.12 136 TYR B N 1
ATOM 3548 C CA . TYR B 1 136 ? 16.625 8.195 -16 1 98.12 136 TYR B CA 1
ATOM 3549 C C . TYR B 1 136 ? 15.734 8.75 -17.109 1 98.12 136 TYR B C 1
ATOM 3551 O O . TYR B 1 136 ? 14.734 9.422 -16.828 1 98.12 136 TYR B O 1
ATOM 3559 N N . SER B 1 137 ? 16.125 8.547 -18.328 1 98 137 SER B N 1
ATOM 3560 C CA . SER B 1 137 ? 15.344 8.984 -19.484 1 98 137 SER B CA 1
ATOM 3561 C C . SER B 1 137 ? 15.203 7.863 -20.516 1 98 137 SER B C 1
ATOM 3563 O O . SER B 1 137 ? 16.078 7.68 -21.359 1 98 137 SER B O 1
ATOM 3565 N N . GLY B 1 138 ? 14.086 7.156 -20.344 1 97.88 138 GLY B N 1
ATOM 3566 C CA . GLY B 1 138 ? 13.773 6.113 -21.312 1 97.88 138 GLY B CA 1
ATOM 3567 C C . GLY B 1 138 ? 12.562 6.434 -22.172 1 97.88 138 GLY B C 1
ATOM 3568 O O . GLY B 1 138 ? 12.109 7.578 -22.203 1 97.88 138 GLY B O 1
ATOM 3569 N N . LYS B 1 139 ? 12.148 5.457 -22.953 1 97.5 139 LYS B N 1
ATOM 3570 C CA . LYS B 1 139 ? 10.969 5.59 -23.797 1 97.5 139 LYS B CA 1
ATOM 3571 C C . LYS B 1 139 ? 9.688 5.617 -22.969 1 97.5 139 LYS B C 1
ATOM 3573 O O . LYS B 1 139 ? 8.742 6.344 -23.281 1 97.5 139 LYS B O 1
ATOM 3578 N N . PHE B 1 140 ? 9.641 4.805 -21.875 1 97.44 140 PHE B N 1
ATOM 3579 C CA . PHE B 1 140 ? 8.414 4.613 -21.094 1 97.44 140 PHE B CA 1
ATOM 3580 C C . PHE B 1 140 ? 8.492 5.34 -19.766 1 97.44 140 PHE B C 1
ATOM 3582 O O . PHE B 1 140 ? 7.469 5.699 -19.188 1 97.44 140 PHE B O 1
ATOM 3589 N N . PHE B 1 141 ? 9.711 5.535 -19.281 1 97.62 141 PHE B N 1
ATOM 3590 C CA . PHE B 1 141 ? 9.891 6.086 -17.938 1 97.62 141 PHE B CA 1
ATOM 3591 C C . PHE B 1 141 ? 10.914 7.215 -17.953 1 97.62 141 PHE B C 1
ATOM 3593 O O . PHE B 1 141 ? 11.945 7.117 -18.609 1 97.62 141 PHE B O 1
ATOM 3600 N N . LYS B 1 142 ? 10.555 8.266 -17.281 1 97.75 142 LYS B N 1
ATOM 3601 C CA . LYS B 1 142 ? 11.43 9.406 -17.031 1 97.75 142 LYS B CA 1
ATOM 3602 C C . LYS B 1 142 ? 11.477 9.758 -15.547 1 97.75 142 LYS B C 1
ATOM 3604 O O . LYS B 1 142 ? 10.438 9.875 -14.898 1 97.75 142 LYS B O 1
ATOM 3609 N N . VAL B 1 143 ? 12.633 9.82 -14.992 1 97.19 143 VAL B N 1
ATOM 3610 C CA . VAL B 1 143 ? 12.875 10.133 -13.586 1 97.19 143 VAL B CA 1
ATOM 3611 C C . VAL B 1 143 ? 13.891 11.266 -13.477 1 97.19 143 VAL B C 1
ATOM 3613 O O . VAL B 1 143 ? 14.945 11.219 -14.109 1 97.19 143 VAL B O 1
ATOM 3616 N N . ASN B 1 144 ? 13.5 12.281 -12.734 1 96.94 144 ASN B N 1
ATOM 3617 C CA . ASN B 1 144 ? 14.414 13.398 -12.516 1 96.94 144 ASN B CA 1
ATOM 3618 C C . ASN B 1 144 ? 14.648 13.656 -11.031 1 96.94 144 ASN B C 1
ATOM 3620 O O . ASN B 1 144 ? 13.703 13.93 -10.289 1 96.94 144 ASN B O 1
ATOM 3624 N N . ASN B 1 145 ? 15.875 13.578 -10.609 1 94.25 145 ASN B N 1
ATOM 3625 C CA . ASN B 1 145 ? 16.344 13.984 -9.289 1 94.25 145 ASN B CA 1
ATOM 3626 C C . ASN B 1 145 ? 15.609 13.242 -8.18 1 94.25 145 ASN B C 1
ATOM 3628 O O . ASN B 1 145 ? 15.18 13.859 -7.199 1 94.25 145 ASN B O 1
ATOM 3632 N N . PHE B 1 146 ? 15.461 11.977 -8.359 1 94.81 146 PHE B N 1
ATOM 3633 C CA . PHE B 1 146 ? 14.852 11.141 -7.328 1 94.81 146 PHE B CA 1
ATOM 3634 C C . PHE B 1 146 ? 15.914 10.609 -6.367 1 94.81 146 PHE B C 1
ATOM 3636 O O . PHE B 1 146 ? 16.984 10.164 -6.793 1 94.81 146 PHE B O 1
ATOM 3643 N N . LYS B 1 147 ? 15.633 10.68 -5.156 1 93.88 147 LYS B N 1
ATOM 3644 C CA . LYS B 1 147 ? 16.453 10.023 -4.148 1 93.88 147 LYS B CA 1
ATOM 3645 C C . LYS B 1 147 ? 15.617 9.562 -2.961 1 93.88 147 LYS B C 1
ATOM 3647 O O . LYS B 1 147 ? 14.867 10.352 -2.383 1 93.88 147 LYS B O 1
ATOM 3652 N N . ILE B 1 148 ? 15.742 8.305 -2.66 1 92.12 148 ILE B N 1
ATOM 3653 C CA . ILE B 1 148 ? 15.062 7.793 -1.478 1 92.12 148 ILE B CA 1
ATOM 3654 C C . ILE B 1 148 ? 15.594 8.492 -0.229 1 92.12 148 ILE B C 1
ATOM 3656 O O . ILE B 1 148 ? 16.797 8.75 -0.119 1 92.12 148 ILE B O 1
ATOM 3660 N N . LEU B 1 149 ? 14.75 8.742 0.69 1 87.69 149 LEU B N 1
ATOM 3661 C CA . LEU B 1 149 ? 15.023 9.578 1.855 1 87.69 149 LEU B CA 1
ATOM 3662 C C . LEU B 1 149 ? 16.031 8.906 2.781 1 87.69 149 LEU B C 1
ATOM 3664 O O . LEU B 1 149 ? 16.828 9.586 3.436 1 87.69 149 LEU B O 1
ATOM 3668 N N . TYR B 1 150 ? 16.016 7.609 2.863 1 87.19 150 TYR B N 1
ATOM 3669 C CA . TYR B 1 150 ? 16.891 6.867 3.754 1 87.19 150 TYR B CA 1
ATOM 3670 C C . TYR B 1 150 ? 17.922 6.07 2.959 1 87.19 150 TYR B C 1
ATOM 3672 O O . TYR B 1 150 ? 17.734 5.836 1.761 1 87.19 150 TYR B O 1
ATOM 3680 N N . GLN B 1 151 ? 18.875 5.746 3.678 1 88.75 151 GLN B N 1
ATOM 3681 C CA . GLN B 1 151 ? 19.844 4.855 3.057 1 88.75 151 GLN B CA 1
ATOM 3682 C C . GLN B 1 151 ? 19.391 3.4 3.146 1 88.75 151 GLN B C 1
ATOM 3684 O O . GLN B 1 151 ? 19.297 2.84 4.242 1 88.75 151 GLN B O 1
ATOM 3689 N N . PRO B 1 152 ? 19.109 2.871 1.986 1 91.75 152 PRO B N 1
ATOM 3690 C CA . PRO B 1 152 ? 18.75 1.453 2.027 1 91.75 152 PRO B CA 1
ATOM 3691 C C . PRO B 1 152 ? 19.844 0.579 2.623 1 91.75 152 PRO B C 1
ATOM 3693 O O . PRO B 1 152 ? 21.031 0.869 2.449 1 91.75 152 PRO B O 1
ATOM 3696 N N . GLN B 1 153 ? 19.438 -0.463 3.299 1 88.88 153 GLN B N 1
ATOM 3697 C CA . GLN B 1 153 ? 20.391 -1.368 3.926 1 88.88 153 GLN B CA 1
ATOM 3698 C C . GLN B 1 153 ? 21.203 -2.129 2.877 1 88.88 153 GLN B C 1
ATOM 3700 O O . GLN B 1 153 ? 22.406 -2.348 3.047 1 88.88 153 GLN B O 1
ATOM 3705 N N . ARG B 1 154 ? 20.422 -2.639 1.804 1 92.56 154 ARG B N 1
ATOM 3706 C CA . ARG B 1 154 ? 21.047 -3.27 0.647 1 92.56 154 ARG B CA 1
ATOM 3707 C C . ARG B 1 154 ? 20.969 -2.369 -0.581 1 92.56 154 ARG B C 1
ATOM 3709 O O . ARG B 1 154 ? 19.906 -1.795 -0.865 1 92.56 154 ARG B O 1
ATOM 3716 N N . LYS B 1 155 ? 22.062 -2.299 -1.232 1 90.56 155 LYS B N 1
ATOM 3717 C CA . LYS B 1 155 ? 22.094 -1.507 -2.459 1 90.56 155 LYS B CA 1
ATOM 3718 C C . LYS B 1 155 ? 21.344 -2.211 -3.584 1 90.56 155 LYS B C 1
ATOM 3720 O O . LYS B 1 155 ? 20.844 -1.563 -4.512 1 90.56 155 LYS B O 1
ATOM 3725 N N . GLN B 1 156 ? 21.281 -3.537 -3.436 1 95.31 156 GLN B N 1
ATOM 3726 C CA . GLN B 1 156 ? 20.609 -4.312 -4.477 1 95.31 156 GLN B CA 1
ATOM 3727 C C . GLN B 1 156 ? 19.609 -5.297 -3.877 1 95.31 156 GLN B C 1
ATOM 3729 O O . GLN B 1 156 ? 20 -6.246 -3.195 1 95.31 156 GLN B O 1
ATOM 3734 N N . ILE B 1 157 ? 18.375 -5 -4.098 1 97.94 157 ILE B N 1
ATOM 3735 C CA . ILE B 1 157 ? 17.312 -5.945 -3.779 1 97.94 157 ILE B CA 1
ATOM 3736 C C . ILE B 1 157 ? 17.078 -6.875 -4.965 1 97.94 157 ILE B C 1
ATOM 3738 O O . ILE B 1 157 ? 16.891 -6.418 -6.094 1 97.94 157 ILE B O 1
ATOM 3742 N N . PRO B 1 158 ? 17.172 -8.219 -4.797 1 98.44 158 PRO B N 1
ATOM 3743 C CA . PRO B 1 158 ? 17 -9.148 -5.914 1 98.44 158 PRO B CA 1
ATOM 3744 C C . PRO B 1 158 ? 15.664 -8.953 -6.633 1 98.44 158 PRO B C 1
ATOM 3746 O O . PRO B 1 158 ? 14.641 -8.727 -5.992 1 98.44 158 PRO B O 1
ATOM 3749 N N . VAL B 1 159 ? 15.766 -9.031 -7.926 1 98.69 159 VAL B N 1
ATOM 3750 C CA . VAL B 1 159 ? 14.594 -8.93 -8.789 1 98.69 159 VAL B CA 1
ATOM 3751 C C . VAL B 1 159 ? 14.414 -10.227 -9.57 1 98.69 159 VAL B C 1
ATOM 3753 O O . VAL B 1 159 ? 15.359 -10.727 -10.188 1 98.69 159 VAL B O 1
ATOM 3756 N N . PHE B 1 160 ? 13.242 -10.812 -9.445 1 98.88 160 PHE B N 1
ATOM 3757 C CA . PHE B 1 160 ? 12.836 -11.945 -10.273 1 98.88 160 PHE B CA 1
ATOM 3758 C C . PHE B 1 160 ? 11.805 -11.516 -11.305 1 98.88 160 PHE B C 1
ATOM 3760 O O . PHE B 1 160 ? 11.055 -10.562 -11.086 1 98.88 160 PHE B O 1
ATOM 3767 N N . MET B 1 161 ? 11.766 -12.188 -12.453 1 98.69 161 MET B N 1
ATOM 3768 C CA . MET B 1 161 ? 10.844 -11.859 -13.531 1 98.69 161 MET B CA 1
ATOM 3769 C C . MET B 1 161 ? 9.984 -13.062 -13.906 1 98.69 161 MET B C 1
ATOM 3771 O O . MET B 1 161 ? 10.516 -14.148 -14.156 1 98.69 161 MET B O 1
ATOM 3775 N N . ALA B 1 162 ? 8.688 -12.836 -13.836 1 98.19 162 ALA B N 1
ATOM 3776 C CA . ALA B 1 162 ? 7.824 -13.828 -14.469 1 98.19 162 ALA B CA 1
ATOM 3777 C C . ALA B 1 162 ? 8.047 -13.867 -15.977 1 98.19 162 ALA B C 1
ATOM 3779 O O . ALA B 1 162 ? 8.211 -12.828 -16.609 1 98.19 162 ALA B O 1
ATOM 3780 N N . ALA B 1 163 ? 8.086 -15.07 -16.547 1 97.81 163 ALA B N 1
ATOM 3781 C CA . ALA B 1 163 ? 8.32 -15.203 -17.984 1 97.81 163 ALA B CA 1
ATOM 3782 C C . ALA B 1 163 ? 7.617 -16.438 -18.531 1 97.81 163 ALA B C 1
ATOM 3784 O O . ALA B 1 163 ? 7.703 -17.516 -17.969 1 97.81 163 ALA B O 1
ATOM 3785 N N . ILE B 1 164 ? 6.891 -16.234 -19.562 1 95 164 ILE B N 1
ATOM 3786 C CA . ILE B 1 164 ? 6.25 -17.344 -20.25 1 95 164 ILE B CA 1
ATOM 3787 C C . ILE B 1 164 ? 6.887 -17.547 -21.625 1 95 164 ILE B C 1
ATOM 3789 O O . ILE B 1 164 ? 7.305 -18.656 -21.969 1 95 164 ILE B O 1
ATOM 3793 N N . ASN B 1 165 ? 7.055 -16.453 -22.406 1 93.88 165 ASN B N 1
ATOM 3794 C CA . ASN B 1 165 ? 7.562 -16.578 -23.766 1 93.88 165 ASN B CA 1
ATOM 3795 C C . ASN B 1 165 ? 9.078 -16.422 -23.812 1 93.88 165 ASN B C 1
ATOM 3797 O O . ASN B 1 165 ? 9.695 -16 -22.828 1 93.88 165 ASN B O 1
ATOM 3801 N N . LYS B 1 166 ? 9.656 -16.719 -24.922 1 94.88 166 LYS B N 1
ATOM 3802 C CA . LYS B 1 166 ? 11.109 -16.766 -25.109 1 94.88 166 LYS B CA 1
ATOM 3803 C C . LYS B 1 166 ? 11.734 -15.398 -24.891 1 94.88 166 LYS B C 1
ATOM 3805 O O . LYS B 1 166 ? 12.82 -15.281 -24.328 1 94.88 166 LYS B O 1
ATOM 3810 N N . ARG B 1 167 ? 11.094 -14.367 -25.438 1 96.38 167 ARG B N 1
ATOM 3811 C CA . ARG B 1 167 ? 11.648 -13.023 -25.328 1 96.38 167 ARG B CA 1
ATOM 3812 C C . ARG B 1 167 ? 11.734 -12.578 -23.875 1 96.38 167 ARG B C 1
ATOM 3814 O O . ARG B 1 167 ? 12.719 -11.961 -23.469 1 96.38 167 ARG B O 1
ATOM 3821 N N . MET B 1 168 ? 10.711 -12.898 -23.047 1 98.06 168 MET B N 1
ATOM 3822 C CA . MET B 1 168 ? 10.719 -12.539 -21.625 1 98.06 168 MET B CA 1
ATOM 3823 C C . MET B 1 168 ? 11.742 -13.375 -20.859 1 98.06 168 MET B C 1
ATOM 3825 O O . MET B 1 168 ? 12.391 -12.875 -19.938 1 98.06 168 MET B O 1
ATOM 3829 N N . VAL B 1 169 ? 11.875 -14.625 -21.25 1 98.25 169 VAL B N 1
ATOM 3830 C CA . VAL B 1 169 ? 12.875 -15.484 -20.625 1 98.25 169 VAL B CA 1
ATOM 3831 C C . VAL B 1 169 ? 14.273 -14.93 -20.906 1 98.25 169 VAL B C 1
ATOM 3833 O O . VAL B 1 169 ? 15.109 -14.859 -20 1 98.25 169 VAL B O 1
ATOM 3836 N N . LYS B 1 170 ? 14.508 -14.531 -22.094 1 97.94 170 LYS B N 1
ATOM 3837 C CA . LYS B 1 170 ? 15.797 -13.953 -22.453 1 97.94 170 LYS B CA 1
ATOM 3838 C C . LYS B 1 170 ? 16.062 -12.672 -21.688 1 97.94 170 LYS B C 1
ATOM 3840 O O . LYS B 1 170 ? 17.172 -12.469 -21.156 1 97.94 170 LYS B O 1
ATOM 3845 N N . LEU B 1 171 ? 15.062 -11.852 -21.594 1 98.38 171 LEU B N 1
ATOM 3846 C CA . LEU B 1 171 ? 15.211 -10.602 -20.859 1 98.38 171 LEU B CA 1
ATOM 3847 C C . LEU B 1 171 ? 15.539 -10.875 -19.391 1 98.38 171 LEU B C 1
ATOM 3849 O O . LEU B 1 171 ? 16.406 -10.211 -18.812 1 98.38 171 LEU B O 1
ATOM 3853 N N . ALA B 1 172 ? 14.805 -11.812 -18.781 1 98.44 172 ALA B N 1
ATOM 3854 C CA . ALA B 1 172 ? 15.078 -12.18 -17.406 1 98.44 172 ALA B CA 1
ATOM 3855 C C . ALA B 1 172 ? 16.531 -12.602 -17.234 1 98.44 172 ALA B C 1
ATOM 3857 O O . ALA B 1 172 ? 17.203 -12.18 -16.281 1 98.44 172 ALA B O 1
ATOM 3858 N N . SER B 1 173 ? 17 -13.391 -18.141 1 97.56 173 SER B N 1
ATOM 3859 C CA . SER B 1 173 ? 18.375 -13.883 -18.078 1 97.56 173 SER B CA 1
ATOM 3860 C C . SER B 1 173 ? 19.375 -12.734 -18.172 1 97.56 173 SER B C 1
ATOM 3862 O O . SER B 1 173 ? 20.484 -12.828 -17.609 1 97.56 173 SER B O 1
ATOM 3864 N N . GLU B 1 174 ? 18.984 -11.664 -18.781 1 96.25 174 GLU B N 1
ATOM 3865 C CA . GLU B 1 174 ? 19.875 -10.531 -18.984 1 96.25 174 GLU B CA 1
ATOM 3866 C C . GLU B 1 174 ? 19.844 -9.586 -17.797 1 96.25 174 GLU B C 1
ATOM 3868 O O . GLU B 1 174 ? 20.906 -9.117 -17.344 1 96.25 174 GLU B O 1
ATOM 3873 N N . LEU B 1 175 ? 18.688 -9.383 -17.172 1 96.38 175 LEU B N 1
ATOM 3874 C CA . LEU B 1 175 ? 18.547 -8.211 -16.312 1 96.38 175 LEU B CA 1
ATOM 3875 C C . LEU B 1 175 ? 18.188 -8.633 -14.891 1 96.38 175 LEU B C 1
ATOM 3877 O O . LEU B 1 175 ? 18.406 -7.867 -13.945 1 96.38 175 LEU B O 1
ATOM 3881 N N . ALA B 1 176 ? 17.547 -9.781 -14.719 1 97.94 176 ALA B N 1
ATOM 3882 C CA . ALA B 1 176 ? 17 -10.172 -13.422 1 97.94 176 ALA B CA 1
ATOM 3883 C C . ALA B 1 176 ? 17.984 -11.055 -12.656 1 97.94 176 ALA B C 1
ATOM 3885 O O . ALA B 1 176 ? 19.031 -11.422 -13.18 1 97.94 176 ALA B O 1
ATOM 3886 N N . ASP B 1 177 ? 17.719 -11.273 -11.422 1 98 177 ASP B N 1
ATOM 3887 C CA . ASP B 1 177 ? 18.484 -12.188 -10.57 1 98 177 ASP B CA 1
ATOM 3888 C C . ASP B 1 177 ? 17.891 -13.594 -10.602 1 98 177 ASP B C 1
ATOM 3890 O O . ASP B 1 177 ? 18.531 -14.547 -10.156 1 98 177 ASP B O 1
ATOM 3894 N N . GLY B 1 178 ? 16.703 -13.695 -11.109 1 98.5 178 GLY B N 1
ATOM 3895 C CA . GLY B 1 178 ? 16.016 -14.969 -11.289 1 98.5 178 GLY B CA 1
ATOM 3896 C C . GLY B 1 178 ? 14.773 -14.867 -12.148 1 98.5 178 GLY B C 1
ATOM 3897 O O . GLY B 1 178 ? 14.32 -13.766 -12.461 1 98.5 178 GLY B O 1
ATOM 3898 N N . VAL B 1 179 ? 14.305 -16.016 -12.586 1 98.81 179 VAL B N 1
ATOM 3899 C CA . VAL B 1 179 ? 13.062 -16.109 -13.344 1 98.81 179 VAL B CA 1
ATOM 3900 C C . VAL B 1 179 ? 12 -16.828 -12.508 1 98.81 179 VAL B C 1
ATOM 3902 O O . VAL B 1 179 ? 12.328 -17.672 -11.672 1 98.81 179 VAL B O 1
ATOM 3905 N N . LEU B 1 180 ? 10.766 -16.375 -12.586 1 98.69 180 LEU B N 1
ATOM 3906 C CA . LEU B 1 180 ? 9.602 -17.047 -12.023 1 98.69 180 LEU B CA 1
ATOM 3907 C C . LEU B 1 180 ? 8.789 -17.734 -13.117 1 98.69 180 LEU B C 1
ATOM 3909 O O . LEU B 1 180 ? 8.086 -17.078 -13.891 1 98.69 180 LEU B O 1
ATOM 3913 N N . LEU B 1 181 ? 8.883 -19.062 -13.172 1 98.56 181 LEU B N 1
ATOM 3914 C CA . LEU B 1 181 ? 8.172 -19.844 -14.18 1 98.56 181 LEU B CA 1
ATOM 3915 C C . LEU B 1 181 ? 6.918 -20.469 -13.594 1 98.56 181 LEU B C 1
ATOM 3917 O O . LEU B 1 181 ? 6.828 -20.672 -12.383 1 98.56 181 LEU B O 1
ATOM 3921 N N . TYR B 1 182 ? 5.922 -20.734 -14.414 1 97.69 182 TYR B N 1
ATOM 3922 C CA . TYR B 1 182 ? 4.652 -21.328 -14.023 1 97.69 182 TYR B CA 1
ATOM 3923 C C . TYR B 1 182 ? 4.051 -22.125 -15.172 1 97.69 182 TYR B C 1
ATOM 3925 O O . TYR B 1 182 ? 4.07 -21.688 -16.328 1 97.69 182 TYR B O 1
ATOM 3933 N N . LEU B 1 183 ? 3.607 -23.297 -14.93 1 98 183 LEU B N 1
ATOM 3934 C CA . LEU B 1 183 ? 2.887 -24.172 -15.836 1 98 183 LEU B CA 1
ATOM 3935 C C . LEU B 1 183 ? 3.705 -24.453 -17.094 1 98 183 LEU B C 1
ATOM 3937 O O . LEU B 1 183 ? 3.213 -24.281 -18.219 1 98 183 LEU B O 1
ATOM 3941 N N . ARG B 1 184 ? 4.875 -24.922 -16.938 1 98 184 ARG B N 1
ATOM 3942 C CA . ARG B 1 184 ? 5.73 -25.391 -18.016 1 98 184 ARG B CA 1
ATOM 3943 C C . ARG B 1 184 ? 5.828 -26.906 -18.016 1 98 184 ARG B C 1
ATOM 3945 O O . ARG B 1 184 ? 6.246 -27.516 -17.031 1 98 184 ARG B O 1
ATOM 3952 N N . PRO B 1 185 ? 5.426 -27.484 -19.172 1 98 185 PRO B N 1
ATOM 3953 C CA . PRO B 1 185 ? 5.613 -28.922 -19.25 1 98 185 PRO B CA 1
ATOM 3954 C C . PRO B 1 185 ? 7.059 -29.359 -19 1 98 185 PRO B C 1
ATOM 3956 O O . PRO B 1 185 ? 7.988 -28.672 -19.438 1 98 185 PRO B O 1
ATOM 3959 N N . LEU B 1 186 ? 7.18 -30.484 -18.297 1 97.69 186 LEU B N 1
ATOM 3960 C CA . LEU B 1 186 ? 8.484 -30.953 -17.828 1 97.69 186 LEU B CA 1
ATOM 3961 C C . LEU B 1 186 ? 9.5 -30.953 -18.969 1 97.69 186 LEU B C 1
ATOM 3963 O O . LEU B 1 186 ? 10.617 -30.469 -18.812 1 97.69 186 LEU B O 1
ATOM 3967 N N . ASP B 1 187 ? 9.164 -31.469 -20.141 1 96.19 187 ASP B N 1
ATOM 3968 C CA . ASP B 1 187 ? 10.094 -31.562 -21.266 1 96.19 187 ASP B CA 1
ATOM 3969 C C . ASP B 1 187 ? 10.43 -30.172 -21.797 1 96.19 187 ASP B C 1
ATOM 3971 O O . ASP B 1 187 ? 11.578 -29.906 -22.172 1 96.19 187 ASP B O 1
ATOM 3975 N N . GLU B 1 188 ? 9.438 -29.359 -21.891 1 98.06 188 GLU B N 1
ATOM 3976 C CA . GLU B 1 188 ? 9.664 -27.984 -22.312 1 98.06 188 GLU B CA 1
ATOM 3977 C C . GLU B 1 188 ? 10.508 -27.219 -21.297 1 98.06 188 GLU B C 1
ATOM 3979 O O . GLU B 1 188 ? 11.375 -26.438 -21.656 1 98.06 188 GLU B O 1
ATOM 3984 N N . LEU B 1 189 ? 10.242 -27.438 -20.016 1 98.56 189 LEU B N 1
ATOM 3985 C CA . LEU B 1 189 ? 11 -26.828 -18.938 1 98.56 189 LEU B CA 1
ATOM 3986 C C . LEU B 1 189 ? 12.492 -27.125 -19.078 1 98.56 189 LEU B C 1
ATOM 3988 O O . LEU B 1 189 ? 13.32 -26.234 -18.938 1 98.56 189 LEU B O 1
ATOM 3992 N N . LYS B 1 190 ? 12.805 -28.359 -19.438 1 98 190 LYS B N 1
ATOM 3993 C CA . LYS B 1 190 ? 14.203 -28.75 -19.609 1 98 190 LYS B CA 1
ATOM 3994 C C . LYS B 1 190 ? 14.867 -27.906 -20.703 1 98 190 LYS B C 1
ATOM 3996 O O . LYS B 1 190 ? 16.016 -27.469 -20.531 1 98 190 LYS B O 1
ATOM 4001 N N . LYS B 1 191 ? 14.148 -27.688 -21.734 1 97.56 191 LYS B N 1
ATOM 4002 C CA . LYS B 1 191 ? 14.68 -26.891 -22.844 1 97.56 191 LYS B CA 1
ATOM 4003 C C . LYS B 1 191 ? 14.859 -25.422 -22.438 1 97.56 191 LYS B C 1
ATOM 4005 O O . LYS B 1 191 ? 15.891 -24.812 -22.719 1 97.56 191 LYS B O 1
ATOM 4010 N N . THR B 1 192 ? 13.836 -24.906 -21.766 1 98 192 THR B N 1
ATOM 4011 C CA . THR B 1 192 ? 13.891 -23.516 -21.297 1 98 192 THR B CA 1
ATOM 4012 C C . THR B 1 192 ? 15.055 -23.312 -20.344 1 98 192 THR B C 1
ATOM 4014 O O . THR B 1 192 ? 15.781 -22.328 -20.438 1 98 192 THR B O 1
ATOM 4017 N N . VAL B 1 193 ? 15.234 -24.266 -19.422 1 98 193 VAL B N 1
ATOM 4018 C CA . VAL B 1 193 ? 16.312 -24.188 -18.438 1 98 193 VAL B CA 1
ATOM 4019 C C . VAL B 1 193 ? 17.656 -24.203 -19.141 1 98 193 VAL B C 1
ATOM 4021 O O . VAL B 1 193 ? 18.578 -23.469 -18.766 1 98 193 VAL B O 1
ATOM 4024 N N . ALA B 1 194 ? 17.781 -25.047 -20.109 1 96.88 194 ALA B N 1
ATOM 4025 C CA . ALA B 1 194 ? 19.031 -25.094 -20.875 1 96.88 194 ALA B CA 1
ATOM 4026 C C . ALA B 1 194 ? 19.328 -23.75 -21.516 1 96.88 194 ALA B C 1
ATOM 4028 O O . ALA B 1 194 ? 20.469 -23.281 -21.484 1 96.88 194 ALA B O 1
ATOM 4029 N N . ASP B 1 195 ? 18.312 -23.141 -22.094 1 96.56 195 ASP B N 1
ATOM 4030 C CA . ASP B 1 195 ? 18.453 -21.828 -22.719 1 96.56 195 ASP B CA 1
ATOM 4031 C C . ASP B 1 195 ? 18.859 -20.781 -21.672 1 96.56 195 ASP B C 1
ATOM 4033 O O . ASP B 1 195 ? 19.75 -19.953 -21.922 1 96.56 195 ASP B O 1
ATOM 4037 N N . ILE B 1 196 ? 18.203 -20.812 -20.531 1 97.88 196 ILE B N 1
ATOM 4038 C CA . ILE B 1 196 ? 18.5 -19.875 -19.453 1 97.88 196 ILE B CA 1
ATOM 4039 C C . ILE B 1 196 ? 19.953 -20.031 -19.016 1 97.88 196 ILE B C 1
ATOM 4041 O O . ILE B 1 196 ? 20.672 -19.047 -18.859 1 97.88 196 ILE B O 1
ATOM 4045 N N . LYS B 1 197 ? 20.391 -21.297 -18.844 1 96.06 197 LYS B N 1
ATOM 4046 C CA . LYS B 1 197 ? 21.75 -21.562 -18.406 1 96.06 197 LYS B CA 1
ATOM 4047 C C . LYS B 1 197 ? 22.766 -21.031 -19.422 1 96.06 197 LYS B C 1
ATOM 4049 O O . LYS B 1 197 ? 23.797 -20.469 -19.031 1 96.06 197 LYS B O 1
ATOM 4054 N N . GLN B 1 198 ? 22.453 -21.156 -20.625 1 95.75 198 GLN B N 1
ATOM 4055 C CA . GLN B 1 198 ? 23.328 -20.641 -21.656 1 95.75 198 GLN B CA 1
ATOM 4056 C C . GLN B 1 198 ? 23.406 -19.125 -21.625 1 95.75 198 GLN B C 1
ATOM 4058 O O . GLN B 1 198 ? 24.5 -18.547 -21.781 1 95.75 198 GLN B O 1
ATOM 4063 N N . ASN B 1 199 ? 22.297 -18.516 -21.359 1 95.44 199 ASN B N 1
ATOM 4064 C CA . ASN B 1 199 ? 22.219 -17.047 -21.391 1 95.44 199 ASN B CA 1
ATOM 4065 C C . ASN B 1 199 ? 22.75 -16.438 -20.109 1 95.44 199 ASN B C 1
ATOM 4067 O O . ASN B 1 199 ? 23.016 -15.234 -20.047 1 95.44 199 ASN B O 1
ATOM 4071 N N . THR B 1 200 ? 22.844 -17.188 -19.156 1 96.44 200 THR B N 1
ATOM 4072 C CA . THR B 1 200 ? 23.266 -16.656 -17.859 1 96.44 200 THR B CA 1
ATOM 4073 C C . THR B 1 200 ? 24.672 -17.156 -17.516 1 96.44 200 THR B C 1
ATOM 4075 O O . THR B 1 200 ? 25.078 -17.109 -16.344 1 96.44 200 THR B O 1
ATOM 4078 N N . LYS B 1 201 ? 25.344 -17.562 -18.625 1 85 201 LYS B N 1
ATOM 4079 C CA . LYS B 1 201 ? 26.734 -17.969 -18.453 1 85 201 LYS B CA 1
ATOM 4080 C C . LYS B 1 201 ? 27.609 -16.812 -18.016 1 85 201 LYS B C 1
ATOM 4082 O O . LYS B 1 201 ? 27.531 -15.711 -18.578 1 85 201 LYS B O 1
ATOM 4087 N N . GLY B 1 202 ? 28.031 -16.781 -16.781 1 84.44 202 GLY B N 1
ATOM 4088 C CA . GLY B 1 202 ? 28.922 -15.75 -16.281 1 84.44 202 GLY B CA 1
ATOM 4089 C C . GLY B 1 202 ? 28.344 -15.016 -15.086 1 84.44 202 GLY B C 1
ATOM 4090 O O . GLY B 1 202 ? 29.047 -14.258 -14.414 1 84.44 202 GLY B O 1
ATOM 4091 N N . LYS B 1 203 ? 27.016 -15.195 -15.062 1 87.88 203 LYS B N 1
ATOM 4092 C CA . LYS B 1 203 ? 26.422 -14.602 -13.867 1 87.88 203 LYS B CA 1
ATOM 4093 C C . LYS B 1 203 ? 26.797 -15.383 -12.617 1 87.88 203 LYS B C 1
ATOM 4095 O O . LYS B 1 203 ? 26.938 -16.609 -12.656 1 87.88 203 LYS B O 1
ATOM 4100 N N . LYS B 1 204 ? 27.125 -14.703 -11.609 1 78.38 204 LYS B N 1
ATOM 4101 C CA . LYS B 1 204 ? 27.516 -15.312 -10.344 1 78.38 204 LYS B CA 1
ATOM 4102 C C . LYS B 1 204 ? 26.422 -16.234 -9.812 1 78.38 204 LYS B C 1
ATOM 4104 O O . LYS B 1 204 ? 26.719 -17.312 -9.289 1 78.38 204 LYS B O 1
ATOM 4109 N N . SER B 1 205 ? 25.188 -15.648 -9.914 1 90.75 205 SER B N 1
ATOM 4110 C CA . SER B 1 205 ? 24.062 -16.438 -9.438 1 90.75 205 SER B CA 1
ATOM 4111 C C . SER B 1 205 ? 22.766 -16.047 -10.148 1 90.75 205 SER B C 1
ATOM 4113 O O . SER B 1 205 ? 22.562 -14.867 -10.461 1 90.75 205 SER B O 1
ATOM 4115 N N . PHE B 1 206 ? 22.031 -17.062 -10.633 1 97.44 206 PHE B N 1
ATOM 4116 C CA . PHE B 1 206 ? 20.719 -16.875 -11.234 1 97.44 206 PHE B CA 1
ATOM 4117 C C . PHE B 1 206 ? 19.766 -17.969 -10.797 1 97.44 206 PHE B C 1
ATOM 4119 O O . PHE B 1 206 ? 20.078 -19.156 -10.898 1 97.44 206 PHE B O 1
ATOM 4126 N N . GLU B 1 207 ? 18.703 -17.547 -10.273 1 97.75 207 GLU B N 1
ATOM 4127 C CA . GLU B 1 207 ? 17.75 -18.531 -9.766 1 97.75 207 GLU B CA 1
ATOM 4128 C C . GLU B 1 207 ? 16.719 -18.891 -10.828 1 97.75 207 GLU B C 1
ATOM 4130 O O . GLU B 1 207 ? 16.094 -18 -11.406 1 97.75 207 GLU B O 1
ATOM 4135 N N . VAL B 1 208 ? 16.562 -20.156 -11.094 1 98.31 208 VAL B N 1
ATOM 4136 C CA . VAL B 1 208 ? 15.43 -20.656 -11.867 1 98.31 208 VAL B CA 1
ATOM 4137 C C . VAL B 1 208 ? 14.32 -21.094 -10.922 1 98.31 208 VAL B C 1
ATOM 4139 O O . VAL B 1 208 ? 14.266 -22.266 -10.516 1 98.31 208 VAL B O 1
ATOM 4142 N N . ALA B 1 209 ? 13.469 -20.156 -10.562 1 98.69 209 ALA B N 1
ATOM 4143 C CA . ALA B 1 209 ? 12.328 -20.438 -9.703 1 98.69 209 ALA B CA 1
ATOM 4144 C C . ALA B 1 209 ? 11.109 -20.844 -10.523 1 98.69 209 ALA B C 1
ATOM 4146 O O . ALA B 1 209 ? 10.867 -20.297 -11.602 1 98.69 209 ALA B O 1
ATOM 4147 N N . SER B 1 210 ? 10.391 -21.812 -10.039 1 98.69 210 SER B N 1
ATOM 4148 C CA . SER B 1 210 ? 9.148 -22.25 -10.672 1 98.69 210 SER B CA 1
ATOM 4149 C C . SER B 1 210 ? 8.094 -22.609 -9.633 1 98.69 210 SER B C 1
ATOM 4151 O O . SER B 1 210 ? 8.375 -23.312 -8.664 1 98.69 210 SER B O 1
ATOM 4153 N N . SER B 1 211 ? 6.93 -22 -9.836 1 98.25 211 SER B N 1
ATOM 4154 C CA . SER B 1 211 ? 5.809 -22.328 -8.961 1 98.25 211 SER B CA 1
ATOM 4155 C C . SER B 1 211 ? 5.062 -23.562 -9.469 1 98.25 211 SER B C 1
ATOM 4157 O O . SER B 1 211 ? 4.887 -23.734 -10.672 1 98.25 211 SER B O 1
ATOM 4159 N N . PHE B 1 212 ? 4.621 -24.438 -8.539 1 98.44 212 PHE B N 1
ATOM 4160 C CA . PHE B 1 212 ? 3.906 -25.656 -8.883 1 98.44 212 PHE B CA 1
ATOM 4161 C C . PHE B 1 212 ? 2.607 -25.766 -8.086 1 98.44 212 PHE B C 1
ATOM 4163 O O . PHE B 1 212 ? 2.604 -25.609 -6.867 1 98.44 212 PHE B O 1
ATOM 4170 N N . ILE B 1 213 ? 1.516 -26 -8.844 1 98.25 213 ILE B N 1
ATOM 4171 C CA . ILE B 1 213 ? 0.283 -26.406 -8.18 1 98.25 213 ILE B CA 1
ATOM 4172 C C . ILE B 1 213 ? 0.538 -27.672 -7.355 1 98.25 213 ILE B C 1
ATOM 4174 O O . ILE B 1 213 ? 0.949 -28.703 -7.895 1 98.25 213 ILE B O 1
ATOM 4178 N N . CYS B 1 214 ? 0.301 -27.547 -6.082 1 98.5 214 CYS B N 1
ATOM 4179 C CA . CYS B 1 214 ? 0.591 -28.703 -5.246 1 98.5 214 CYS B CA 1
ATOM 4180 C C . CYS B 1 214 ? -0.613 -29.078 -4.387 1 98.5 214 CYS B C 1
ATOM 4182 O O . CYS B 1 214 ? -1.128 -28.234 -3.641 1 98.5 214 CYS B O 1
ATOM 4184 N N . ALA B 1 215 ? -1.139 -30.219 -4.5 1 98.5 215 ALA B N 1
ATOM 4185 C CA . ALA B 1 215 ? -2.139 -30.828 -3.635 1 98.5 215 ALA B CA 1
ATOM 4186 C C . ALA B 1 215 ? -1.656 -32.188 -3.117 1 98.5 215 ALA B C 1
ATOM 4188 O O . ALA B 1 215 ? -1.325 -33.062 -3.904 1 98.5 215 ALA B O 1
ATOM 4189 N N . LEU B 1 216 ? -1.602 -32.281 -1.8 1 98.5 216 LEU B N 1
ATOM 4190 C CA . LEU B 1 216 ? -0.99 -33.469 -1.163 1 98.5 216 LEU B CA 1
ATOM 4191 C C . LEU B 1 216 ? -1.887 -34 -0.059 1 98.5 216 LEU B C 1
ATOM 4193 O O . LEU B 1 216 ? -2.434 -33.25 0.74 1 98.5 216 LEU B O 1
ATOM 4197 N N . SER B 1 217 ? -2.16 -35.25 -0.118 1 98.5 217 SER B N 1
ATOM 4198 C CA . SER B 1 217 ? -2.814 -35.938 0.977 1 98.5 217 SER B CA 1
ATOM 4199 C C . SER B 1 217 ? -2.379 -37.406 1.025 1 98.5 217 SER B C 1
ATOM 4201 O O . SER B 1 217 ? -2.602 -38.156 0.074 1 98.5 217 SER B O 1
ATOM 4203 N N . ASN B 1 218 ? -1.739 -37.781 2.158 1 98 218 ASN B N 1
ATOM 4204 C CA . ASN B 1 218 ? -1.388 -39.188 2.324 1 98 218 ASN B CA 1
ATOM 4205 C C . ASN B 1 218 ? -2.627 -40.062 2.521 1 98 218 ASN B C 1
ATOM 4207 O O . ASN B 1 218 ? -2.66 -41.219 2.08 1 98 218 ASN B O 1
ATOM 4211 N N . LYS B 1 219 ? -3.664 -39.5 3.146 1 97.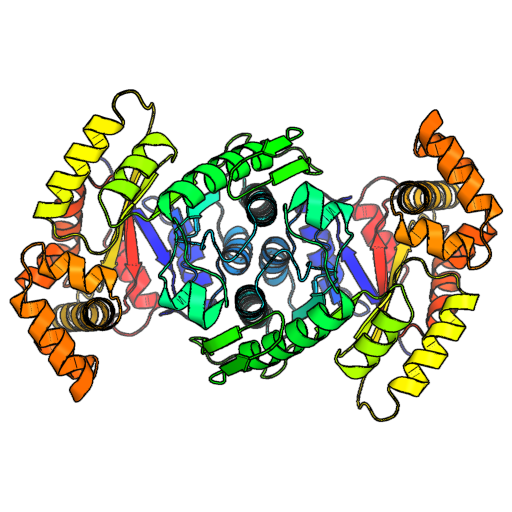38 219 LYS B N 1
ATOM 4212 C CA . LYS B 1 219 ? -4.895 -40.219 3.439 1 97.38 219 LYS B CA 1
ATOM 4213 C C . LYS B 1 219 ? -5.766 -40.375 2.193 1 97.38 219 LYS B C 1
ATOM 4215 O O . LYS B 1 219 ? -6.438 -41.375 2.004 1 97.38 219 LYS B O 1
ATOM 4220 N N . GLU B 1 220 ? -5.75 -39.375 1.351 1 97.94 220 GLU B N 1
ATOM 4221 C CA . GLU B 1 220 ? -6.609 -39.344 0.168 1 97.94 220 GLU B CA 1
ATOM 4222 C C . GLU B 1 220 ? -5.844 -38.844 -1.055 1 97.94 220 GLU B C 1
ATOM 4224 O O . GLU B 1 220 ? -6.203 -37.812 -1.637 1 97.94 220 GLU B O 1
ATOM 4229 N N . PRO B 1 221 ? -4.93 -39.625 -1.538 1 98.19 221 PRO B N 1
ATOM 4230 C CA . PRO B 1 221 ? -4.094 -39.188 -2.654 1 98.19 221 PRO B CA 1
ATOM 4231 C C . PRO B 1 221 ? -4.902 -38.875 -3.914 1 98.19 221 PRO B C 1
ATOM 4233 O O . PRO B 1 221 ? -4.551 -38 -4.68 1 98.19 221 PRO B O 1
ATOM 4236 N N . GLU B 1 222 ? -5.98 -39.656 -4.145 1 97.75 222 GLU B N 1
ATOM 4237 C CA . GLU B 1 222 ? -6.793 -39.406 -5.332 1 97.75 222 GLU B CA 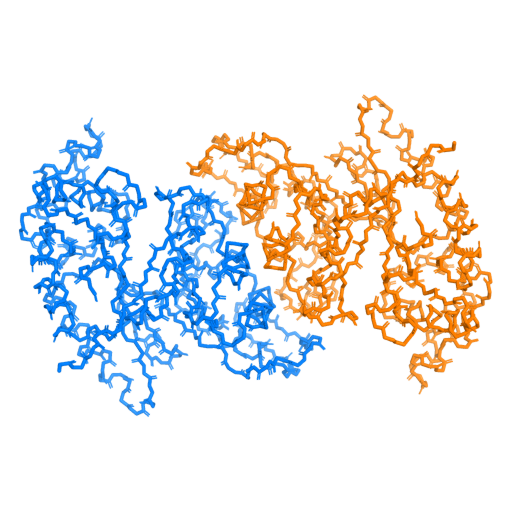1
ATOM 4238 C C . GLU B 1 222 ? -7.531 -38.094 -5.25 1 97.75 222 GLU B C 1
ATOM 4240 O O . GLU B 1 222 ? -7.676 -37.375 -6.254 1 97.75 222 GLU B O 1
ATOM 4245 N N . LYS B 1 223 ? -7.961 -37.719 -4.07 1 97.88 223 LYS B N 1
ATOM 4246 C CA . LYS B 1 223 ? -8.602 -36.406 -3.873 1 97.88 223 LYS B CA 1
ATOM 4247 C C . LYS B 1 223 ? -7.609 -35.281 -4.105 1 97.88 223 LYS B C 1
ATOM 4249 O O . LYS B 1 223 ? -7.984 -34.219 -4.602 1 97.88 223 LYS B O 1
ATOM 4254 N N . ALA B 1 224 ? -6.398 -35.469 -3.691 1 98.5 224 ALA B N 1
ATOM 4255 C CA . ALA B 1 224 ? -5.348 -34.5 -3.932 1 98.5 224 ALA B CA 1
ATOM 4256 C C . ALA B 1 224 ? -5.137 -34.281 -5.426 1 98.5 224 ALA B C 1
ATOM 4258 O O . ALA B 1 224 ? -5.031 -33.125 -5.879 1 98.5 224 ALA B O 1
ATOM 4259 N N . ARG B 1 225 ? -5.105 -35.375 -6.164 1 98.38 225 ARG B N 1
ATOM 4260 C CA . ARG B 1 225 ? -4.941 -35.281 -7.609 1 98.38 225 ARG B CA 1
ATOM 4261 C C . ARG B 1 225 ? -6.113 -34.531 -8.242 1 98.38 225 ARG B C 1
ATOM 4263 O O . ARG B 1 225 ? -5.918 -33.719 -9.141 1 98.38 225 ARG B O 1
ATOM 4270 N N . GLU B 1 226 ? -7.305 -34.844 -7.77 1 97.88 226 GLU B N 1
ATOM 4271 C CA . GLU B 1 226 ? -8.492 -34.156 -8.266 1 97.88 226 GLU B CA 1
ATOM 4272 C C . GLU B 1 226 ? -8.43 -32.656 -7.977 1 97.88 226 GLU B C 1
ATOM 4274 O O . GLU B 1 226 ? -8.82 -31.844 -8.812 1 97.88 226 GLU B O 1
ATOM 4279 N N . ARG B 1 227 ? -7.957 -32.375 -6.785 1 97.5 227 ARG B N 1
ATOM 4280 C CA . ARG B 1 227 ? -7.832 -30.969 -6.391 1 97.5 227 ARG B CA 1
ATOM 4281 C C . ARG B 1 227 ? -6.852 -30.219 -7.293 1 97.5 227 ARG B C 1
ATOM 4283 O O . ARG B 1 227 ? -7.125 -29.094 -7.727 1 97.5 227 ARG B O 1
ATOM 4290 N N . ALA B 1 228 ? -5.715 -30.797 -7.543 1 98.25 228 ALA B N 1
ATOM 4291 C CA . ALA B 1 228 ? -4.734 -30.203 -8.453 1 98.25 228 ALA B CA 1
ATOM 4292 C C . ALA B 1 228 ? -5.305 -30.047 -9.859 1 98.25 228 ALA B C 1
ATOM 4294 O O . ALA B 1 228 ? -5.098 -29.031 -10.508 1 98.25 228 ALA B O 1
ATOM 4295 N N . ALA B 1 229 ? -6.074 -31.062 -10.297 1 98.56 229 ALA B N 1
ATOM 4296 C CA . ALA B 1 229 ? -6.676 -31.047 -11.625 1 98.56 229 ALA B CA 1
ATOM 4297 C C . ALA B 1 229 ? -7.656 -29.891 -11.766 1 98.56 229 ALA B C 1
ATOM 4299 O O . ALA B 1 229 ? -7.719 -29.234 -12.812 1 98.56 229 ALA B O 1
ATOM 4300 N N . LYS B 1 230 ? -8.375 -29.688 -10.75 1 97.38 230 LYS B N 1
ATOM 4301 C CA . LYS B 1 230 ? -9.344 -28.594 -10.766 1 97.38 230 LYS B CA 1
ATOM 4302 C C . LYS B 1 230 ? -8.648 -27.234 -10.922 1 97.38 230 LYS B C 1
ATOM 4304 O O . LYS B 1 230 ? -9.062 -26.422 -11.742 1 97.38 230 LYS B O 1
ATOM 4309 N N . THR B 1 231 ? -7.613 -27.016 -10.125 1 96.62 231 THR B N 1
ATOM 4310 C CA . THR B 1 231 ? -6.855 -25.766 -10.219 1 96.62 231 THR B CA 1
ATOM 4311 C C . THR B 1 231 ? -6.207 -25.625 -11.586 1 96.62 231 THR B C 1
ATOM 4313 O O . THR B 1 231 ? -6.242 -24.562 -12.195 1 96.62 231 THR B O 1
ATOM 4316 N N . LEU B 1 232 ? -5.617 -26.703 -12.078 1 98 232 LEU B N 1
ATOM 4317 C CA . LEU B 1 232 ? -4.98 -26.688 -13.391 1 98 232 LEU B CA 1
ATOM 4318 C C . LEU B 1 232 ? -6 -26.359 -14.484 1 98 232 LEU B C 1
ATOM 4320 O O . LEU B 1 232 ? -5.723 -25.562 -15.375 1 98 232 LEU B O 1
ATOM 4324 N N . ALA B 1 233 ? -7.23 -26.906 -14.391 1 97.94 233 ALA B N 1
ATOM 4325 C CA . ALA B 1 233 ? -8.289 -26.656 -15.367 1 97.94 233 ALA B CA 1
ATOM 4326 C C . ALA B 1 233 ? -8.664 -25.188 -15.414 1 97.94 233 ALA B C 1
ATOM 4328 O O . ALA B 1 233 ? -8.914 -24.625 -16.484 1 97.94 233 ALA B O 1
ATOM 4329 N N . PHE B 1 234 ? -8.648 -24.625 -14.328 1 94.31 234 PHE B N 1
ATOM 4330 C CA . PHE B 1 234 ? -8.938 -23.203 -14.234 1 94.31 234 PHE B CA 1
ATOM 4331 C C . PHE B 1 234 ? -7.922 -22.391 -15.031 1 94.31 234 PHE B C 1
ATOM 4333 O O . PHE B 1 234 ? -8.297 -21.578 -15.875 1 94.31 234 PHE B O 1
ATOM 4340 N N . TYR B 1 235 ? -6.609 -22.609 -14.734 1 94.81 235 TYR B N 1
ATOM 4341 C CA . TYR B 1 235 ? -5.555 -21.844 -15.383 1 94.81 235 TYR B CA 1
ATOM 4342 C C . TYR B 1 235 ? -5.555 -22.094 -16.891 1 94.81 235 TYR B C 1
ATOM 4344 O O . TYR B 1 235 ? -5.32 -21.172 -17.672 1 94.81 235 TYR B O 1
ATOM 4352 N N . VAL B 1 236 ? -5.828 -23.312 -17.281 1 96.69 236 VAL B N 1
ATOM 4353 C CA . VAL B 1 236 ? -5.855 -23.656 -18.703 1 96.69 236 VAL B CA 1
ATOM 4354 C C . VAL B 1 236 ? -7.02 -22.938 -19.375 1 96.69 236 VAL B C 1
ATOM 4356 O O . VAL B 1 236 ? -6.863 -22.406 -20.484 1 96.69 236 VAL B O 1
ATOM 4359 N N . ALA B 1 237 ? -8.125 -22.875 -18.734 1 94.62 237 ALA B N 1
ATOM 4360 C CA . ALA B 1 237 ? -9.352 -22.375 -19.359 1 94.62 237 ALA B CA 1
ATOM 4361 C C . ALA B 1 237 ? -9.367 -20.844 -19.359 1 94.62 237 ALA B C 1
ATOM 4363 O O . ALA B 1 237 ? -9.812 -20.234 -20.344 1 94.62 237 ALA B O 1
ATOM 4364 N N . VAL B 1 238 ? -8.844 -20.266 -18.281 1 87.75 238 VAL B N 1
ATOM 4365 C CA . VAL B 1 238 ? -9.039 -18.844 -18.094 1 87.75 238 VAL B CA 1
ATOM 4366 C C . VAL B 1 238 ? -7.781 -18.078 -18.516 1 87.75 238 VAL B C 1
ATOM 4368 O O . VAL B 1 238 ? -7.859 -16.938 -18.953 1 87.75 238 VAL B O 1
ATOM 4371 N N . GLY B 1 239 ? -6.664 -18.703 -18.391 1 90.69 239 GLY B N 1
ATOM 4372 C CA . GLY B 1 239 ? -5.406 -18.062 -18.75 1 90.69 239 GLY B CA 1
ATOM 4373 C C . GLY B 1 239 ? -5.062 -18.219 -20.219 1 90.69 239 GLY B C 1
ATOM 4374 O O . GLY B 1 239 ? -4.453 -19.203 -20.625 1 90.69 239 GLY B O 1
ATOM 4375 N N . LYS B 1 240 ? -5.281 -17.125 -20.953 1 90 240 LYS B N 1
ATOM 4376 C CA . LYS B 1 240 ? -5.105 -17.172 -22.406 1 90 240 LYS B CA 1
ATOM 4377 C C . LYS B 1 240 ? -3.668 -17.516 -22.766 1 90 240 LYS B C 1
ATOM 4379 O O . LYS B 1 240 ? -3.434 -18.297 -23.703 1 90 240 LYS B O 1
ATOM 4384 N N . TYR B 1 241 ? -2.715 -17.016 -22.094 1 91.5 241 TYR B N 1
ATOM 4385 C CA . TYR B 1 241 ? -1.311 -17.281 -22.406 1 91.5 241 TYR B CA 1
ATOM 4386 C C . TYR B 1 241 ? -0.937 -18.719 -22.062 1 91.5 241 TYR B C 1
ATOM 4388 O O . TYR B 1 241 ? -0.211 -19.375 -22.828 1 91.5 241 TYR B O 1
ATOM 4396 N N . TYR B 1 242 ? -1.485 -19.219 -20.922 1 94.94 242 TYR B N 1
ATOM 4397 C CA . TYR B 1 242 ? -1.203 -20.594 -20.562 1 94.94 242 TYR B CA 1
ATOM 4398 C C . TYR B 1 242 ? -1.887 -21.562 -21.516 1 94.94 242 TYR B C 1
ATOM 4400 O O . TYR B 1 242 ? -1.311 -22.594 -21.875 1 94.94 242 TYR B O 1
ATOM 4408 N N . ASN B 1 243 ? -3.086 -21.156 -21.906 1 96.69 243 ASN B N 1
ATOM 4409 C CA . ASN B 1 243 ? -3.828 -21.938 -22.875 1 96.69 243 ASN B CA 1
ATOM 4410 C C . ASN B 1 243 ? -3.031 -22.141 -24.156 1 96.69 243 ASN B C 1
ATOM 4412 O O . ASN B 1 243 ? -2.732 -23.266 -24.547 1 96.69 243 ASN B O 1
ATOM 4416 N N . LYS B 1 244 ? -2.611 -21.078 -24.766 1 96.62 244 LYS B N 1
ATOM 4417 C CA . LYS B 1 244 ? -1.851 -21.109 -26.016 1 96.62 244 LYS B CA 1
ATOM 4418 C C . LYS B 1 244 ? -0.52 -21.828 -25.828 1 96.62 244 LYS B C 1
ATOM 4420 O O . LYS B 1 244 ? -0.147 -22.688 -26.641 1 96.62 244 LYS B O 1
ATOM 4425 N N . PHE B 1 245 ? 0.173 -21.547 -24.781 1 97.25 245 PHE B N 1
ATOM 4426 C CA . PHE B 1 245 ? 1.491 -22.109 -24.516 1 97.25 245 PHE B CA 1
ATOM 4427 C C . PHE B 1 245 ? 1.411 -23.625 -24.375 1 97.25 245 PHE B C 1
ATOM 4429 O O . PHE B 1 245 ? 2.209 -24.344 -24.969 1 97.25 245 PHE B O 1
ATOM 4436 N N . LEU B 1 246 ? 0.437 -24.156 -23.609 1 98.19 246 LEU B N 1
ATOM 4437 C CA . LEU B 1 246 ? 0.298 -25.578 -23.375 1 98.19 246 LEU B CA 1
ATOM 4438 C C . LEU B 1 246 ? -0.164 -26.297 -24.641 1 98.19 246 LEU B C 1
ATOM 4440 O O . LEU B 1 246 ? 0.269 -27.422 -24.906 1 98.19 246 LEU B O 1
ATOM 4444 N N . SER B 1 247 ? -1.018 -25.578 -25.438 1 98.06 247 SER B N 1
ATOM 4445 C CA . SER B 1 247 ? -1.438 -26.125 -26.719 1 98.06 247 SER B CA 1
ATOM 4446 C C . SER B 1 247 ? -0.25 -26.312 -27.656 1 98.06 247 SER B C 1
ATOM 4448 O O . SER B 1 247 ? -0.16 -27.328 -28.359 1 98.06 247 SER B O 1
ATOM 4450 N N . GLU B 1 248 ? 0.686 -25.422 -27.594 1 97.5 248 GLU B N 1
ATOM 4451 C CA . GLU B 1 248 ? 1.84 -25.438 -28.484 1 97.5 248 GLU B CA 1
ATOM 4452 C C . GLU B 1 248 ? 2.945 -26.344 -27.953 1 97.5 248 GLU B C 1
ATOM 4454 O O . GLU B 1 248 ? 3.924 -26.625 -28.641 1 97.5 248 GLU B O 1
ATOM 4459 N N . ASN B 1 249 ? 2.758 -26.844 -26.75 1 97.44 249 ASN B N 1
ATOM 4460 C CA . ASN B 1 249 ? 3.828 -27.625 -26.141 1 97.44 249 ASN B CA 1
ATOM 4461 C C . ASN B 1 249 ? 3.324 -28.969 -25.656 1 97.44 249 ASN B C 1
ATOM 4463 O O . ASN B 1 249 ? 3.656 -29.406 -24.547 1 97.44 249 ASN B O 1
ATOM 4467 N N . GLY B 1 250 ? 2.498 -29.625 -26.484 1 96.69 250 GLY B N 1
ATOM 4468 C CA . GLY B 1 250 ? 2.271 -31.047 -26.359 1 96.69 250 GLY B CA 1
ATOM 4469 C C . GLY B 1 250 ? 0.926 -31.391 -25.734 1 96.69 250 GLY B C 1
ATOM 4470 O O . GLY B 1 250 ? 0.601 -32.562 -25.547 1 96.69 250 GLY B O 1
ATOM 4471 N N . PHE B 1 251 ? 0.031 -30.344 -25.438 1 98.31 251 PHE B N 1
ATOM 4472 C CA . PHE B 1 251 ? -1.213 -30.656 -24.75 1 98.31 251 PHE B CA 1
ATOM 4473 C C . PHE B 1 251 ? -2.408 -30.062 -25.484 1 98.31 251 PHE B C 1
ATOM 4475 O O . PHE B 1 251 ? -3.377 -29.625 -24.859 1 98.31 251 PHE B O 1
ATOM 4482 N N . ARG B 1 252 ? -2.328 -29.969 -26.828 1 98.06 252 ARG B N 1
ATOM 4483 C CA . ARG B 1 252 ? -3.357 -29.344 -27.656 1 98.06 252 ARG B CA 1
ATOM 4484 C C . ARG B 1 252 ? -4.727 -29.969 -27.391 1 98.06 252 ARG B C 1
ATOM 4486 O O . ARG B 1 252 ? -5.703 -29.25 -27.156 1 98.06 252 ARG B O 1
ATOM 4493 N N . ASP B 1 253 ? -4.812 -31.312 -27.422 1 98 253 ASP B N 1
ATOM 4494 C CA . ASP B 1 253 ? -6.094 -31.984 -27.266 1 98 253 ASP B CA 1
ATOM 4495 C C . ASP B 1 253 ? -6.684 -31.734 -25.875 1 98 253 ASP B C 1
ATOM 4497 O O . ASP B 1 253 ? -7.867 -31.438 -25.734 1 98 253 ASP B O 1
ATOM 4501 N N . GLU B 1 254 ? -5.891 -31.875 -24.797 1 98.25 254 GLU B N 1
ATOM 4502 C CA . GLU B 1 254 ? -6.352 -31.609 -23.438 1 98.25 254 GLU B CA 1
ATOM 4503 C C . GLU B 1 254 ? -6.859 -30.188 -23.297 1 98.25 254 GLU B C 1
ATOM 4505 O O . GLU B 1 254 ? -7.934 -29.953 -22.734 1 98.25 254 GLU B O 1
ATOM 4510 N N . VAL B 1 255 ? -6.07 -29.219 -23.812 1 98.38 255 VAL B N 1
ATOM 4511 C CA . VAL B 1 255 ? -6.395 -27.797 -23.703 1 98.38 255 VAL B CA 1
ATOM 4512 C C . VAL B 1 255 ? -7.75 -27.531 -24.359 1 98.38 255 VAL B C 1
ATOM 4514 O O . VAL B 1 255 ? -8.594 -26.828 -23.781 1 98.38 255 VAL B O 1
ATOM 4517 N N . GLU B 1 256 ? -7.949 -28.109 -25.562 1 97.94 256 GLU B N 1
ATOM 4518 C CA . GLU B 1 256 ? -9.211 -27.922 -26.281 1 97.94 256 GLU B CA 1
ATOM 4519 C C . GLU B 1 256 ? -10.383 -28.484 -25.484 1 97.94 256 GLU B C 1
ATOM 4521 O O . GLU B 1 256 ? -11.406 -27.812 -25.328 1 97.94 256 GLU B O 1
ATOM 4526 N N . SER B 1 257 ? -10.242 -29.641 -24.969 1 98.19 257 SER B N 1
ATOM 4527 C CA . SER B 1 257 ? -11.305 -30.297 -24.219 1 98.19 257 SER B CA 1
ATOM 4528 C C . SER B 1 257 ? -11.602 -29.547 -22.922 1 98.19 257 SER B C 1
ATOM 4530 O O . SER B 1 257 ? -12.766 -29.344 -22.578 1 98.19 257 SER B O 1
ATOM 4532 N N . ILE B 1 258 ? -10.578 -29.203 -22.125 1 98.5 258 ILE B N 1
ATOM 4533 C CA . ILE B 1 258 ? -10.719 -28.484 -20.859 1 98.5 258 ILE B CA 1
ATOM 4534 C C . ILE B 1 258 ? -11.438 -27.156 -21.078 1 98.5 258 ILE B C 1
ATOM 4536 O O . ILE B 1 258 ? -12.391 -26.828 -20.375 1 98.5 258 ILE B O 1
ATOM 4540 N N . THR B 1 259 ? -10.945 -26.453 -22.109 1 97.88 259 THR B N 1
ATOM 4541 C CA . THR B 1 259 ? -11.516 -25.141 -22.406 1 97.88 259 THR B CA 1
ATOM 4542 C C . THR B 1 259 ? -12.992 -25.266 -22.781 1 97.88 259 THR B C 1
ATOM 4544 O O . THR B 1 259 ? -13.828 -24.516 -22.281 1 97.88 259 THR B O 1
ATOM 4547 N N . ALA B 1 260 ? -13.32 -26.25 -23.656 1 97.44 260 ALA B N 1
ATOM 4548 C CA . ALA B 1 260 ? -14.703 -26.469 -24.094 1 97.44 260 ALA B CA 1
ATOM 4549 C C . ALA B 1 260 ? -15.594 -26.828 -22.906 1 97.44 260 ALA B C 1
ATOM 4551 O O . ALA B 1 260 ? -16.688 -26.281 -22.766 1 97.44 260 ALA B O 1
ATOM 4552 N N . GLU B 1 261 ? -15.148 -27.656 -22.094 1 97.69 261 GLU B N 1
ATOM 4553 C CA . GLU B 1 261 ? -15.961 -28.156 -20.984 1 97.69 261 GLU B CA 1
ATOM 4554 C C . GLU B 1 261 ? -16.094 -27.109 -19.891 1 97.69 261 GLU B C 1
ATOM 4556 O O . GLU B 1 261 ? -17.109 -27.031 -19.203 1 97.69 261 GLU B O 1
ATOM 4561 N N . TYR B 1 262 ? -15.023 -26.359 -19.641 1 96.5 262 TYR B N 1
ATOM 4562 C CA . TYR B 1 262 ? -15.078 -25.328 -18.609 1 96.5 262 TYR B CA 1
ATOM 4563 C C . TYR B 1 262 ? -16.203 -24.328 -18.906 1 96.5 262 TYR B C 1
ATOM 4565 O O . TYR B 1 262 ? -16.891 -23.891 -17.984 1 96.5 262 TYR B O 1
ATOM 4573 N N . GLY B 1 263 ? -16.344 -23.938 -20.156 1 93.62 263 GLY B N 1
ATOM 4574 C CA . GLY B 1 263 ? -17.406 -23.031 -20.578 1 93.62 263 GLY B CA 1
ATOM 4575 C C . GLY B 1 263 ? -18.797 -23.609 -20.375 1 93.62 263 GLY B C 1
ATOM 4576 O O . GLY B 1 263 ? -19.75 -22.875 -20.156 1 93.62 263 GLY B O 1
ATOM 4577 N N . ARG B 1 264 ? -18.953 -24.953 -20.375 1 94.06 264 ARG B N 1
ATOM 4578 C CA . ARG B 1 264 ? -20.234 -25.641 -20.281 1 94.06 264 ARG B CA 1
ATOM 4579 C C . ARG B 1 264 ? -20.547 -26.047 -18.844 1 94.06 264 ARG B C 1
ATOM 4581 O O . ARG B 1 264 ? -21.625 -25.734 -18.328 1 94.06 264 ARG B O 1
ATOM 4588 N N . GLY B 1 265 ? -19.562 -26.688 -18.312 1 94.62 265 GLY B N 1
ATOM 4589 C CA . GLY B 1 265 ? -19.859 -27.312 -17.031 1 94.62 265 GLY B CA 1
ATOM 4590 C C . GLY B 1 265 ? -19 -26.781 -15.906 1 94.62 265 GLY B C 1
ATOM 4591 O O . GLY B 1 265 ? -19.109 -27.234 -14.766 1 94.62 265 GLY B O 1
ATOM 4592 N N . GLY B 1 266 ? -18.125 -25.828 -16.125 1 93.19 266 GLY B N 1
ATOM 4593 C CA . GLY B 1 266 ? -17.297 -25.234 -15.078 1 93.19 266 GLY B CA 1
ATOM 4594 C C . GLY B 1 266 ? -16.062 -26.047 -14.758 1 93.19 266 GLY B C 1
ATOM 4595 O O . GLY B 1 266 ? -15.727 -27 -15.477 1 93.19 266 GLY B O 1
ATOM 4596 N N . ALA B 1 267 ? -15.422 -25.672 -13.68 1 91.12 267 ALA B N 1
ATOM 4597 C CA . ALA B 1 267 ? -14.125 -26.219 -13.297 1 91.12 267 ALA B CA 1
ATOM 4598 C C . ALA B 1 267 ? -14.234 -27.703 -12.961 1 91.12 267 ALA B C 1
ATOM 4600 O O . ALA B 1 267 ? -13.367 -28.5 -13.336 1 91.12 267 ALA B O 1
ATOM 4601 N N . ASP B 1 268 ? -15.289 -28.062 -12.297 1 93.94 268 ASP B N 1
ATOM 4602 C CA . ASP B 1 268 ? -15.445 -29.453 -11.891 1 93.94 268 ASP B CA 1
ATOM 4603 C C . ASP B 1 268 ? -15.578 -30.375 -13.102 1 93.94 268 ASP B C 1
ATOM 4605 O O . ASP B 1 268 ? -14.914 -31.406 -13.172 1 93.94 268 ASP B O 1
ATOM 4609 N N . ALA B 1 269 ? -16.359 -29.922 -14.031 1 96.81 269 ALA B N 1
ATOM 4610 C CA . ALA B 1 269 ? -16.531 -30.719 -15.242 1 96.81 269 ALA B CA 1
ATOM 4611 C C . ALA B 1 269 ? -15.25 -30.734 -16.078 1 96.81 269 ALA B C 1
ATOM 4613 O O . ALA B 1 269 ? -14.844 -31.781 -16.594 1 96.81 269 ALA B O 1
ATOM 4614 N N . ALA B 1 270 ? -14.555 -29.625 -16.172 1 97.81 270 ALA B N 1
ATOM 4615 C CA . ALA B 1 270 ? -13.359 -29.469 -17.016 1 97.81 270 ALA B CA 1
ATOM 4616 C C . ALA B 1 270 ? -12.188 -30.266 -16.438 1 97.81 270 ALA B C 1
ATOM 4618 O O . ALA B 1 270 ? -11.344 -30.75 -17.188 1 97.81 270 ALA B O 1
ATOM 4619 N N . SER B 1 271 ? -12.227 -30.406 -15.086 1 97.69 271 SER B N 1
ATOM 4620 C CA . SER B 1 271 ? -11.109 -31.078 -14.43 1 97.69 271 SER B CA 1
ATOM 4621 C C . SER B 1 271 ? -11.008 -32.531 -14.867 1 97.69 271 SER B C 1
ATOM 4623 O O . SER B 1 271 ? -9.922 -33.125 -14.828 1 97.69 271 SER B O 1
ATOM 4625 N N . LYS B 1 272 ? -12.109 -33.125 -15.336 1 97.25 272 LYS B N 1
ATOM 4626 C CA . LYS B 1 272 ? -12.148 -34.531 -15.781 1 97.25 272 LYS B CA 1
ATOM 4627 C C . LYS B 1 272 ? -11.352 -34.719 -17.062 1 97.25 272 LYS B C 1
ATOM 4629 O O . LYS B 1 272 ? -11 -35.844 -17.422 1 97.25 272 LYS B O 1
ATOM 4634 N N . PHE B 1 273 ? -11.016 -33.594 -17.703 1 97.94 273 PHE B N 1
ATOM 4635 C CA . PHE B 1 273 ? -10.297 -33.656 -18.969 1 97.94 273 PHE B CA 1
ATOM 4636 C C . PHE B 1 273 ? -8.82 -33.375 -18.766 1 97.94 273 PHE B C 1
ATOM 4638 O O . PHE B 1 273 ? -8.047 -33.375 -19.719 1 97.94 273 PHE B O 1
ATOM 4645 N N . VAL B 1 274 ? -8.43 -33.156 -17.578 1 98.62 274 VAL B N 1
ATOM 4646 C CA . VAL B 1 274 ? -7.012 -33.062 -17.25 1 98.62 274 VAL B CA 1
ATOM 4647 C C . VAL B 1 274 ? -6.418 -34.469 -17.188 1 98.62 274 VAL B C 1
ATOM 4649 O O . VAL B 1 274 ? -6.805 -35.281 -16.344 1 98.62 274 VAL B O 1
ATOM 4652 N N . SER B 1 275 ? -5.527 -34.812 -18.109 1 98.25 275 SER B N 1
ATOM 4653 C CA . SER B 1 275 ? -4.957 -36.156 -18.172 1 98.25 275 SER B CA 1
ATOM 4654 C C . SER B 1 275 ? -3.896 -36.375 -17.109 1 98.25 275 SER B C 1
ATOM 4656 O O . SER B 1 275 ? -3.363 -35.406 -16.562 1 98.25 275 SER B O 1
ATOM 4658 N N . ASP B 1 276 ? -3.592 -37.562 -16.797 1 97.44 276 ASP B N 1
ATOM 4659 C CA . ASP B 1 276 ? -2.518 -37.906 -15.875 1 97.44 276 ASP B CA 1
ATOM 4660 C C . ASP B 1 276 ? -1.178 -37.375 -16.359 1 97.44 276 ASP B C 1
ATOM 4662 O O . ASP B 1 276 ? -0.357 -36.906 -15.555 1 97.44 276 ASP B O 1
ATOM 4666 N N . ARG B 1 277 ? -1.019 -37.438 -17.641 1 97.25 277 ARG B N 1
ATOM 4667 C CA . ARG B 1 277 ? 0.231 -36.938 -18.203 1 97.25 277 ARG B CA 1
ATOM 4668 C C . ARG B 1 277 ? 0.371 -35.438 -17.969 1 97.25 277 ARG B C 1
ATOM 4670 O O . ARG B 1 277 ? 1.468 -34.938 -17.688 1 97.25 277 ARG B O 1
ATOM 4677 N N . MET B 1 278 ? -0.751 -34.688 -18.078 1 97.94 278 MET B N 1
ATOM 4678 C CA . MET B 1 278 ? -0.749 -33.25 -17.828 1 97.94 278 MET B CA 1
ATOM 4679 C C . MET B 1 278 ? -0.441 -32.969 -16.359 1 97.94 278 MET B C 1
ATOM 4681 O O . MET B 1 278 ? 0.385 -32.094 -16.062 1 97.94 278 MET B O 1
ATOM 4685 N N . LEU B 1 279 ? -1.089 -33.656 -15.438 1 98.19 279 LEU B N 1
ATOM 4686 C CA . LEU B 1 279 ? -0.839 -33.5 -14.008 1 98.19 279 LEU B CA 1
ATOM 4687 C C . LEU B 1 279 ? 0.621 -33.781 -13.68 1 98.19 279 LEU B C 1
ATOM 4689 O O . LEU B 1 279 ? 1.274 -33 -13 1 98.19 279 LEU B O 1
ATOM 4693 N N . ASP B 1 280 ? 1.144 -34.875 -14.219 1 97.44 280 ASP B N 1
ATOM 4694 C CA . ASP B 1 280 ? 2.5 -35.312 -13.914 1 97.44 280 ASP B CA 1
ATOM 4695 C C . ASP B 1 280 ? 3.535 -34.312 -14.438 1 97.44 280 ASP B C 1
ATOM 4697 O O . ASP B 1 280 ? 4.613 -34.188 -13.859 1 97.44 280 ASP B O 1
ATOM 4701 N N . SER B 1 281 ? 3.168 -33.688 -15.516 1 98.25 281 SER B N 1
ATOM 4702 C CA . SER B 1 281 ? 4.125 -32.812 -16.188 1 98.25 281 SER B CA 1
ATOM 4703 C C . SER B 1 281 ? 4.062 -31.375 -15.633 1 98.25 281 SER B C 1
ATOM 4705 O O . SER B 1 281 ? 4.988 -30.594 -15.828 1 98.25 281 SER B O 1
ATOM 4707 N N . LEU B 1 282 ? 2.938 -31.078 -14.891 1 98.62 282 LEU B N 1
ATOM 4708 C CA . LEU B 1 282 ? 2.723 -29.656 -14.609 1 98.62 282 LEU B CA 1
ATOM 4709 C C . LEU B 1 282 ? 2.541 -29.422 -13.117 1 98.62 282 LEU B C 1
ATOM 4711 O O . LEU B 1 282 ? 2.639 -28.281 -12.641 1 98.62 282 LEU B O 1
ATOM 4715 N N . THR B 1 283 ? 2.242 -30.469 -12.336 1 98.75 283 THR B N 1
ATOM 4716 C CA . THR B 1 283 ? 1.843 -30.266 -10.945 1 98.75 283 THR B CA 1
ATOM 4717 C C . THR B 1 283 ? 2.584 -31.219 -10.023 1 98.75 283 THR B C 1
ATOM 4719 O O . THR B 1 283 ? 3.34 -32.094 -10.492 1 98.75 283 THR B O 1
ATOM 4722 N N . ILE B 1 284 ? 2.518 -31.016 -8.75 1 98.75 284 ILE B N 1
ATOM 4723 C CA . ILE B 1 284 ? 2.947 -31.891 -7.668 1 98.75 284 ILE B CA 1
ATOM 4724 C C . ILE B 1 284 ? 1.738 -32.312 -6.84 1 98.75 284 ILE B C 1
ATOM 4726 O O . ILE B 1 284 ? 1.214 -31.531 -6.043 1 98.75 284 ILE B O 1
ATOM 4730 N N . CYS B 1 285 ? 1.247 -33.562 -7.047 1 98.81 285 CYS B N 1
ATOM 4731 C CA . CYS B 1 285 ? -0 -33.906 -6.383 1 98.81 285 CYS B CA 1
ATOM 4732 C C . CYS B 1 285 ? -0.04 -35.406 -6.074 1 98.81 285 CYS B C 1
ATOM 4734 O O . CYS B 1 285 ? 0.664 -36.188 -6.711 1 98.81 285 CYS B O 1
ATOM 4736 N N . GLY B 1 286 ? -0.787 -35.844 -5.164 1 98.56 286 GLY B N 1
ATOM 4737 C CA . GLY B 1 286 ? -0.938 -37.219 -4.742 1 98.56 286 GLY B CA 1
ATOM 4738 C C . GLY B 1 286 ? -0.472 -37.469 -3.318 1 98.56 286 GLY B C 1
ATOM 4739 O O . GLY B 1 286 ? -0.712 -36.656 -2.432 1 98.56 286 GLY B O 1
ATOM 4740 N N . SER B 1 287 ? 0.108 -38.594 -3.066 1 98.5 287 SER B N 1
ATOM 4741 C CA . SER B 1 287 ? 0.706 -38.906 -1.773 1 98.5 287 SER B CA 1
ATOM 4742 C C . SER B 1 287 ? 2.025 -38.188 -1.577 1 98.5 287 SER B C 1
ATOM 4744 O O . SER B 1 287 ? 2.586 -37.625 -2.531 1 98.5 287 SER B O 1
ATOM 4746 N N . GLY B 1 288 ? 2.463 -38.156 -0.301 1 98.19 288 GLY B N 1
ATOM 4747 C CA . GLY B 1 288 ? 3.754 -37.562 -0.01 1 98.19 288 GLY B CA 1
ATOM 4748 C C . GLY B 1 288 ? 4.879 -38.125 -0.856 1 98.19 288 GLY B C 1
ATOM 4749 O O . GLY B 1 288 ? 5.727 -37.375 -1.35 1 98.19 288 GLY B O 1
ATOM 4750 N N . GLU B 1 289 ? 4.883 -39.406 -0.997 1 98 289 GLU B N 1
ATOM 4751 C CA . GLU B 1 289 ? 5.906 -40.062 -1.805 1 98 289 GLU B CA 1
ATOM 4752 C C . GLU B 1 289 ? 5.832 -39.594 -3.262 1 98 289 GLU B C 1
ATOM 4754 O O . GLU B 1 289 ? 6.855 -39.312 -3.877 1 98 289 GLU B O 1
ATOM 4759 N N . GLU B 1 290 ? 4.656 -39.562 -3.828 1 98.25 290 GLU B N 1
ATOM 4760 C CA . GLU B 1 290 ? 4.457 -39.125 -5.203 1 98.25 290 GLU B CA 1
ATOM 4761 C C . GLU B 1 290 ? 4.902 -37.656 -5.375 1 98.25 290 GLU B C 1
ATOM 4763 O O . GLU B 1 290 ? 5.535 -37.312 -6.379 1 98.25 290 GLU B O 1
ATOM 4768 N N . CYS B 1 291 ? 4.59 -36.875 -4.391 1 98.44 291 CYS B N 1
ATOM 4769 C CA . CYS B 1 291 ? 4.941 -35.438 -4.445 1 98.44 291 CYS B CA 1
ATOM 4770 C C . CYS B 1 291 ? 6.453 -35.25 -4.383 1 98.44 291 CYS B C 1
ATOM 4772 O O . CYS B 1 291 ? 7.012 -34.438 -5.113 1 98.44 291 CYS B O 1
ATOM 4774 N N . ARG B 1 292 ? 7.133 -36.031 -3.561 1 97.75 292 ARG B N 1
ATOM 4775 C CA . ARG B 1 292 ? 8.594 -35.969 -3.496 1 97.75 292 ARG B CA 1
ATOM 4776 C C . ARG B 1 292 ? 9.219 -36.375 -4.828 1 97.75 292 ARG B C 1
ATOM 4778 O O . ARG B 1 292 ? 10.18 -35.75 -5.281 1 97.75 292 ARG B O 1
ATOM 4785 N N . LYS B 1 293 ? 8.664 -37.406 -5.363 1 97.75 293 LYS B N 1
ATOM 4786 C CA . LYS B 1 293 ? 9.164 -37.844 -6.656 1 97.75 293 LYS B CA 1
ATOM 4787 C C . LYS B 1 293 ? 8.984 -36.781 -7.727 1 97.75 293 LYS B C 1
ATOM 4789 O O . LYS B 1 293 ? 9.891 -36.531 -8.516 1 97.75 293 LYS B O 1
ATOM 4794 N N . SER B 1 294 ? 7.809 -36.188 -7.738 1 98 294 SER B N 1
ATOM 4795 C CA . SER B 1 294 ? 7.539 -35.125 -8.695 1 98 294 SER B CA 1
ATOM 4796 C C . SER B 1 294 ? 8.5 -33.938 -8.5 1 98 294 SER B C 1
ATOM 4798 O O . SER B 1 294 ? 9.047 -33.438 -9.469 1 98 294 SER B O 1
ATOM 4800 N N . LEU B 1 295 ? 8.656 -33.531 -7.242 1 97.94 295 LEU B N 1
ATOM 4801 C CA . LEU B 1 295 ? 9.578 -32.438 -6.938 1 97.94 295 LEU B CA 1
ATOM 4802 C C . LEU B 1 295 ? 10.977 -32.75 -7.457 1 97.94 295 LEU B C 1
ATOM 4804 O O . LEU B 1 295 ? 11.633 -31.891 -8.047 1 97.94 295 LEU B O 1
ATOM 4808 N N . THR B 1 296 ? 11.43 -33.969 -7.238 1 97.5 296 THR B N 1
ATOM 4809 C CA . THR B 1 296 ? 12.758 -34.406 -7.684 1 97.5 296 THR B CA 1
ATOM 4810 C C . THR B 1 296 ? 12.883 -34.281 -9.195 1 97.5 296 THR B C 1
ATOM 4812 O O . THR B 1 296 ? 13.922 -33.844 -9.703 1 97.5 296 THR B O 1
ATOM 4815 N N . LYS B 1 297 ? 11.828 -34.625 -9.938 1 97.69 297 LYS B N 1
ATOM 4816 C CA . LYS B 1 297 ? 11.844 -34.5 -11.391 1 97.69 297 LYS B CA 1
ATOM 4817 C C . LYS B 1 297 ? 12.031 -33.062 -11.828 1 97.69 297 LYS B C 1
ATOM 4819 O O . LYS B 1 297 ? 12.828 -32.781 -12.734 1 97.69 297 LYS B O 1
ATOM 4824 N N . PHE B 1 298 ? 11.336 -32.156 -11.18 1 98.12 298 PHE B N 1
ATOM 4825 C CA . PHE B 1 298 ? 11.414 -30.75 -11.555 1 98.12 298 PHE B CA 1
ATOM 4826 C C . PHE B 1 298 ? 12.773 -30.156 -11.188 1 98.12 298 PHE B C 1
ATOM 4828 O O . PHE B 1 298 ? 13.344 -29.359 -11.945 1 98.12 298 PHE B O 1
ATOM 4835 N N . VAL B 1 299 ? 13.258 -30.562 -10.039 1 98 299 VAL B N 1
ATOM 4836 C CA . VAL B 1 299 ? 14.586 -30.109 -9.633 1 98 299 VAL B CA 1
ATOM 4837 C C . VAL B 1 299 ? 15.633 -30.641 -10.602 1 98 299 VAL B C 1
ATOM 4839 O O . VAL B 1 299 ? 16.547 -29.922 -11.016 1 98 299 VAL B O 1
ATOM 4842 N N . SER B 1 300 ? 15.5 -31.891 -10.969 1 97.25 300 SER B N 1
ATOM 4843 C CA . SER B 1 300 ? 16.422 -32.5 -11.906 1 97.25 300 SER B CA 1
ATOM 4844 C C . SER B 1 300 ? 16.359 -31.828 -13.273 1 97.25 300 SER B C 1
ATOM 4846 O O . SER B 1 300 ? 17.344 -31.828 -14.023 1 97.25 300 SER B O 1
ATOM 4848 N N . ALA B 1 301 ? 15.203 -31.25 -13.578 1 97.81 301 ALA B N 1
ATOM 4849 C CA . ALA B 1 301 ? 15.031 -30.547 -14.844 1 97.81 301 ALA B CA 1
ATOM 4850 C C . ALA B 1 301 ? 15.719 -29.188 -14.82 1 97.81 301 ALA B C 1
ATOM 4852 O O . ALA B 1 301 ? 15.828 -28.516 -15.844 1 97.81 301 ALA B O 1
ATOM 4853 N N . GLY B 1 302 ? 16.156 -28.75 -13.633 1 97.06 302 GLY B N 1
ATOM 4854 C CA . GLY B 1 302 ? 16.969 -27.547 -13.555 1 97.06 302 GLY B CA 1
ATOM 4855 C C . GLY B 1 302 ? 16.344 -26.453 -12.711 1 97.06 302 GLY B C 1
ATOM 4856 O O . GLY B 1 302 ? 16.891 -25.359 -12.594 1 97.06 302 GLY B O 1
ATOM 4857 N N . VAL B 1 303 ? 15.203 -26.719 -12.086 1 98.12 303 VAL B N 1
ATOM 4858 C CA . VAL B 1 303 ? 14.594 -25.766 -11.156 1 98.12 303 VAL B CA 1
ATOM 4859 C C . VAL B 1 303 ? 15.445 -25.672 -9.891 1 98.12 303 VAL B C 1
ATOM 4861 O O . VAL B 1 303 ? 15.672 -26.672 -9.211 1 98.12 303 VAL B O 1
ATOM 4864 N N . THR B 1 304 ? 15.945 -24.484 -9.586 1 97.31 304 THR B N 1
ATOM 4865 C CA . THR B 1 304 ? 16.812 -24.297 -8.422 1 97.31 304 THR B CA 1
ATOM 4866 C C . THR B 1 304 ? 15.992 -23.859 -7.207 1 97.31 304 THR B C 1
ATOM 4868 O O . THR B 1 304 ? 16.406 -24.062 -6.066 1 97.31 304 THR B O 1
ATOM 4871 N N . LEU B 1 305 ? 14.82 -23.25 -7.422 1 98.19 305 LEU B N 1
ATOM 4872 C CA . LEU B 1 305 ? 13.914 -22.828 -6.363 1 98.19 305 LEU B CA 1
ATOM 4873 C C . LEU B 1 305 ? 12.477 -23.219 -6.688 1 98.19 305 LEU B C 1
ATOM 4875 O O . LEU B 1 305 ? 11.734 -22.438 -7.277 1 98.19 305 LEU B O 1
ATOM 4879 N N . PRO B 1 306 ? 12.156 -24.484 -6.328 1 98.5 306 PRO B N 1
ATOM 4880 C CA . PRO B 1 306 ? 10.734 -24.828 -6.43 1 98.5 306 PRO B CA 1
ATOM 4881 C C . PRO B 1 306 ? 9.859 -24.062 -5.445 1 98.5 306 PRO B C 1
ATOM 4883 O O . PRO B 1 306 ? 10.18 -24 -4.25 1 98.5 306 PRO B O 1
ATOM 4886 N N . ILE B 1 307 ? 8.859 -23.406 -5.93 1 98.62 307 ILE B N 1
ATOM 4887 C CA . ILE B 1 307 ? 7.887 -22.688 -5.121 1 98.62 307 ILE B CA 1
ATOM 4888 C C . ILE B 1 307 ? 6.57 -23.469 -5.086 1 98.62 307 ILE B C 1
ATOM 4890 O O . ILE B 1 307 ? 5.879 -23.562 -6.102 1 98.62 307 ILE B O 1
ATOM 4894 N N . ILE B 1 308 ? 6.25 -23.984 -3.924 1 98.06 308 ILE B N 1
ATOM 4895 C CA . ILE B 1 308 ? 5.094 -24.859 -3.762 1 98.06 308 ILE B CA 1
ATOM 4896 C C . ILE B 1 308 ? 3.846 -24.016 -3.498 1 98.06 308 ILE B C 1
ATOM 4898 O O . ILE B 1 308 ? 3.768 -23.312 -2.494 1 98.06 308 ILE B O 1
ATOM 4902 N N . GLN B 1 309 ? 2.938 -24.047 -4.43 1 97.06 309 GLN B N 1
ATOM 4903 C CA . GLN B 1 309 ? 1.64 -23.391 -4.27 1 97.06 309 GLN B CA 1
ATOM 4904 C C . GLN B 1 309 ? 0.649 -24.312 -3.564 1 97.06 309 GLN B C 1
ATOM 4906 O O . GLN B 1 309 ? 0.239 -25.344 -4.121 1 97.06 309 GLN B O 1
ATOM 4911 N N . LEU B 1 310 ? 0.214 -23.953 -2.514 1 94.69 310 LEU B N 1
ATOM 4912 C CA . LEU B 1 310 ? -0.646 -24.797 -1.688 1 94.69 310 LEU B CA 1
ATOM 4913 C C . LEU B 1 310 ? -2.061 -24.844 -2.254 1 94.69 310 LEU B C 1
ATOM 4915 O O . LEU B 1 310 ? -2.711 -23.812 -2.406 1 94.69 310 LEU B O 1
ATOM 4919 N N . ASN B 1 311 ? -2.502 -25.984 -2.598 1 96.12 311 ASN B N 1
ATOM 4920 C CA . ASN B 1 311 ? -3.893 -26.328 -2.867 1 96.12 311 ASN B CA 1
ATOM 4921 C C . ASN B 1 311 ? -4.434 -27.328 -1.839 1 96.12 311 ASN B C 1
ATOM 4923 O O . ASN B 1 311 ? -4.27 -28.531 -1.987 1 96.12 311 ASN B O 1
ATOM 4927 N N . PRO B 1 312 ? -5.07 -26.828 -0.871 1 95.5 312 PRO B N 1
ATOM 4928 C CA . PRO B 1 312 ? -5.445 -27.656 0.27 1 95.5 312 PRO B CA 1
ATOM 4929 C C . PRO B 1 312 ? -6.434 -28.766 -0.108 1 95.5 312 PRO B C 1
ATOM 4931 O O . PRO B 1 312 ? -7.324 -28.547 -0.935 1 95.5 312 PRO B O 1
ATOM 4934 N N . VAL B 1 313 ? -6.109 -29.984 0.445 1 94.81 313 VAL B N 1
ATOM 4935 C CA . VAL B 1 313 ? -7.059 -31.094 0.44 1 94.81 313 VAL B CA 1
ATOM 4936 C C . VAL B 1 313 ? -7.789 -31.156 1.78 1 94.81 313 VAL B C 1
ATOM 4938 O O . VAL B 1 313 ? -7.219 -31.594 2.783 1 94.81 313 VAL B O 1
ATOM 4941 N N . GLY B 1 314 ? -8.883 -30.391 1.978 1 91.12 314 GLY B N 1
ATOM 4942 C CA . GLY B 1 314 ? -9.562 -30.219 3.252 1 91.12 314 GLY B CA 1
ATOM 4943 C C . GLY B 1 314 ? -9.148 -28.953 3.977 1 91.12 314 GLY B C 1
ATOM 4944 O O . GLY B 1 314 ? -9.148 -27.859 3.395 1 91.12 314 GLY B O 1
ATOM 4945 N N . ASP B 1 315 ? -8.703 -29.156 5.234 1 93.38 315 ASP B N 1
ATOM 4946 C CA . ASP B 1 315 ? -8.297 -28.031 6.062 1 93.38 315 ASP B CA 1
ATOM 4947 C C . ASP B 1 315 ? -6.953 -27.469 5.598 1 93.38 315 ASP B C 1
ATOM 4949 O O . ASP B 1 315 ? -6.004 -28.219 5.375 1 93.38 315 ASP B O 1
ATOM 4953 N N . SER B 1 316 ? -6.879 -26.125 5.473 1 94 316 SER B N 1
ATOM 4954 C CA . SER B 1 316 ? -5.715 -25.469 4.891 1 94 316 SER B CA 1
ATOM 4955 C C . SER B 1 316 ? -4.477 -25.656 5.762 1 94 316 SER B C 1
ATOM 4957 O O . SER B 1 316 ? -3.408 -26.016 5.266 1 94 316 SER B O 1
ATOM 4959 N N . GLU B 1 317 ? -4.605 -25.438 7.051 1 94.31 317 GLU B N 1
ATOM 4960 C CA . GLU B 1 317 ? -3.447 -25.531 7.934 1 94.31 317 GLU B CA 1
ATOM 4961 C C . GLU B 1 317 ? -2.939 -26.953 8.039 1 94.31 317 GLU B C 1
ATOM 4963 O O . GLU B 1 317 ? -1.73 -27.203 8.047 1 94.31 317 GLU B O 1
ATOM 4968 N N . SER B 1 318 ? -3.926 -27.875 8.125 1 95.69 318 SER B N 1
ATOM 4969 C CA . SER B 1 318 ? -3.533 -29.281 8.172 1 95.69 318 SER B CA 1
ATOM 4970 C C . SER B 1 318 ? -2.834 -29.719 6.887 1 95.69 318 SER B C 1
ATOM 4972 O O . SER B 1 318 ? -1.836 -30.438 6.926 1 95.69 318 SER B O 1
ATOM 4974 N N . SER B 1 319 ? -3.393 -29.266 5.762 1 96.69 319 SER B N 1
ATOM 4975 C CA . SER B 1 319 ? -2.77 -29.547 4.477 1 96.69 319 SER B CA 1
ATOM 4976 C C . SER B 1 319 ? -1.362 -28.969 4.398 1 96.69 319 SER B C 1
ATOM 4978 O O . SER B 1 319 ? -0.445 -29.609 3.885 1 96.69 319 SER B O 1
ATOM 4980 N N . PHE B 1 320 ? -1.181 -27.797 4.945 1 97.12 320 PHE B N 1
ATOM 4981 C CA . PHE B 1 320 ? 0.115 -27.141 4.887 1 97.12 320 PHE B CA 1
ATOM 4982 C C . PHE B 1 320 ? 1.129 -27.844 5.773 1 97.12 320 PHE B C 1
ATOM 4984 O O . PHE B 1 320 ? 2.289 -28.016 5.391 1 97.12 320 PHE B O 1
ATOM 4991 N N . ARG B 1 321 ? 0.699 -28.234 6.953 1 96.31 321 ARG B N 1
ATOM 4992 C CA . ARG B 1 321 ? 1.577 -28.984 7.848 1 96.31 321 ARG B CA 1
ATOM 4993 C C . ARG B 1 321 ? 2.049 -30.281 7.195 1 96.31 321 ARG B C 1
ATOM 4995 O O . ARG B 1 321 ? 3.215 -30.656 7.332 1 96.31 321 ARG B O 1
ATOM 5002 N N . GLU B 1 322 ? 1.073 -30.938 6.531 1 96.88 322 GLU B N 1
ATOM 5003 C CA . GLU B 1 322 ? 1.447 -32.156 5.832 1 96.88 322 GLU B CA 1
ATOM 5004 C C . GLU B 1 322 ? 2.459 -31.891 4.727 1 96.88 322 GLU B C 1
ATOM 5006 O O . GLU B 1 322 ? 3.41 -32.656 4.539 1 96.88 322 GLU B O 1
ATOM 5011 N N . MET B 1 323 ? 2.248 -30.797 4.047 1 96.19 323 MET B N 1
ATOM 5012 C CA . MET B 1 323 ? 3.156 -30.375 2.98 1 96.19 323 MET B CA 1
ATOM 5013 C C . MET B 1 323 ? 4.539 -30.062 3.539 1 96.19 323 MET B C 1
ATOM 5015 O O . MET B 1 323 ? 5.551 -30.484 2.986 1 96.19 323 MET B O 1
ATOM 5019 N N . LEU B 1 324 ? 4.598 -29.344 4.672 1 96.06 324 LEU B N 1
ATOM 5020 C CA . LEU B 1 324 ? 5.859 -29 5.32 1 96.06 324 LEU B CA 1
ATOM 5021 C C . LEU B 1 324 ? 6.605 -30.25 5.766 1 96.06 324 LEU B C 1
ATOM 5023 O O . LEU B 1 324 ? 7.824 -30.344 5.613 1 96.06 324 LEU B O 1
ATOM 5027 N N . SER B 1 325 ? 5.832 -31.156 6.309 1 94.94 325 SER B N 1
ATOM 5028 C CA . SER B 1 325 ? 6.434 -32.406 6.805 1 94.94 325 SER B CA 1
ATOM 5029 C C . SER B 1 325 ? 6.949 -33.25 5.66 1 94.94 325 SER B C 1
ATOM 5031 O O . SER B 1 325 ? 7.887 -34.031 5.84 1 94.94 325 SER B O 1
ATOM 5033 N N . THR B 1 326 ? 6.309 -33.125 4.535 1 96 326 THR B N 1
ATOM 5034 C CA . THR B 1 326 ? 6.641 -33.969 3.381 1 96 326 THR B CA 1
ATOM 5035 C C . THR B 1 326 ? 7.934 -33.469 2.729 1 96 326 THR B C 1
ATOM 5037 O O . THR B 1 326 ? 8.781 -34.281 2.348 1 96 326 THR B O 1
ATOM 5040 N N . PHE B 1 327 ? 8.078 -32.219 2.619 1 94.5 327 PHE B N 1
ATOM 5041 C CA . PHE B 1 327 ? 9.227 -31.688 1.896 1 94.5 327 PHE B CA 1
ATOM 5042 C C . PHE B 1 327 ? 10.312 -31.219 2.865 1 94.5 327 PHE B C 1
ATOM 5044 O O . PHE B 1 327 ? 11.398 -30.812 2.443 1 94.5 327 PHE B O 1
#

pLDDT: mean 95.78, std 5.82, range [37.31, 98.88]

Foldseek 3Di:
DPLFAAEAEDEDVDDLVLSLVLLLVLQVFPSYAAYEYEDDVPDDQLVSLLSNLVSHAGHAYEYPAAAPLQDALLVVLVSQLVSCVSNVNRYEYEYENPDQCCNCVVVVDGSPPRLQSVLLSLVSNLQANQQDQDADDDPVDGDHRHGDPDHRPDSGHFYEYEDDDPSSLLSCLVRGQEYEYAQAFLVRLLVSLVVSCVSNVPPPHYAYEYEAEEFEDQVCQVLFLLLSLLVVLCCLQPPPSSVVSVCVVPCVPLSVQSNVQCVPPNSNRSSVSCDPSSCLGHHQTGYLVSNVVSVVSNVVSPHSYYYYYDRYPPDRNVRSVRVSVSD/DPLFAAEAEDEDVDDLVLSLVLLLVLQVFPSYAAYEYEDDVPDDQLVSLLSNLVSHAGHAYEYPAAAPLQDALLVVLVSQLVSCVSNVNRYEYEYENPDQCCNCVVVVDGSPPRLQSVLQSLVSNLQANQQDQDADDDPVDTDHRHGDPDHRPDSGHFYEYEDDDPSSLLSCLVRGQEYEYAQAFLVRLLVSLVVSCVSNVPPPHYAYEYEAEEFEDQVCQVLFLLLSLLVVLCCLQPPPSSVVSVCVVPCVPLSVQSNVQCVPPNSNRSSVSCDPSSCLGHHQTGYLVSNVVSVVSNVVSPHSYYYYYDRYPPDRNVRSVRVSVSD

Solvent-accessible surface area (backbone atoms only — not comparable to full-atom values): 32261 Å² total; per-residue (Å²): 124,85,76,64,47,30,27,36,35,53,49,84,90,43,54,71,70,50,42,49,52,49,47,35,56,42,41,74,35,87,48,41,46,29,41,29,25,38,41,65,63,37,43,31,32,53,29,49,48,19,30,43,33,70,56,38,82,69,41,25,44,28,34,58,30,45,45,68,79,48,40,32,46,50,55,50,20,21,37,48,47,39,42,18,64,65,39,69,72,27,44,34,47,22,33,28,70,74,47,60,64,53,37,33,24,44,52,38,40,85,74,64,63,59,64,66,45,47,53,54,41,51,54,49,22,52,46,45,31,34,34,42,79,30,72,45,84,58,96,85,48,37,30,46,77,32,49,38,71,51,77,44,93,51,55,70,69,48,35,29,25,48,37,87,51,68,71,42,42,52,48,22,42,71,74,38,44,18,35,39,34,66,77,50,43,51,73,57,37,35,54,52,40,52,51,42,52,63,58,35,63,80,55,91,64,70,41,39,27,33,47,26,52,28,6,52,24,76,91,42,26,68,58,7,38,50,52,35,28,28,55,49,31,42,46,44,49,68,31,66,67,54,28,53,51,40,34,75,61,83,33,42,69,43,45,52,48,20,37,58,30,31,77,73,57,30,45,73,55,8,19,76,43,54,46,69,68,56,45,68,34,41,35,30,41,14,29,54,68,50,25,51,53,40,49,49,50,48,41,72,41,55,39,64,31,43,24,43,27,73,42,57,56,76,54,55,68,61,26,47,51,52,48,60,72,61,94,127,86,79,64,48,29,27,36,35,53,48,85,90,43,54,70,70,49,42,47,53,50,45,34,56,44,40,74,36,87,47,42,47,29,41,28,25,38,40,66,61,37,45,30,32,53,28,51,47,18,30,43,33,69,56,40,81,69,41,26,42,28,34,58,31,45,45,67,79,49,39,32,45,50,54,51,19,23,39,49,47,40,41,18,62,66,37,69,72,29,45,35,47,20,34,28,71,75,47,58,66,52,36,33,23,42,53,38,41,84,73,64,64,59,66,65,46,47,53,54,42,51,55,48,22,52,45,44,31,35,33,43,79,30,73,45,83,56,97,85,46,36,31,46,78,32,48,37,72,52,78,44,92,51,55,71,69,49,34,29,25,48,38,86,51,69,71,42,44,51,47,22,42,71,72,36,42,18,35,39,32,64,75,48,43,51,72,58,37,33,52,53,40,52,53,43,53,63,60,35,65,81,55,92,66,70,42,38,27,31,48,27,52,26,5,50,25,77,92,43,27,68,57,6,39,50,50,34,27,28,54,50,30,42,45,45,50,68,30,65,66,53,29,53,51,38,35,74,61,83,34,42,69,42,44,52,49,19,36,57,31,30,78,74,56,31,45,74,54,9,20,74,43,54,46,69,69,56,46,66,33,43,34,30,40,14,29,53,67,50,26,50,53,40,49,50,53,48,40,73,42,55,39,63,33,43,22,43,26,72,43,58,55,75,53,56,68,62,26,47,51,51,49,60,70,61,96

Secondary structure (DSSP, 8-state):
-----EEEE--TTS-HHHHHHHHHHHHT-TTEEEEEE---SS--HHHHHHHHHTT-SSSEEEES-EETTTB-HHHHHHHHHHHHHHHTS-EEEEEE---HHIIIIIS------HHHHHHHHHHHHHHHHTTS-EEEE-SS-EEEEE--SS--S-S---EEEE--SHHHHHHHHHH-SEEEEES--HHHHHHHHHHHHHHTTT-S--EEEEEEEEEE-SS-HHHHHHHHHHHHHHHHHH-HHHHHHHIIIIIHHHHHHHHHHHHHHHHHHHHTT--HHHHHHHEEEESHHHHHHHHHHHHHTT-SEEEEEE--SSSHHHHHHHHHHH-/-----EEEE--TTS-HHHHHHHHHHHHT-TTEEEEEE---SS--HHHHHHHHHTT-SSSEEEES-EETTTB-HHHHHHHHHHHHHHHTS-EEEEEE---HHIIIIIS------HHHHHHHHHHHHHHHHTTS-EEEE-SS-EEEEE--SS--S-S---EEEE--SHHHHHHHHHH-SEEEEES--HHHHHHHHHHHHHHTTT-S--EEEEEEEEEE-SS-HHHHHHHHHHHHHHHHHH-HHHHHHHIIIIIHHHHHHHHHHHHHHHHHHHHTT--HHHHHHHEEEESHHHHHHHHHHHHHTT-SEEEEEE--SSSHHHHHHHHHHH-

Sequence (654 aa):
MTTTIIGYSLGPLLSMQEVLACAKMADSHQSVDSIWVPESWGRESFVTLGAISQVTKRVKLGTSIISIYARTPATVAMAATTLDMLSGNRTIIGLGASTAAIVENWHGLKFERPVSRMREYIECLKLMASGEKVNYSGKFFKVNNFKILYQPQRKQIPVFMAAINKRMVKLASELADGVLLYLRPLDELKKTVADIKQNTKGKKSFEVASSFICALSNKEPEKARERAAKTLAFYVAVGKYYNKFLSENGFRDEVESITAEYGRGGADAASKFVSDRMLDSLTICGSGEECRKSLTKFVSAGVTLPIIQLNPVGDSESSFREMLSTFMTTTIIGYSLGPLLSMQEVLACAKMADSHQSVDSIWVPESWGRESFVTLGAISQVTKRVKLGTSIISIYARTPATVAMAATTLDMLSGNRTIIGLGASTAAIVENWHGLKFERPVSRMREYIECLKLMASGEKVNYSGKFFKVNNFKILYQPQRKQIPVFMAAINKRMVKLASELADGVLLYLRPLDELKKTVADIKQNTKGKKSFEVASSFICALSNKEPEKARERAAKTLAFYVAVGKYYNKFLSENGFRDEVESITAEYGRGGADAASKFVSDRMLDSLTICGSGEECRKSLTKFVSAGVTLPIIQLNPVGDSESSFREMLSTF